Protein AF-A0A7C5GHK0-F1 (afdb_monomer)

Sequence (388 aa):
MNIHNLFSSFDTPDSYAIMLITIIGFLFGLIIGLLLKGAKARAYRKQLKAQTAISQKLETEKITIEGGLLKKEEELEQASEQIRDLIKKTEKLEAEKQHFATDLRDAHQSIEQLQASNQSYVATIEDLNNKIIGLNTKNEQLLEEINQQATYAAAAPQDDQTLQRLETVEEQLQAMASQNQELKELLQNISHQTNTPVSIPGTTEPSIDELKQRGKNVLKGKIVARPNHVDNLTKIDGLGAFTEKKLNEIGIFTYEQIAAWDADTINQVTQAIEFIPGRIEKDHWVQQAIQLQKHEVSNLPKKYQDPTNLKIIEGIGPKIEELFKADGITNWTELSASSIKRLKGILSKAGKRFQMHDPTTWSKQATLAANGKWEELEKYQEELDGGR

Solvent-accessible surface area (backbone atoms only — not comparable to full-atom values): 21506 Å² total; per-residue (Å²): 132,66,72,81,65,72,59,73,81,40,86,44,78,69,38,52,49,53,52,50,50,52,52,50,50,51,51,48,51,52,52,50,52,52,49,52,53,51,49,51,53,49,51,51,52,51,49,51,52,53,50,50,52,49,52,53,50,52,51,54,50,49,54,50,50,51,54,52,48,53,53,50,53,52,54,50,50,54,52,53,50,52,50,52,54,51,49,54,53,49,54,52,51,52,52,52,51,53,49,52,55,48,54,52,49,53,50,50,53,50,50,51,51,50,51,54,50,49,51,51,50,51,55,51,53,50,53,50,50,53,51,51,50,55,50,50,54,51,51,53,52,47,52,51,51,51,52,54,46,55,59,50,48,76,74,57,85,84,52,76,70,56,56,59,50,50,50,53,51,51,52,51,52,50,54,49,52,53,52,53,50,54,52,50,53,53,53,51,54,48,57,55,64,74,64,56,77,85,77,64,91,82,69,75,74,71,50,73,67,53,41,41,52,48,23,35,62,61,45,74,67,61,64,59,70,83,62,93,49,68,50,74,57,58,78,31,68,92,38,45,71,71,54,42,51,44,38,44,58,40,59,49,47,41,37,68,62,47,42,68,56,48,77,67,48,50,53,44,48,31,62,72,59,73,47,70,82,67,46,60,66,74,50,35,41,41,62,45,20,45,49,50,46,50,51,56,45,67,73,42,60,77,76,72,53,46,64,54,52,53,60,78,33,86,90,34,48,76,70,54,41,52,54,33,41,74,73,73,34,54,32,26,59,51,39,32,74,44,48,61,68,57,53,51,48,54,30,52,74,77,31,77,88,45,57,80,61,78,59,84,56,43,26,61,44,19,44,28,56,59,39,68,36,57,69,62,35,51,53,53,50,52,56,61,66,74,67,115

Mean predicted aligned error: 20.33 Å

Structure (mmCIF, N/CA/C/O backbone):
data_AF-A0A7C5GHK0-F1
#
_entry.id   AF-A0A7C5GHK0-F1
#
loop_
_atom_site.group_PDB
_atom_site.id
_atom_site.type_symbol
_atom_site.label_atom_id
_atom_site.label_alt_id
_atom_site.label_comp_id
_atom_site.label_asym_id
_atom_site.label_entity_id
_atom_site.label_seq_id
_atom_site.pdbx_PDB_ins_code
_atom_site.Cartn_x
_atom_site.Cartn_y
_atom_site.Cartn_z
_atom_site.occupancy
_atom_site.B_iso_or_equiv
_atom_site.auth_seq_id
_atom_site.auth_comp_id
_atom_site.auth_asym_id
_atom_site.auth_atom_id
_atom_site.pdbx_PDB_model_num
ATOM 1 N N . MET A 1 1 ? 113.437 -0.948 -47.465 1.00 47.28 1 MET A N 1
ATOM 2 C CA . MET A 1 1 ? 113.257 -2.092 -48.384 1.00 47.28 1 MET A CA 1
ATOM 3 C C . MET A 1 1 ? 112.468 -1.571 -49.575 1.00 47.28 1 MET A C 1
ATOM 5 O O . MET A 1 1 ? 111.341 -1.130 -49.392 1.00 47.28 1 MET A O 1
ATOM 9 N N . ASN A 1 2 ? 113.125 -1.417 -50.725 1.00 50.69 2 ASN A N 1
ATOM 10 C CA . ASN A 1 2 ? 112.600 -0.656 -51.859 1.00 50.69 2 ASN A CA 1
ATOM 11 C C . ASN A 1 2 ? 111.569 -1.516 -52.609 1.00 50.69 2 ASN A C 1
ATOM 13 O O . ASN A 1 2 ? 111.943 -2.468 -53.289 1.00 50.69 2 ASN A O 1
ATOM 17 N N . ILE A 1 3 ? 110.279 -1.211 -52.443 1.00 55.50 3 ILE A N 1
ATOM 18 C CA . ILE A 1 3 ? 109.153 -1.998 -52.987 1.00 55.50 3 ILE A CA 1
ATOM 19 C C . ILE A 1 3 ? 109.240 -2.079 -54.525 1.00 55.50 3 ILE A C 1
ATOM 21 O O . ILE A 1 3 ? 108.786 -3.046 -55.127 1.00 55.50 3 ILE A O 1
ATOM 25 N N . HIS A 1 4 ? 109.911 -1.104 -55.149 1.00 58.00 4 HIS A N 1
ATOM 26 C CA . HIS A 1 4 ? 110.109 -1.019 -56.595 1.00 58.00 4 HIS A CA 1
ATOM 27 C C . HIS A 1 4 ? 110.985 -2.142 -57.184 1.00 58.00 4 HIS A C 1
ATOM 29 O O . HIS A 1 4 ? 110.748 -2.555 -58.311 1.00 58.00 4 HIS A O 1
ATOM 35 N N . ASN A 1 5 ? 111.933 -2.695 -56.414 1.00 56.34 5 ASN A N 1
ATOM 36 C CA . ASN A 1 5 ? 112.772 -3.825 -56.852 1.00 56.34 5 ASN A CA 1
ATOM 37 C C . ASN A 1 5 ? 112.261 -5.184 -56.359 1.00 56.34 5 ASN A C 1
ATOM 39 O O . ASN A 1 5 ? 112.8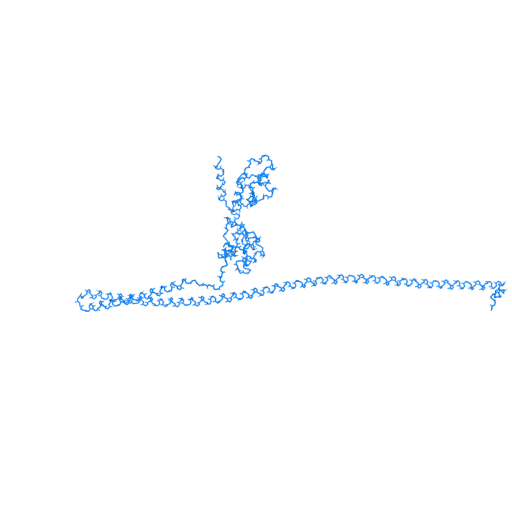51 -6.209 -56.679 1.00 56.34 5 ASN A O 1
ATOM 43 N N . LEU A 1 6 ? 111.187 -5.214 -55.565 1.00 59.47 6 LEU A N 1
ATOM 44 C CA . LEU A 1 6 ? 110.641 -6.466 -55.041 1.00 59.47 6 LEU A CA 1
ATOM 45 C C . LEU A 1 6 ? 109.949 -7.290 -56.138 1.00 59.47 6 LEU A C 1
ATOM 47 O O . LEU A 1 6 ? 109.789 -8.493 -55.976 1.00 59.47 6 LEU A O 1
ATOM 51 N N . PHE A 1 7 ? 109.554 -6.638 -57.240 1.00 57.62 7 PHE A N 1
ATOM 52 C CA . PHE A 1 7 ? 108.792 -7.257 -58.323 1.00 57.62 7 PHE A CA 1
ATOM 53 C C . PHE A 1 7 ? 109.555 -7.399 -59.648 1.00 57.62 7 PHE A C 1
ATOM 55 O O . PHE A 1 7 ? 109.036 -8.007 -60.579 1.00 57.62 7 PHE A O 1
ATOM 62 N N . SER A 1 8 ? 110.786 -6.886 -59.750 1.00 62.47 8 SER A N 1
ATOM 63 C CA . SER A 1 8 ? 111.562 -6.920 -61.000 1.00 62.47 8 SER A CA 1
ATOM 64 C C . SER A 1 8 ? 112.158 -8.295 -61.329 1.00 62.47 8 SER A C 1
ATOM 66 O O . SER A 1 8 ? 112.547 -8.527 -62.468 1.00 62.47 8 SER A O 1
ATOM 68 N N . SER A 1 9 ? 112.201 -9.229 -60.372 1.00 57.66 9 SER A N 1
ATOM 69 C CA . SER A 1 9 ? 112.603 -10.626 -60.597 1.00 57.66 9 SER A CA 1
ATOM 70 C C . SER A 1 9 ? 111.438 -11.553 -60.962 1.00 57.66 9 SER A C 1
ATOM 72 O O . SER A 1 9 ? 111.650 -12.755 -61.122 1.00 57.66 9 SER A O 1
ATOM 74 N N . PHE A 1 10 ? 110.217 -11.023 -61.104 1.00 57.94 10 PHE A N 1
ATOM 75 C CA . PHE A 1 10 ? 109.019 -11.820 -61.373 1.00 57.94 10 PHE A CA 1
ATOM 76 C C . PHE A 1 10 ? 108.680 -11.999 -62.861 1.00 57.94 10 PHE A C 1
ATOM 78 O O . PHE A 1 10 ? 107.554 -12.353 -63.190 1.00 57.94 10 PHE A O 1
ATOM 85 N N . ASP A 1 11 ? 109.642 -11.815 -63.767 1.00 64.06 11 ASP A N 1
ATOM 86 C CA . ASP A 1 11 ? 109.412 -11.980 -65.213 1.00 64.06 11 ASP A CA 1
ATOM 87 C C . ASP A 1 11 ? 109.540 -13.437 -65.701 1.00 64.06 11 ASP A C 1
ATOM 89 O O . ASP A 1 11 ? 109.608 -13.726 -66.895 1.00 64.06 11 ASP A O 1
ATOM 93 N N . THR A 1 12 ? 109.574 -14.387 -64.763 1.00 71.81 12 THR A N 1
ATOM 94 C CA . THR A 1 12 ? 109.519 -15.819 -65.063 1.00 71.81 12 THR A CA 1
ATOM 95 C C . THR A 1 12 ? 108.073 -16.316 -64.989 1.00 71.81 12 THR A C 1
ATOM 97 O O . THR A 1 12 ? 107.317 -15.862 -64.126 1.00 71.81 12 THR A O 1
ATOM 100 N N . PRO A 1 13 ? 107.662 -17.274 -65.840 1.00 75.44 13 PRO A N 1
ATOM 101 C CA . PRO A 1 13 ? 106.317 -17.857 -65.790 1.00 75.44 13 PRO A CA 1
ATOM 102 C C . PRO A 1 13 ? 105.892 -18.307 -64.377 1.00 75.44 13 PRO A C 1
ATOM 104 O O . PRO A 1 13 ? 104.748 -18.094 -63.974 1.00 75.44 13 PRO A O 1
ATOM 107 N N . ASP A 1 14 ? 106.837 -18.831 -63.591 1.00 74.81 14 ASP A N 1
ATOM 108 C CA . ASP A 1 14 ? 106.624 -19.292 -62.211 1.00 74.81 14 ASP A CA 1
ATOM 109 C C . ASP A 1 14 ? 106.284 -18.154 -61.234 1.00 74.81 14 ASP A C 1
ATOM 111 O O . ASP A 1 14 ? 105.549 -18.332 -60.263 1.00 74.81 14 ASP A O 1
ATOM 115 N N . SER A 1 15 ? 106.772 -16.948 -61.503 1.00 77.62 15 SER A N 1
ATOM 116 C CA . SER A 1 15 ? 106.560 -15.780 -60.654 1.00 77.62 15 SER A CA 1
ATOM 117 C C . SER A 1 15 ? 105.173 -15.166 -60.816 1.00 77.62 15 SER A C 1
ATOM 119 O O . SER A 1 15 ? 104.525 -14.816 -59.824 1.00 77.62 15 SER A O 1
ATOM 121 N N . TYR A 1 16 ? 104.674 -15.115 -62.056 1.00 80.44 16 TYR A N 1
ATOM 122 C CA . TYR A 1 16 ? 103.281 -14.774 -62.341 1.00 80.44 16 TYR A CA 1
ATOM 123 C C . TYR A 1 16 ? 102.323 -15.780 -61.686 1.00 80.44 16 TYR A C 1
ATOM 125 O O . TYR A 1 16 ? 101.287 -15.375 -61.156 1.00 80.44 16 TYR A O 1
ATOM 133 N N . ALA A 1 17 ? 102.687 -17.069 -61.640 1.00 80.19 17 ALA A N 1
ATOM 134 C CA . ALA A 1 17 ? 101.900 -18.093 -60.955 1.00 80.19 17 ALA A CA 1
ATOM 135 C C . ALA A 1 17 ? 101.844 -17.869 -59.432 1.00 80.19 17 ALA A C 1
ATOM 137 O O . ALA A 1 17 ? 100.761 -17.914 -58.846 1.00 80.19 17 ALA A O 1
ATOM 138 N N . ILE A 1 18 ? 102.970 -17.552 -58.782 1.00 81.69 18 ILE A N 1
ATOM 139 C CA . ILE A 1 18 ? 103.012 -17.253 -57.338 1.00 81.69 18 ILE A CA 1
ATOM 140 C C . ILE A 1 18 ? 102.218 -15.975 -57.008 1.00 81.69 18 ILE A C 1
ATOM 142 O O . ILE A 1 18 ? 101.456 -15.945 -56.036 1.00 81.69 18 ILE A O 1
ATOM 146 N N . MET A 1 19 ? 102.329 -14.924 -57.826 1.00 82.25 19 MET A N 1
ATOM 147 C CA . MET A 1 19 ? 101.540 -13.698 -57.658 1.00 82.25 19 MET A CA 1
ATOM 148 C C . MET A 1 19 ? 100.034 -13.959 -57.839 1.00 82.25 19 MET A C 1
ATOM 150 O O . MET A 1 19 ? 99.222 -13.486 -57.044 1.00 82.25 19 MET A O 1
ATOM 154 N N . LEU A 1 20 ? 99.645 -14.765 -58.831 1.00 83.44 20 LEU A N 1
ATOM 155 C CA . LEU A 1 20 ? 98.251 -15.158 -59.033 1.00 83.44 20 LEU A CA 1
ATOM 156 C C . LEU A 1 20 ? 97.716 -15.938 -57.820 1.00 83.44 20 LEU A C 1
ATOM 158 O O . LEU A 1 20 ? 96.638 -15.628 -57.318 1.00 83.44 20 LEU A O 1
ATOM 162 N N . ILE A 1 21 ? 98.482 -16.903 -57.301 1.00 84.94 21 ILE A N 1
ATOM 163 C CA . ILE A 1 21 ? 98.100 -17.711 -56.131 1.00 84.94 21 ILE A CA 1
ATOM 164 C C . ILE A 1 21 ? 97.961 -16.844 -54.871 1.00 84.94 21 ILE A C 1
ATOM 166 O O . ILE A 1 21 ? 97.012 -17.026 -54.108 1.00 84.94 21 ILE A O 1
ATOM 170 N N . THR A 1 22 ? 98.853 -15.876 -54.648 1.00 86.38 22 THR A N 1
ATOM 171 C CA . THR A 1 22 ? 98.774 -14.973 -53.483 1.00 86.38 22 THR A CA 1
ATOM 172 C C . THR A 1 22 ? 97.595 -14.004 -53.573 1.00 86.38 22 THR A C 1
ATOM 174 O O . THR A 1 22 ? 96.900 -13.808 -52.574 1.00 86.38 22 THR A O 1
ATOM 177 N N . ILE A 1 23 ? 97.296 -13.464 -54.760 1.00 85.88 23 ILE A N 1
ATOM 178 C CA . ILE A 1 23 ? 96.097 -12.645 -54.996 1.00 85.88 23 ILE A CA 1
ATOM 179 C C . ILE A 1 23 ? 94.830 -13.480 -54.794 1.00 85.88 23 ILE A C 1
ATOM 181 O O . ILE A 1 23 ? 93.915 -13.036 -54.103 1.00 85.88 23 ILE A O 1
ATOM 185 N N . ILE A 1 24 ? 94.779 -14.704 -55.328 1.00 88.06 24 ILE A N 1
ATOM 186 C CA . ILE A 1 24 ? 93.654 -15.625 -55.119 1.00 88.06 24 ILE A CA 1
ATOM 187 C C . ILE A 1 24 ? 93.493 -15.939 -53.629 1.00 88.06 24 ILE A C 1
ATOM 189 O O . ILE A 1 24 ? 92.380 -15.864 -53.120 1.00 88.06 24 ILE A O 1
ATOM 193 N N . GLY A 1 25 ? 94.577 -16.226 -52.904 1.00 88.62 25 GLY A N 1
ATOM 194 C CA . GLY A 1 25 ? 94.546 -16.480 -51.462 1.00 88.62 25 GLY A CA 1
ATOM 195 C C . GLY A 1 25 ? 94.060 -15.274 -50.652 1.00 88.62 25 GLY A C 1
ATOM 196 O O . GLY A 1 25 ? 93.245 -15.431 -49.742 1.00 88.62 25 GLY A O 1
ATOM 197 N N . PHE A 1 26 ? 94.487 -14.062 -51.016 1.00 89.62 26 PHE A N 1
ATOM 198 C CA . PHE A 1 26 ? 94.017 -12.819 -50.403 1.00 89.62 26 PHE A CA 1
ATOM 199 C C . PHE A 1 26 ? 92.530 -12.570 -50.681 1.00 89.62 26 PHE A C 1
ATOM 201 O O . PHE A 1 26 ? 91.765 -12.297 -49.754 1.00 89.62 26 PHE A O 1
ATOM 208 N N . LEU A 1 27 ? 92.094 -12.719 -51.936 1.00 89.69 27 LEU A N 1
ATOM 209 C CA . LEU A 1 27 ? 90.687 -12.599 -52.321 1.00 89.69 27 LEU A CA 1
ATOM 210 C C . LEU A 1 27 ? 89.832 -13.660 -51.624 1.00 89.69 27 LEU A C 1
ATOM 212 O O . LEU A 1 27 ? 88.752 -13.348 -51.131 1.00 89.69 27 LEU A O 1
ATOM 216 N N . PHE A 1 28 ? 90.329 -14.888 -51.508 1.00 91.12 28 PHE A N 1
ATOM 217 C CA . PHE A 1 28 ? 89.658 -15.972 -50.803 1.00 91.12 28 PHE A CA 1
ATOM 218 C C . PHE A 1 28 ? 89.530 -15.677 -49.302 1.00 91.12 28 PHE A C 1
ATOM 220 O O . PHE A 1 28 ? 88.445 -15.819 -48.740 1.00 91.12 28 PHE A O 1
ATOM 227 N N . GLY A 1 29 ? 90.589 -15.171 -48.662 1.00 86.75 29 GLY A N 1
ATOM 228 C CA . GLY A 1 29 ? 90.553 -14.706 -47.273 1.00 86.75 29 GLY A CA 1
ATOM 229 C C . GLY A 1 29 ? 89.572 -13.548 -47.053 1.00 86.75 29 GLY A C 1
ATOM 230 O O . GLY A 1 29 ? 88.821 -13.550 -46.075 1.00 86.75 29 GLY A O 1
ATOM 231 N N . LEU A 1 30 ? 89.510 -12.596 -47.989 1.00 89.00 30 LEU A N 1
ATOM 232 C CA . LEU A 1 30 ? 88.568 -11.474 -47.961 1.00 89.00 30 LEU A CA 1
ATOM 233 C C . LEU A 1 30 ? 87.115 -11.944 -48.134 1.00 89.00 30 LEU A C 1
ATOM 235 O O . LEU A 1 30 ? 86.234 -11.516 -47.384 1.00 89.00 30 LEU A O 1
ATOM 239 N N . ILE A 1 31 ? 86.866 -12.881 -49.052 1.00 85.31 31 ILE A N 1
ATOM 240 C CA . ILE A 1 31 ? 85.557 -13.514 -49.255 1.00 85.31 31 ILE A CA 1
ATOM 241 C C . ILE A 1 31 ? 85.133 -14.288 -47.997 1.00 85.31 31 ILE A C 1
ATOM 243 O O . ILE A 1 31 ? 84.011 -14.101 -47.524 1.00 85.31 31 ILE A O 1
ATOM 247 N N . ILE A 1 32 ? 86.019 -15.090 -47.394 1.00 83.81 32 ILE A N 1
ATOM 248 C CA . ILE A 1 32 ? 85.742 -15.817 -46.142 1.00 83.81 32 ILE A CA 1
ATOM 249 C C . ILE A 1 32 ? 85.439 -14.845 -44.996 1.00 83.81 32 ILE A C 1
ATOM 251 O O . ILE A 1 32 ? 84.469 -15.043 -44.261 1.00 83.81 32 ILE A O 1
ATOM 255 N N . GLY A 1 33 ? 86.218 -13.770 -44.850 1.00 83.50 33 GLY A N 1
ATOM 256 C CA . GLY A 1 33 ? 85.994 -12.745 -43.829 1.00 83.50 33 GLY A CA 1
ATOM 257 C C . GLY A 1 33 ? 84.630 -12.059 -43.969 1.00 83.50 33 GLY A C 1
ATOM 258 O O . GLY A 1 33 ? 83.903 -11.908 -42.980 1.00 83.50 33 GLY A O 1
ATOM 259 N N . LEU A 1 34 ? 84.236 -11.705 -45.197 1.00 84.88 34 LEU A N 1
ATOM 260 C CA . LEU A 1 34 ? 82.917 -11.137 -45.495 1.00 84.88 34 LEU A CA 1
ATOM 261 C C . LEU A 1 34 ? 81.784 -12.142 -45.239 1.00 84.88 34 LEU A C 1
ATOM 263 O O . LEU A 1 34 ? 80.764 -11.772 -44.651 1.00 84.88 34 LEU A O 1
ATOM 267 N N . LEU A 1 35 ? 81.972 -13.414 -45.600 1.00 83.12 35 LEU A N 1
ATOM 268 C CA . LEU A 1 35 ? 81.004 -14.483 -45.343 1.00 83.12 35 LEU A CA 1
ATOM 269 C C . LEU A 1 35 ? 80.807 -14.735 -43.842 1.00 83.12 35 LEU A C 1
ATOM 271 O O . LEU A 1 35 ? 79.665 -14.811 -43.384 1.00 83.12 35 LEU A O 1
ATOM 275 N N . LEU A 1 36 ? 81.886 -14.803 -43.056 1.00 81.38 36 LEU A N 1
ATOM 276 C CA . LEU A 1 36 ? 81.832 -14.998 -41.602 1.00 81.38 36 LEU A CA 1
ATOM 277 C C . LEU A 1 36 ? 81.199 -13.799 -40.885 1.00 81.38 36 LEU A C 1
ATOM 279 O O . LEU A 1 36 ? 80.352 -13.979 -40.005 1.00 81.38 36 LEU A O 1
ATOM 283 N N . LYS A 1 37 ? 81.542 -12.567 -41.287 1.00 82.88 37 LYS A N 1
ATOM 284 C CA . LYS A 1 37 ? 80.907 -11.343 -40.770 1.00 82.88 37 LYS A CA 1
ATOM 285 C C . LYS A 1 37 ? 79.420 -11.298 -41.130 1.00 82.88 37 LYS A C 1
ATOM 287 O O . LYS A 1 37 ? 78.593 -10.977 -40.277 1.00 82.88 37 LYS A O 1
ATOM 292 N N . GLY A 1 38 ? 79.062 -11.694 -42.351 1.00 85.81 38 GLY A N 1
ATOM 293 C CA . GLY A 1 38 ? 77.675 -11.827 -42.799 1.00 85.81 38 GLY A CA 1
ATOM 294 C C . GLY A 1 38 ? 76.901 -12.920 -42.055 1.00 85.81 38 GLY A C 1
ATOM 295 O O . GLY A 1 38 ? 75.723 -12.744 -41.744 1.00 85.81 38 GLY A O 1
ATOM 296 N N . ALA A 1 39 ? 77.542 -14.040 -41.714 1.00 82.88 39 ALA A N 1
ATOM 297 C CA . ALA A 1 39 ? 76.950 -15.105 -40.904 1.00 82.88 39 ALA A CA 1
ATOM 298 C C . ALA A 1 39 ? 76.671 -14.643 -39.464 1.00 82.88 39 ALA A C 1
ATOM 300 O O . ALA A 1 39 ? 75.537 -14.771 -39.001 1.00 82.88 39 ALA A O 1
ATOM 301 N N . LYS A 1 40 ? 77.648 -14.016 -38.791 1.00 87.69 40 LYS A N 1
ATOM 302 C CA . LYS A 1 40 ? 77.463 -13.443 -37.444 1.00 87.69 40 LYS A CA 1
ATOM 303 C C . LYS A 1 40 ? 76.410 -12.333 -37.431 1.00 87.69 40 LYS A C 1
ATOM 305 O O . LYS A 1 40 ? 75.534 -12.334 -36.575 1.00 87.69 40 LYS A O 1
ATOM 310 N N . ALA A 1 41 ? 76.418 -11.437 -38.420 1.00 86.62 41 ALA A N 1
ATOM 311 C CA . ALA A 1 41 ? 75.405 -10.389 -38.542 1.00 86.62 41 ALA A CA 1
ATOM 312 C C . ALA A 1 41 ? 73.989 -10.961 -38.731 1.00 86.62 41 ALA A C 1
ATOM 314 O O . ALA A 1 41 ? 73.036 -10.438 -38.156 1.00 86.62 41 ALA A O 1
ATOM 315 N N . ARG A 1 42 ? 73.830 -12.045 -39.504 1.00 87.12 42 ARG A N 1
ATOM 316 C CA . ARG A 1 42 ? 72.545 -12.756 -39.632 1.00 87.12 42 ARG A CA 1
ATOM 317 C C . ARG A 1 42 ? 72.119 -13.404 -38.315 1.00 87.12 42 ARG A C 1
ATOM 319 O O . ARG A 1 42 ? 70.952 -13.286 -37.950 1.00 87.12 42 ARG A O 1
ATOM 326 N N . ALA A 1 43 ? 73.047 -14.033 -37.593 1.00 89.19 43 ALA A N 1
ATOM 327 C CA . ALA A 1 43 ? 72.779 -14.623 -36.283 1.00 89.19 43 ALA A CA 1
ATOM 328 C C . ALA A 1 43 ? 72.327 -13.565 -35.261 1.00 89.19 43 ALA A C 1
ATOM 330 O O . ALA A 1 43 ? 71.282 -13.741 -34.638 1.00 89.19 43 ALA A O 1
ATOM 331 N N . TYR A 1 44 ? 73.027 -12.428 -35.169 1.00 91.25 44 TYR A N 1
ATOM 332 C CA . TYR A 1 44 ? 72.635 -11.320 -34.291 1.00 91.25 44 TYR A CA 1
ATOM 333 C C . TYR A 1 44 ? 71.293 -10.704 -34.686 1.00 91.25 44 TYR A C 1
ATOM 335 O O . TYR A 1 44 ? 70.464 -10.452 -33.819 1.00 91.25 44 TYR A O 1
ATOM 343 N N . ARG A 1 45 ? 71.006 -10.532 -35.984 1.00 91.00 45 ARG A N 1
ATOM 344 C CA . ARG A 1 45 ? 69.674 -10.085 -36.431 1.00 91.00 45 ARG A CA 1
ATOM 345 C C . ARG A 1 45 ? 68.576 -11.074 -36.044 1.00 91.00 45 ARG A C 1
ATOM 347 O O . ARG A 1 45 ? 67.485 -10.647 -35.682 1.00 91.00 45 ARG A O 1
ATOM 354 N N . LYS A 1 46 ? 68.841 -12.383 -36.120 1.00 93.25 46 LYS A N 1
ATOM 355 C CA . LYS A 1 46 ? 67.889 -13.422 -35.699 1.00 93.25 46 LYS A CA 1
ATOM 356 C C . LYS A 1 46 ? 67.644 -13.365 -34.189 1.00 93.25 46 LYS A C 1
ATOM 358 O O . LYS A 1 46 ? 66.489 -13.408 -33.780 1.00 93.25 46 LYS A O 1
ATOM 363 N N . GLN A 1 47 ? 68.698 -13.220 -33.385 1.00 93.75 47 GLN A N 1
ATOM 364 C CA . GLN A 1 47 ? 68.587 -13.048 -31.932 1.00 93.75 47 GLN A CA 1
ATOM 365 C C . GLN A 1 47 ? 67.829 -11.769 -31.568 1.00 93.75 47 GLN A C 1
ATOM 367 O O . GLN A 1 47 ? 66.898 -11.836 -30.777 1.00 93.75 47 GLN A O 1
ATOM 372 N N . LEU A 1 48 ? 68.140 -10.639 -32.209 1.00 92.75 48 LEU A N 1
ATOM 373 C CA . LEU A 1 48 ? 67.437 -9.373 -31.994 1.00 92.75 48 LEU A CA 1
ATOM 374 C C . LEU A 1 48 ? 65.947 -9.488 -32.341 1.00 92.75 48 LEU A C 1
ATOM 376 O O . LEU A 1 48 ? 65.102 -9.022 -31.586 1.00 92.75 48 LEU A O 1
ATOM 380 N N . LYS A 1 49 ? 65.601 -10.157 -33.450 1.00 94.31 49 LYS A N 1
ATOM 381 C CA . LYS A 1 49 ? 64.201 -10.439 -33.812 1.00 94.31 49 LYS A CA 1
ATOM 382 C C . LYS A 1 49 ? 63.496 -11.337 -32.792 1.00 94.31 49 LYS A C 1
ATOM 384 O O . LYS A 1 49 ? 62.348 -11.083 -32.454 1.00 94.31 49 LYS A O 1
ATOM 389 N N . ALA A 1 50 ? 64.168 -12.372 -32.292 1.00 93.69 50 ALA A N 1
ATOM 390 C CA . ALA A 1 50 ? 63.602 -13.242 -31.264 1.00 93.69 50 ALA A CA 1
ATOM 391 C C . ALA A 1 50 ? 63.389 -12.489 -29.941 1.00 93.69 50 ALA A C 1
ATOM 393 O O . ALA A 1 50 ? 62.329 -12.594 -29.336 1.00 93.69 50 ALA A O 1
ATOM 394 N N . GLN A 1 51 ? 64.367 -11.683 -29.526 1.00 93.44 51 GLN A N 1
ATOM 395 C CA . GLN A 1 51 ? 64.295 -10.896 -28.299 1.00 93.44 51 GLN A CA 1
ATOM 396 C C . GLN A 1 51 ? 63.225 -9.804 -28.384 1.00 93.44 51 GLN A C 1
ATOM 398 O O . GLN A 1 51 ? 62.442 -9.655 -27.456 1.00 93.44 51 GLN A O 1
ATOM 403 N N . THR A 1 52 ? 63.127 -9.097 -29.512 1.00 94.56 52 THR A N 1
ATOM 404 C CA . THR A 1 52 ? 62.060 -8.106 -29.738 1.00 94.56 52 THR A CA 1
ATOM 405 C C . THR A 1 52 ? 60.673 -8.743 -29.729 1.00 94.56 52 THR A C 1
ATOM 407 O O . THR A 1 52 ? 59.769 -8.182 -29.119 1.00 94.56 52 THR A O 1
ATOM 410 N N . ALA A 1 53 ? 60.505 -9.936 -30.307 1.00 93.81 53 ALA A N 1
ATOM 411 C CA . ALA A 1 53 ? 59.245 -10.674 -30.230 1.00 93.81 53 ALA A CA 1
ATOM 412 C C . ALA A 1 53 ? 58.890 -11.086 -28.787 1.00 93.81 53 ALA A C 1
ATOM 414 O O . ALA A 1 53 ? 57.734 -10.983 -28.385 1.00 93.81 53 ALA A O 1
ATOM 415 N N . ILE A 1 54 ? 59.878 -11.511 -27.989 1.00 96.06 54 ILE A N 1
ATOM 416 C CA . ILE A 1 54 ? 59.681 -11.821 -26.563 1.00 96.06 54 ILE A CA 1
ATOM 417 C C . ILE A 1 54 ? 59.290 -10.562 -25.784 1.00 96.06 54 ILE A C 1
ATOM 419 O O . ILE A 1 54 ? 58.334 -10.607 -25.019 1.00 96.06 54 ILE A O 1
ATOM 423 N N . SER A 1 55 ? 59.981 -9.438 -25.996 1.00 94.06 55 SER A N 1
ATOM 424 C CA . SER A 1 55 ? 59.651 -8.165 -25.347 1.00 94.06 55 SER A CA 1
ATOM 425 C C . SER A 1 55 ? 58.247 -7.685 -25.711 1.00 94.06 55 SER A C 1
ATOM 427 O O . SER A 1 55 ? 57.511 -7.268 -24.829 1.00 94.06 55 SER A O 1
ATOM 429 N N . GLN A 1 56 ? 57.842 -7.800 -26.979 1.00 95.50 56 GLN A N 1
ATOM 430 C CA . GLN A 1 56 ? 56.473 -7.481 -27.398 1.00 95.50 56 GLN A CA 1
ATOM 431 C C . GLN A 1 56 ? 55.448 -8.378 -26.706 1.00 95.50 56 GLN A C 1
ATOM 433 O O . GLN A 1 56 ? 54.440 -7.882 -26.213 1.00 95.50 56 GLN A O 1
ATOM 438 N N . LYS A 1 57 ? 55.719 -9.686 -26.621 1.00 96.38 57 LYS A N 1
ATOM 439 C CA . LYS A 1 57 ? 54.838 -10.625 -25.924 1.00 96.38 57 LYS A CA 1
ATOM 440 C C . LYS A 1 57 ? 54.709 -10.280 -24.436 1.00 96.38 57 LYS A C 1
ATOM 442 O O . LYS A 1 57 ? 53.592 -10.214 -23.931 1.00 96.38 57 LYS A O 1
ATOM 447 N N . LEU A 1 58 ? 55.827 -10.016 -23.759 1.00 95.81 58 LEU A N 1
ATOM 448 C CA . LEU A 1 58 ? 55.837 -9.595 -22.355 1.00 95.81 58 LEU A CA 1
ATOM 449 C C . LEU A 1 58 ? 55.058 -8.293 -22.147 1.00 95.81 58 LEU A C 1
ATOM 451 O O . LEU A 1 58 ? 54.296 -8.201 -21.194 1.00 95.81 58 LEU A O 1
ATOM 455 N N . GLU A 1 59 ? 55.188 -7.320 -23.051 1.00 94.88 59 GLU A N 1
ATOM 456 C CA . GLU A 1 59 ? 54.438 -6.065 -22.953 1.00 94.88 59 GLU A CA 1
ATOM 457 C C . GLU A 1 59 ? 52.929 -6.297 -23.109 1.00 94.88 59 GLU A C 1
ATOM 459 O O . GLU A 1 59 ? 52.136 -5.770 -22.335 1.00 94.88 59 GLU A O 1
ATOM 464 N N . THR A 1 60 ? 52.512 -7.150 -24.052 1.00 95.31 60 THR A N 1
ATOM 465 C CA . THR A 1 60 ? 51.088 -7.497 -24.201 1.00 95.31 60 THR A CA 1
ATOM 466 C C . THR A 1 60 ? 50.532 -8.236 -22.985 1.00 95.31 60 THR A C 1
ATOM 468 O O . THR A 1 60 ? 49.397 -7.989 -22.575 1.00 95.31 60 THR A O 1
ATOM 471 N N . GLU A 1 61 ? 51.326 -9.123 -22.383 1.00 96.44 61 GLU A N 1
ATOM 472 C CA . GLU A 1 61 ? 50.945 -9.858 -21.178 1.00 96.44 61 GLU A CA 1
ATOM 473 C C . GLU A 1 61 ? 50.837 -8.915 -19.977 1.00 96.44 61 GLU A C 1
ATOM 475 O O . GLU A 1 61 ? 49.837 -8.949 -19.264 1.00 96.44 61 GLU A O 1
ATOM 480 N N . LYS A 1 62 ? 51.796 -7.998 -19.820 1.00 96.25 62 LYS A N 1
ATOM 481 C CA . LYS A 1 62 ? 51.764 -6.943 -18.806 1.00 96.25 62 LYS A CA 1
ATOM 482 C C . LYS A 1 62 ? 50.511 -6.075 -18.932 1.00 96.25 62 LYS A C 1
ATOM 484 O O . LYS A 1 62 ? 49.794 -5.938 -17.949 1.00 96.25 62 LYS A O 1
ATOM 489 N N . ILE A 1 63 ? 50.203 -5.563 -20.126 1.00 96.38 63 ILE A N 1
ATOM 490 C CA . ILE A 1 63 ? 48.992 -4.756 -20.371 1.00 96.38 63 ILE A CA 1
ATOM 491 C C . ILE A 1 63 ? 47.728 -5.547 -20.009 1.00 96.38 63 ILE A C 1
ATOM 493 O O . ILE A 1 63 ? 46.794 -5.009 -19.418 1.00 96.38 63 ILE A O 1
ATOM 497 N N . THR A 1 64 ? 47.698 -6.841 -20.337 1.00 96.00 64 THR A N 1
ATOM 498 C CA . THR A 1 64 ? 46.565 -7.716 -20.005 1.00 96.00 64 THR A CA 1
ATOM 499 C C . THR A 1 64 ? 46.411 -7.883 -18.492 1.00 96.00 64 THR A C 1
ATOM 501 O O . THR A 1 64 ? 45.299 -7.787 -17.975 1.00 96.00 64 THR A O 1
ATOM 504 N N . ILE A 1 65 ? 47.518 -8.103 -17.775 1.00 96.19 65 ILE A N 1
ATOM 505 C CA . ILE A 1 65 ? 47.531 -8.230 -16.313 1.00 96.19 65 ILE A CA 1
ATOM 506 C C . ILE A 1 65 ? 47.124 -6.911 -15.651 1.00 96.19 65 ILE A C 1
ATOM 508 O O . ILE A 1 65 ? 46.287 -6.932 -14.756 1.00 96.19 65 ILE A O 1
ATOM 512 N N . GLU A 1 66 ? 47.657 -5.774 -16.100 1.00 96.00 66 GLU A N 1
ATOM 513 C CA . GLU A 1 66 ? 47.310 -4.444 -15.580 1.00 96.00 66 GLU A CA 1
ATOM 514 C C . GLU A 1 66 ? 45.825 -4.128 -15.793 1.00 96.00 66 GLU A C 1
ATOM 516 O O . GLU A 1 66 ? 45.154 -3.673 -14.869 1.00 96.00 66 GLU A O 1
ATOM 521 N N . GLY A 1 67 ? 45.273 -4.449 -16.968 1.00 95.25 67 GLY A N 1
ATOM 522 C CA . GLY A 1 67 ? 43.835 -4.332 -17.218 1.00 95.25 67 GLY A CA 1
ATOM 523 C C . GLY A 1 67 ? 42.998 -5.238 -16.307 1.00 95.25 67 GLY A C 1
ATOM 524 O O . GLY A 1 67 ? 41.958 -4.821 -15.797 1.00 95.25 67 GLY A O 1
ATOM 525 N N . GLY A 1 68 ? 43.464 -6.466 -16.056 1.00 95.31 68 GLY A N 1
ATOM 526 C CA . GLY A 1 68 ? 42.831 -7.385 -15.109 1.00 95.31 68 GLY A CA 1
ATOM 527 C C . GLY A 1 68 ? 42.885 -6.889 -13.661 1.00 95.31 68 GLY A C 1
ATOM 528 O O . GLY A 1 68 ? 41.898 -7.017 -12.939 1.00 95.31 68 GLY A O 1
ATOM 529 N N . LEU A 1 69 ? 44.009 -6.293 -13.253 1.00 96.12 69 LEU A N 1
ATOM 530 C CA . LEU A 1 69 ? 44.202 -5.720 -11.923 1.00 96.12 69 LEU A CA 1
ATOM 531 C C . LEU A 1 69 ? 43.280 -4.519 -11.703 1.00 96.12 69 LEU A C 1
ATOM 533 O O . LEU A 1 69 ? 42.571 -4.495 -10.706 1.00 96.12 69 LEU A O 1
ATOM 537 N N . LEU A 1 70 ? 43.210 -3.590 -12.661 1.00 96.44 70 LEU A N 1
ATOM 538 C CA . LEU A 1 70 ? 42.308 -2.434 -12.595 1.00 96.44 70 LEU A CA 1
ATOM 539 C C . LEU A 1 70 ? 40.847 -2.856 -12.430 1.00 96.44 70 LEU A C 1
ATOM 541 O O . LEU A 1 70 ? 40.134 -2.307 -11.596 1.00 96.44 70 LEU A O 1
ATOM 545 N N . LYS A 1 71 ? 40.413 -3.877 -13.176 1.00 95.44 71 LYS A N 1
ATOM 546 C CA . LYS A 1 71 ? 39.060 -4.419 -13.030 1.00 95.44 71 LYS A CA 1
ATOM 547 C C . LYS A 1 71 ? 38.826 -5.008 -11.635 1.00 95.44 71 LYS A C 1
ATOM 549 O O . LYS A 1 71 ? 37.745 -4.856 -11.077 1.00 95.44 71 LYS A O 1
ATOM 554 N N . LYS A 1 72 ? 39.825 -5.687 -11.063 1.00 95.62 72 LYS A N 1
ATOM 555 C CA . LYS A 1 72 ? 39.739 -6.226 -9.698 1.00 95.62 72 LYS A CA 1
ATOM 556 C C . LYS A 1 72 ? 39.715 -5.128 -8.636 1.00 95.62 72 LYS A C 1
ATOM 558 O O . LYS A 1 72 ? 38.993 -5.280 -7.658 1.00 95.62 72 LYS A O 1
ATOM 563 N N . GLU A 1 73 ? 40.455 -4.044 -8.844 1.00 96.50 73 GLU A N 1
ATOM 564 C CA . GLU A 1 73 ? 40.428 -2.848 -7.995 1.00 96.50 73 GLU A CA 1
ATOM 565 C C . GLU A 1 73 ? 39.025 -2.215 -7.991 1.00 96.50 73 GLU A C 1
ATOM 567 O O . GLU A 1 73 ? 38.479 -1.913 -6.934 1.00 96.50 73 GLU A O 1
ATOM 572 N N . GLU A 1 74 ? 38.398 -2.101 -9.167 1.00 95.88 74 GLU A N 1
ATOM 573 C CA . GLU A 1 74 ? 37.030 -1.590 -9.313 1.00 95.88 74 GLU A CA 1
ATOM 574 C C . GLU A 1 74 ? 35.998 -2.498 -8.621 1.00 95.88 74 GLU A C 1
ATOM 576 O O . GLU A 1 74 ? 35.149 -2.016 -7.872 1.00 95.88 74 GLU A O 1
ATOM 581 N N . GLU A 1 75 ? 36.096 -3.819 -8.815 1.00 96.62 75 GLU A N 1
ATOM 582 C CA . GLU A 1 75 ? 35.245 -4.799 -8.124 1.00 96.62 75 GLU A CA 1
ATOM 583 C C . GLU A 1 75 ? 35.399 -4.708 -6.591 1.00 96.62 75 GLU A C 1
ATOM 585 O O . GLU A 1 75 ? 34.414 -4.835 -5.858 1.00 96.62 75 GLU A O 1
ATOM 590 N N . LEU A 1 76 ? 36.619 -4.471 -6.093 1.00 97.06 76 LEU A N 1
ATOM 591 C CA . LEU A 1 76 ? 36.901 -4.324 -4.663 1.00 97.06 76 LEU A CA 1
ATOM 592 C C . LEU A 1 76 ? 36.306 -3.032 -4.083 1.00 97.06 76 LEU A C 1
ATOM 594 O O . LE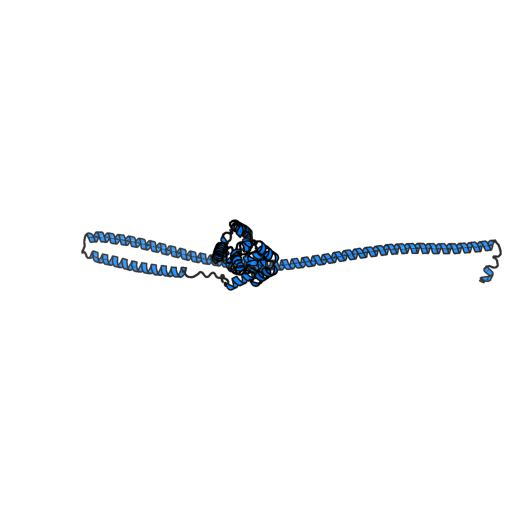U A 1 76 ? 35.758 -3.060 -2.977 1.00 97.06 76 LEU A O 1
ATOM 598 N N . GLU A 1 77 ? 36.382 -1.918 -4.814 1.00 96.81 77 GLU A N 1
ATOM 599 C CA . GLU A 1 77 ? 35.779 -0.652 -4.382 1.00 96.81 77 GLU A CA 1
ATOM 600 C C . GLU A 1 77 ? 34.252 -0.774 -4.317 1.00 96.81 77 GLU A C 1
ATOM 602 O O . GLU A 1 77 ? 33.649 -0.434 -3.298 1.00 96.81 77 GLU A O 1
ATOM 607 N N . GLN A 1 78 ? 33.630 -1.375 -5.339 1.00 95.44 78 GLN A N 1
ATOM 608 C CA . GLN A 1 78 ? 32.186 -1.634 -5.351 1.00 95.44 78 GLN A CA 1
ATOM 609 C C . GLN A 1 78 ? 31.752 -2.511 -4.167 1.00 95.44 78 GLN A C 1
ATOM 611 O O . GLN A 1 78 ? 30.766 -2.211 -3.491 1.00 95.44 78 GLN A O 1
ATOM 616 N N . ALA A 1 79 ? 32.502 -3.577 -3.867 1.00 94.44 79 ALA A N 1
ATOM 617 C CA . ALA A 1 79 ? 32.232 -4.415 -2.701 1.00 94.44 79 ALA A CA 1
ATOM 618 C C . ALA A 1 79 ? 32.367 -3.629 -1.381 1.00 94.44 79 ALA A C 1
ATOM 620 O O . ALA A 1 79 ? 31.564 -3.805 -0.462 1.00 94.44 79 ALA A O 1
ATOM 621 N N . SER A 1 80 ? 33.345 -2.727 -1.287 1.00 95.25 80 SER A N 1
ATOM 622 C CA . SER A 1 80 ? 33.571 -1.885 -0.106 1.00 95.25 80 SER A CA 1
ATOM 623 C C . SER A 1 80 ? 32.460 -0.850 0.105 1.00 95.25 80 SER A C 1
ATOM 625 O O . SER A 1 80 ? 32.096 -0.549 1.245 1.00 95.25 80 SER A O 1
ATOM 627 N N . GLU A 1 81 ? 31.887 -0.307 -0.969 1.00 95.94 81 GLU A N 1
ATOM 628 C CA . GLU A 1 81 ? 30.690 0.540 -0.907 1.00 95.94 81 GLU A CA 1
ATOM 629 C C . GLU A 1 81 ? 29.459 -0.246 -0.443 1.00 95.94 81 GLU A C 1
ATOM 631 O O . GLU A 1 81 ? 28.776 0.181 0.489 1.00 95.94 81 GLU A O 1
ATOM 636 N N . GLN A 1 82 ? 29.229 -1.439 -1.000 1.00 95.94 82 GLN A N 1
ATOM 637 C CA . GLN A 1 82 ? 28.130 -2.310 -0.569 1.00 95.94 82 GLN A CA 1
ATOM 638 C C . GLN A 1 82 ? 28.226 -2.658 0.921 1.00 95.94 82 GLN A C 1
ATOM 640 O O . GLN A 1 82 ? 27.223 -2.613 1.635 1.00 95.94 82 GLN A O 1
ATOM 645 N N . ILE A 1 83 ? 29.430 -2.963 1.417 1.00 95.88 83 ILE A N 1
ATOM 646 C CA . ILE A 1 83 ? 29.662 -3.215 2.845 1.00 95.88 83 ILE A CA 1
ATOM 647 C C . ILE A 1 83 ? 29.321 -1.972 3.678 1.00 95.88 83 ILE A C 1
ATOM 649 O O . ILE A 1 83 ? 28.641 -2.100 4.696 1.00 95.88 83 ILE A O 1
ATOM 653 N N . ARG A 1 84 ? 29.733 -0.768 3.252 1.00 96.12 84 ARG A N 1
ATOM 654 C CA . ARG A 1 84 ? 29.396 0.489 3.949 1.00 96.12 84 ARG A CA 1
ATOM 655 C C . ARG A 1 84 ? 27.886 0.708 4.046 1.00 96.12 84 ARG A C 1
ATOM 657 O O . ARG A 1 84 ? 27.395 1.094 5.108 1.00 96.12 84 ARG A O 1
ATOM 664 N N . ASP A 1 85 ? 27.145 0.439 2.979 1.00 93.50 85 ASP A N 1
ATOM 665 C CA . ASP A 1 85 ? 25.688 0.591 2.982 1.00 93.50 85 ASP A CA 1
ATOM 666 C C . ASP A 1 85 ? 24.992 -0.462 3.852 1.00 93.50 85 ASP A C 1
ATOM 668 O O . ASP A 1 85 ? 24.050 -0.143 4.585 1.00 93.50 85 ASP A O 1
ATOM 672 N N . LEU A 1 86 ? 25.488 -1.702 3.849 1.00 93.50 86 LEU A N 1
ATOM 673 C CA . LEU A 1 86 ? 25.001 -2.751 4.746 1.00 93.50 86 LEU A CA 1
ATOM 674 C C . LEU A 1 86 ? 25.258 -2.417 6.220 1.00 93.50 86 LEU A C 1
ATOM 676 O O . LEU A 1 86 ? 24.384 -2.670 7.053 1.00 93.50 86 LEU A O 1
ATOM 680 N N . ILE A 1 87 ? 26.403 -1.812 6.549 1.00 96.56 87 ILE A N 1
ATOM 681 C CA . ILE A 1 87 ? 26.701 -1.341 7.910 1.00 96.56 87 ILE A CA 1
ATOM 682 C C . ILE A 1 87 ? 25.670 -0.295 8.341 1.00 96.56 87 ILE A C 1
ATOM 684 O O . ILE A 1 87 ? 25.009 -0.494 9.357 1.00 96.56 87 ILE A O 1
ATOM 688 N N . LYS A 1 88 ? 25.430 0.747 7.532 1.00 93.56 88 LYS A N 1
ATOM 689 C CA . LYS A 1 88 ? 24.413 1.774 7.837 1.00 93.56 88 LYS A CA 1
ATOM 690 C C . LYS A 1 88 ? 23.019 1.176 8.029 1.00 93.56 88 LYS A C 1
ATOM 692 O O . LYS A 1 88 ? 22.280 1.574 8.928 1.00 93.56 88 LYS A O 1
ATOM 697 N N . LYS A 1 89 ? 22.639 0.209 7.185 1.00 92.75 89 LYS A N 1
ATOM 698 C CA . LYS A 1 89 ? 21.353 -0.491 7.310 1.00 92.75 89 LYS A CA 1
ATOM 699 C C . LYS A 1 89 ? 21.265 -1.280 8.619 1.00 92.75 89 LYS A C 1
ATOM 701 O O . LYS A 1 89 ? 20.214 -1.284 9.251 1.00 92.75 89 LYS A O 1
ATOM 706 N N . THR A 1 90 ? 22.359 -1.920 9.022 1.00 92.06 90 THR A N 1
ATOM 707 C CA . THR A 1 90 ? 22.446 -2.684 10.274 1.00 92.06 90 THR A CA 1
ATOM 708 C C . THR A 1 90 ? 22.362 -1.766 11.491 1.00 92.06 90 THR A C 1
ATOM 710 O O . THR A 1 90 ? 21.611 -2.059 12.414 1.00 92.06 90 THR A O 1
ATOM 713 N N . GLU A 1 91 ? 23.050 -0.623 11.473 1.00 93.56 91 GLU A N 1
ATOM 714 C CA . GLU A 1 91 ? 22.967 0.391 12.534 1.00 93.56 91 GLU A CA 1
ATOM 715 C C . GLU A 1 91 ? 21.541 0.927 12.694 1.00 93.56 91 GLU A C 1
ATOM 717 O O . GLU A 1 91 ? 21.033 1.020 13.811 1.00 93.56 91 GLU A O 1
ATOM 722 N N . LYS A 1 92 ? 20.861 1.214 11.576 1.00 90.44 92 LYS A N 1
ATOM 723 C CA . LYS A 1 92 ? 19.457 1.638 11.591 1.00 90.44 92 LYS A CA 1
ATOM 724 C C . LYS A 1 92 ? 18.545 0.567 12.200 1.00 90.44 92 LYS A C 1
ATOM 726 O O . LYS A 1 92 ? 17.727 0.889 13.056 1.00 90.44 92 LYS A O 1
ATOM 731 N N . LEU A 1 93 ? 18.706 -0.693 11.790 1.00 90.06 93 LEU A N 1
ATOM 732 C CA . LEU A 1 93 ? 17.942 -1.821 12.336 1.00 90.06 93 LEU A CA 1
ATOM 733 C C . LEU A 1 93 ? 18.181 -2.011 13.840 1.00 90.06 93 LEU A C 1
ATOM 735 O O . LEU A 1 93 ? 17.241 -2.296 14.578 1.00 90.06 93 LEU A O 1
ATOM 739 N N . GLU A 1 94 ? 19.416 -1.840 14.314 1.00 91.62 94 GLU A N 1
ATOM 740 C CA . GLU A 1 94 ? 19.717 -1.955 15.743 1.00 91.62 94 GLU A CA 1
ATOM 741 C C . GLU A 1 94 ? 19.090 -0.800 16.543 1.00 91.62 94 GLU A C 1
ATOM 743 O O . GLU A 1 94 ? 18.548 -1.035 17.622 1.00 91.62 94 GLU A O 1
ATOM 748 N N . ALA A 1 95 ? 19.073 0.422 15.998 1.00 89.44 95 ALA A N 1
ATOM 749 C CA . ALA A 1 95 ? 18.375 1.553 16.612 1.00 89.44 95 ALA A CA 1
ATOM 750 C 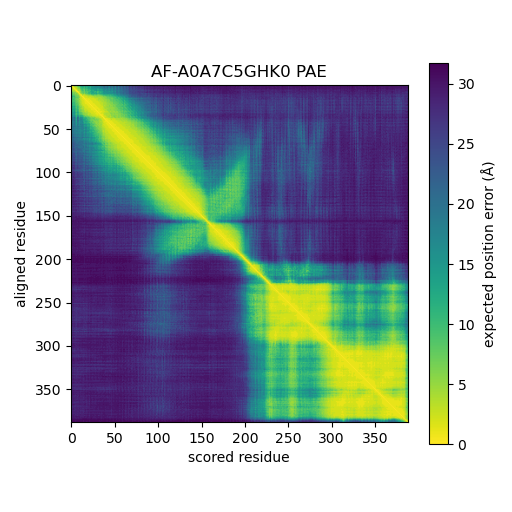C . ALA A 1 95 ? 16.852 1.326 16.687 1.00 89.44 95 ALA A C 1
ATOM 752 O O . ALA A 1 95 ? 16.244 1.549 17.734 1.00 89.44 95 ALA A O 1
ATOM 753 N N . GLU A 1 96 ? 16.237 0.822 15.612 1.00 87.50 96 GLU A N 1
ATOM 754 C CA . GLU A 1 96 ? 14.810 0.461 15.586 1.00 87.50 96 GLU A CA 1
ATOM 755 C C . GLU A 1 96 ? 14.484 -0.633 16.614 1.00 87.50 96 GLU A C 1
ATOM 757 O O . GLU A 1 96 ? 13.503 -0.532 17.351 1.00 87.50 96 GLU A O 1
ATOM 762 N N . LYS A 1 97 ? 15.341 -1.652 16.729 1.00 88.38 97 LYS A N 1
ATOM 763 C CA . LYS A 1 97 ? 15.203 -2.717 17.729 1.00 88.38 97 LYS A CA 1
ATOM 764 C C . LYS A 1 97 ? 15.288 -2.185 19.164 1.00 88.38 97 LYS A C 1
ATOM 766 O O . LYS A 1 97 ? 14.533 -2.643 20.020 1.00 88.38 97 LYS A O 1
ATOM 771 N N . GLN A 1 98 ? 16.186 -1.240 19.444 1.00 87.62 98 GLN A N 1
ATOM 772 C CA . GLN A 1 98 ? 16.283 -0.607 20.766 1.00 87.62 98 GLN A CA 1
ATOM 773 C C . GLN A 1 98 ? 15.043 0.225 21.099 1.00 87.62 98 GLN A C 1
ATOM 775 O O . GLN A 1 98 ? 14.552 0.175 22.229 1.00 87.62 98 GLN A O 1
ATOM 780 N N . HIS A 1 99 ? 14.510 0.950 20.115 1.00 84.94 99 HIS A N 1
ATOM 781 C CA . HIS A 1 99 ? 13.266 1.691 20.282 1.00 84.94 99 HIS A CA 1
ATOM 782 C C . HIS A 1 99 ? 12.104 0.747 20.614 1.00 84.94 99 HIS A C 1
ATOM 784 O O . HIS A 1 99 ? 11.471 0.912 21.652 1.00 84.94 99 HIS A O 1
ATOM 790 N N . PHE A 1 100 ? 11.936 -0.330 19.840 1.00 85.69 100 PHE A N 1
ATOM 791 C CA . PHE A 1 100 ? 10.899 -1.334 20.087 1.00 85.69 100 PHE A CA 1
ATOM 792 C C . PHE A 1 100 ? 11.023 -2.001 21.466 1.00 85.69 100 PHE A C 1
ATOM 794 O O . PHE A 1 100 ? 10.024 -2.274 22.128 1.00 85.69 100 PHE A O 1
ATOM 801 N N . ALA A 1 101 ? 12.248 -2.260 21.932 1.00 83.31 101 ALA A N 1
ATOM 802 C CA . ALA A 1 101 ? 12.472 -2.798 23.273 1.00 83.31 101 ALA A CA 1
ATOM 803 C C . ALA A 1 101 ? 12.017 -1.827 24.379 1.00 83.31 101 ALA A C 1
ATOM 805 O O . ALA A 1 101 ? 11.555 -2.271 25.431 1.00 83.31 101 ALA A O 1
ATOM 806 N N . THR A 1 102 ? 12.137 -0.520 24.136 1.00 86.62 102 THR A N 1
ATOM 807 C CA . THR A 1 102 ? 11.660 0.525 25.051 1.00 86.62 102 THR A CA 1
ATOM 808 C C . THR A 1 102 ? 10.135 0.565 25.059 1.00 86.62 102 THR A C 1
ATOM 810 O O . THR A 1 102 ? 9.537 0.447 26.124 1.00 86.62 102 THR A O 1
ATOM 813 N N . ASP A 1 103 ? 9.506 0.584 23.884 1.00 82.94 103 ASP A N 1
ATOM 814 C CA . ASP A 1 103 ? 8.044 0.592 23.765 1.00 82.94 103 ASP A CA 1
ATOM 815 C C . ASP A 1 103 ? 7.417 -0.650 24.418 1.00 82.94 103 ASP A C 1
ATOM 817 O O . ASP A 1 103 ? 6.414 -0.564 25.126 1.00 82.94 103 ASP A O 1
ATOM 821 N N . LEU A 1 104 ? 8.042 -1.821 24.242 1.00 82.69 104 LEU A N 1
ATOM 822 C CA . LEU A 1 104 ? 7.599 -3.062 24.875 1.00 82.69 104 LEU A CA 1
ATOM 823 C C . LEU A 1 104 ? 7.682 -2.987 26.406 1.00 82.69 104 LEU A C 1
ATOM 825 O O . LEU A 1 104 ? 6.810 -3.506 27.104 1.00 82.69 104 LEU A O 1
ATOM 829 N N . ARG A 1 105 ? 8.724 -2.346 26.941 1.00 89.06 105 ARG A N 1
ATOM 830 C CA . ARG A 1 105 ? 8.878 -2.136 28.383 1.00 89.06 105 ARG A CA 1
ATOM 831 C C . ARG A 1 105 ? 7.792 -1.202 28.921 1.00 89.06 105 ARG A C 1
ATOM 833 O O . ARG A 1 105 ? 7.199 -1.517 29.952 1.00 89.06 105 ARG A O 1
ATOM 840 N N . ASP A 1 106 ? 7.502 -0.111 28.223 1.00 83.19 106 ASP A N 1
ATOM 841 C CA . ASP A 1 106 ? 6.482 0.861 28.632 1.00 83.19 106 ASP A CA 1
ATOM 842 C C . ASP A 1 106 ? 5.066 0.261 28.550 1.00 83.19 106 ASP A C 1
ATOM 844 O O . ASP A 1 106 ? 4.236 0.450 29.449 1.00 83.19 106 ASP A O 1
ATOM 848 N N . ALA A 1 107 ? 4.808 -0.563 27.530 1.00 80.12 107 ALA A N 1
ATOM 849 C CA . ALA A 1 107 ? 3.581 -1.345 27.419 1.00 80.12 107 ALA A CA 1
ATOM 850 C C . ALA A 1 107 ? 3.434 -2.349 28.575 1.00 80.12 107 ALA A C 1
ATOM 852 O O . ALA A 1 107 ? 2.363 -2.434 29.178 1.00 80.12 107 ALA A O 1
ATOM 853 N N . HIS A 1 108 ? 4.500 -3.076 28.935 1.00 84.69 108 HIS A N 1
ATOM 854 C CA . HIS A 1 108 ? 4.476 -3.976 30.093 1.00 84.69 108 HIS A CA 1
ATOM 855 C C . HIS A 1 108 ? 4.193 -3.232 31.401 1.00 84.69 108 HIS A C 1
ATOM 857 O O . HIS A 1 108 ? 3.365 -3.691 32.186 1.00 84.69 108 HIS A O 1
ATOM 863 N N . GLN A 1 109 ? 4.812 -2.069 31.612 1.00 87.81 109 GLN A N 1
ATOM 864 C CA . GLN A 1 109 ? 4.554 -1.245 32.794 1.00 87.81 109 GLN A CA 1
ATOM 865 C C . GLN A 1 109 ? 3.086 -0.788 32.852 1.00 87.81 109 GLN A C 1
ATOM 867 O O . GLN A 1 109 ? 2.469 -0.798 33.917 1.00 87.81 109 GLN A O 1
ATOM 872 N N . SER A 1 110 ? 2.500 -0.439 31.706 1.00 80.94 110 SER A N 1
ATOM 873 C CA . SER A 1 110 ? 1.086 -0.055 31.614 1.00 80.94 110 SER A CA 1
ATOM 874 C C . SER A 1 110 ? 0.147 -1.229 31.918 1.00 80.94 110 SER A C 1
ATOM 876 O O . SER A 1 110 ? -0.846 -1.062 32.627 1.00 80.94 110 SER A O 1
ATOM 878 N N . ILE A 1 111 ? 0.467 -2.433 31.429 1.00 82.12 111 ILE A N 1
ATOM 879 C CA . ILE A 1 111 ? -0.287 -3.656 31.747 1.00 82.12 111 ILE A CA 1
ATOM 880 C C . ILE A 1 111 ? -0.241 -3.937 33.251 1.00 82.12 111 ILE A C 1
ATOM 882 O O . ILE A 1 111 ? -1.278 -4.235 33.840 1.00 82.12 111 ILE A O 1
ATOM 886 N N . GLU A 1 112 ? 0.925 -3.805 33.883 1.00 85.00 112 GLU A N 1
ATOM 887 C CA . GLU A 1 112 ? 1.083 -4.024 35.324 1.00 85.00 112 GLU A CA 1
ATOM 888 C C . GLU A 1 112 ? 0.255 -3.019 36.144 1.00 85.00 112 GLU A C 1
ATOM 890 O O . GLU A 1 112 ? -0.448 -3.404 37.080 1.00 85.00 112 GLU A O 1
ATOM 895 N N . GLN A 1 113 ? 0.240 -1.743 35.742 1.00 84.38 113 GLN A N 1
ATOM 896 C CA . GLN A 1 113 ? -0.610 -0.718 36.360 1.00 84.38 113 GLN A CA 1
ATOM 897 C C . GLN A 1 113 ? -2.105 -1.033 36.216 1.00 84.38 113 GLN A C 1
ATOM 899 O O . GLN A 1 113 ? -2.858 -0.933 37.187 1.00 84.38 113 GLN A O 1
ATOM 904 N N . LEU A 1 114 ? -2.541 -1.452 35.024 1.00 81.69 114 LEU A N 1
ATOM 905 C CA . LEU A 1 114 ? -3.927 -1.862 34.785 1.00 81.69 114 LEU A CA 1
ATOM 906 C C . LEU A 1 114 ? -4.306 -3.094 35.611 1.00 81.69 114 LEU A C 1
ATOM 908 O O . LEU A 1 114 ? -5.412 -3.158 36.145 1.00 81.69 114 LEU A O 1
ATOM 912 N N . GLN A 1 115 ? -3.399 -4.061 35.753 1.00 83.69 115 GLN A N 1
ATOM 913 C CA . GLN A 1 115 ? -3.616 -5.235 36.595 1.00 83.69 115 GLN A CA 1
ATOM 914 C C . GLN A 1 115 ? -3.754 -4.854 38.070 1.00 83.69 115 GLN A C 1
ATOM 916 O O . GLN A 1 115 ? -4.691 -5.322 38.717 1.00 83.69 115 GLN A O 1
ATOM 921 N N . ALA A 1 116 ? -2.894 -3.971 38.584 1.00 82.12 116 ALA A N 1
ATOM 922 C CA . ALA A 1 116 ? -2.997 -3.468 39.953 1.00 82.12 116 ALA A CA 1
ATOM 923 C C . ALA A 1 116 ? -4.324 -2.719 40.188 1.00 82.12 116 ALA A C 1
ATOM 925 O O . ALA A 1 116 ? -5.004 -2.957 41.187 1.00 82.12 116 ALA A O 1
ATOM 926 N N . SER A 1 117 ? -4.746 -1.872 39.241 1.00 80.38 117 SER A N 1
ATOM 927 C CA . SER A 1 117 ? -6.040 -1.180 39.323 1.00 80.38 117 SER A CA 1
ATOM 928 C C . SER A 1 117 ? -7.211 -2.162 39.288 1.00 80.38 117 SER A C 1
ATOM 930 O O . SER A 1 117 ? -8.132 -2.052 40.094 1.00 80.38 117 SER A O 1
ATOM 932 N N . ASN A 1 118 ? -7.169 -3.164 38.404 1.00 81.62 118 ASN A N 1
ATOM 933 C CA . ASN A 1 118 ? -8.201 -4.198 38.331 1.00 81.62 118 ASN A CA 1
ATOM 934 C C . ASN A 1 118 ? -8.285 -5.017 39.620 1.00 81.62 118 ASN A C 1
ATOM 936 O O . ASN A 1 118 ? -9.387 -5.308 40.074 1.00 81.62 118 ASN A O 1
ATOM 940 N N . GLN A 1 119 ? -7.151 -5.352 40.242 1.00 83.50 119 GLN A N 1
ATOM 941 C CA . GLN A 1 119 ? -7.141 -6.007 41.552 1.00 83.50 119 GLN A CA 1
ATOM 942 C C . GLN A 1 119 ? -7.794 -5.133 42.627 1.00 83.50 119 GLN A C 1
ATOM 944 O O . GLN A 1 119 ? -8.583 -5.643 43.421 1.00 83.50 119 GLN A O 1
ATOM 949 N N . SER A 1 120 ? -7.531 -3.822 42.617 1.00 84.00 120 SER A N 1
ATOM 950 C CA . SER A 1 120 ? -8.207 -2.884 43.518 1.00 84.00 120 SER A CA 1
ATOM 951 C C . SER A 1 120 ? -9.719 -2.881 43.294 1.00 84.00 120 SER A C 1
ATOM 953 O O . SER A 1 120 ? -10.471 -2.971 44.260 1.00 84.00 120 SER A O 1
ATOM 955 N N . TYR A 1 121 ? -10.177 -2.829 42.038 1.00 80.81 121 TYR A N 1
ATOM 956 C CA . TYR A 1 121 ? -11.607 -2.877 41.726 1.00 80.81 121 TYR A CA 1
ATOM 957 C C . TYR A 1 121 ? -12.255 -4.187 42.182 1.00 80.81 121 TYR A C 1
ATOM 959 O O . TYR A 1 121 ? -13.342 -4.155 42.752 1.00 80.81 121 TYR A O 1
ATOM 967 N N . VAL A 1 122 ? -11.589 -5.330 41.988 1.00 82.25 122 VAL A N 1
ATOM 968 C CA . VAL A 1 122 ? -12.079 -6.635 42.461 1.00 82.25 122 VAL A CA 1
ATOM 969 C C . VAL A 1 122 ? -12.232 -6.645 43.982 1.00 82.25 122 VAL A C 1
ATOM 971 O O . VAL A 1 122 ? -13.289 -7.041 44.469 1.00 82.25 122 VAL A O 1
ATOM 974 N N . ALA A 1 123 ? -11.238 -6.151 44.725 1.00 80.12 123 ALA A N 1
ATOM 975 C CA . ALA A 1 123 ? -11.315 -6.066 46.184 1.00 80.12 123 ALA A CA 1
ATOM 976 C C . ALA A 1 123 ? -12.478 -5.171 46.649 1.00 80.12 123 ALA A C 1
ATOM 978 O O . ALA A 1 123 ? -13.201 -5.519 47.580 1.00 80.12 123 ALA A O 1
ATOM 979 N N . THR A 1 124 ? -12.709 -4.040 45.972 1.00 81.38 124 THR A N 1
ATOM 980 C CA . THR A 1 124 ? -13.856 -3.166 46.262 1.00 81.38 124 THR A CA 1
ATOM 981 C C . THR A 1 124 ? -15.193 -3.845 45.958 1.00 81.38 124 THR A C 1
ATOM 983 O O . THR A 1 124 ? -16.133 -3.722 46.739 1.00 81.38 124 THR A O 1
ATOM 986 N N . ILE A 1 125 ? -15.296 -4.580 44.846 1.00 79.06 125 ILE A N 1
ATOM 987 C CA . ILE A 1 125 ? -16.508 -5.337 44.494 1.00 79.06 125 ILE A CA 1
ATOM 988 C C . ILE A 1 125 ? -16.797 -6.414 45.547 1.00 79.06 125 ILE A C 1
ATOM 990 O O . ILE A 1 125 ? -17.954 -6.606 45.919 1.00 79.06 125 ILE A O 1
ATOM 994 N N . GLU A 1 126 ? -15.768 -7.098 46.045 1.00 80.56 126 GLU A N 1
ATOM 995 C CA . GLU A 1 126 ? -15.910 -8.119 47.084 1.00 80.56 126 GLU A CA 1
ATOM 996 C C . GLU A 1 126 ? -16.402 -7.523 48.413 1.00 80.56 126 GLU A C 1
ATOM 998 O O . GLU A 1 126 ? -17.351 -8.045 49.002 1.00 80.56 126 GLU A O 1
ATOM 1003 N N . ASP A 1 127 ? -15.835 -6.392 48.845 1.00 81.06 127 ASP A N 1
ATOM 1004 C CA . ASP A 1 127 ? -16.289 -5.671 50.042 1.00 81.06 127 ASP A CA 1
ATOM 1005 C C . ASP A 1 127 ? -17.753 -5.217 49.921 1.00 81.06 127 ASP A C 1
ATOM 1007 O O . ASP A 1 127 ? -18.573 -5.464 50.812 1.00 81.06 127 ASP A O 1
ATOM 1011 N N . LEU A 1 128 ? -18.127 -4.645 48.770 1.00 77.75 128 LEU A N 1
ATOM 1012 C CA . LEU A 1 128 ? -19.514 -4.274 48.490 1.00 77.75 128 LEU A CA 1
ATOM 1013 C C . LEU A 1 128 ? -20.454 -5.479 48.535 1.00 77.75 128 LEU A C 1
ATOM 1015 O O . LEU A 1 128 ? -21.541 -5.384 49.106 1.00 77.75 128 LEU A O 1
ATOM 1019 N N . ASN A 1 129 ? -20.049 -6.610 47.957 1.00 80.62 129 ASN A N 1
ATOM 1020 C CA . ASN A 1 129 ? -20.851 -7.828 47.969 1.00 80.62 129 ASN A CA 1
ATOM 1021 C C . ASN A 1 129 ? -21.080 -8.326 49.407 1.00 80.62 129 ASN A C 1
ATOM 1023 O O . ASN A 1 129 ? -22.212 -8.628 49.785 1.00 80.62 129 ASN A O 1
ATOM 1027 N N . ASN A 1 130 ? -20.040 -8.318 50.247 1.00 82.25 130 ASN A N 1
ATOM 1028 C CA . ASN A 1 130 ? -20.158 -8.660 51.666 1.00 82.25 130 ASN A CA 1
ATOM 1029 C C . ASN A 1 130 ? -21.105 -7.705 52.413 1.00 82.25 130 ASN A C 1
ATOM 1031 O O . ASN A 1 130 ? -21.921 -8.148 53.227 1.00 82.25 130 ASN A O 1
ATOM 1035 N N . LYS A 1 131 ? -21.057 -6.401 52.108 1.00 78.56 131 LYS A N 1
ATOM 1036 C CA . LYS A 1 131 ? -21.952 -5.399 52.707 1.00 78.56 131 LYS A CA 1
ATOM 1037 C C . LYS A 1 131 ? -23.412 -5.597 52.275 1.00 78.56 131 LYS A C 1
ATOM 1039 O O . LYS A 1 131 ? -24.304 -5.488 53.115 1.00 78.56 131 LYS A O 1
ATOM 1044 N N . ILE A 1 132 ? -23.659 -5.963 51.013 1.00 77.81 132 ILE A N 1
ATOM 1045 C CA . ILE A 1 132 ? -24.994 -6.333 50.504 1.00 77.81 132 ILE A CA 1
ATOM 1046 C C . ILE A 1 132 ? -25.532 -7.569 51.230 1.00 77.81 132 ILE A C 1
ATOM 1048 O O . ILE A 1 132 ? -26.682 -7.561 51.666 1.00 77.81 132 ILE A O 1
ATOM 1052 N N . ILE A 1 133 ? -24.710 -8.607 51.410 1.00 78.06 133 ILE A N 1
ATOM 1053 C CA . ILE A 1 133 ? -25.102 -9.809 52.161 1.00 78.06 133 ILE A CA 1
ATOM 1054 C C . ILE A 1 133 ? -25.484 -9.432 53.597 1.00 78.06 133 ILE A C 1
ATOM 1056 O O . ILE A 1 133 ? -26.555 -9.811 54.062 1.00 78.06 133 ILE A O 1
ATOM 1060 N N . GLY A 1 134 ? -24.658 -8.633 54.281 1.00 78.81 134 GLY A N 1
ATOM 1061 C CA . GLY A 1 134 ? -24.943 -8.184 55.646 1.00 78.81 134 GLY A CA 1
ATOM 1062 C C . GLY A 1 134 ? -26.241 -7.377 55.767 1.00 78.81 134 GLY A C 1
ATOM 1063 O O . GLY A 1 134 ? -27.002 -7.576 56.716 1.00 78.81 134 GLY A O 1
ATOM 1064 N N . LEU A 1 135 ? -26.520 -6.495 54.801 1.00 77.19 135 LEU A N 1
ATOM 1065 C CA . LEU A 1 135 ? -27.776 -5.742 54.738 1.00 77.19 135 LEU A CA 1
ATOM 1066 C C . LEU A 1 135 ? -28.982 -6.650 54.480 1.00 77.19 135 LEU A C 1
ATOM 1068 O O . LEU A 1 135 ? -30.005 -6.489 55.139 1.00 77.19 135 LEU A O 1
ATOM 1072 N N . ASN A 1 136 ? -28.865 -7.625 53.576 1.00 77.44 136 ASN A N 1
ATOM 1073 C CA . ASN A 1 136 ? -29.938 -8.584 53.315 1.00 77.44 136 ASN A CA 1
ATOM 1074 C C . ASN A 1 136 ? -30.272 -9.413 54.559 1.00 77.44 136 ASN A C 1
ATOM 1076 O O . ASN A 1 136 ? -31.444 -9.522 54.905 1.00 77.44 136 ASN A O 1
ATOM 1080 N N . THR A 1 137 ? -29.266 -9.904 55.287 1.00 80.25 137 THR A N 1
ATOM 1081 C CA . THR A 1 137 ? -29.487 -10.642 56.540 1.00 80.25 137 THR A CA 1
ATOM 1082 C C . THR A 1 137 ? -30.212 -9.788 57.582 1.00 80.25 137 THR A C 1
ATOM 1084 O O . THR A 1 137 ? -31.136 -10.265 58.237 1.00 80.25 137 THR A O 1
ATOM 1087 N N . LYS A 1 138 ? -29.836 -8.509 57.728 1.00 76.88 138 LYS A N 1
ATOM 1088 C CA . LYS A 1 138 ? -30.549 -7.583 58.625 1.00 76.88 138 LYS A CA 1
ATOM 1089 C C . LYS A 1 138 ? -31.986 -7.321 58.169 1.00 76.88 138 LYS A C 1
ATOM 1091 O O . LYS A 1 138 ? -32.878 -7.281 59.008 1.00 76.88 138 LYS A O 1
ATOM 1096 N N . ASN A 1 139 ? -32.219 -7.161 56.865 1.00 77.56 139 ASN A N 1
ATOM 1097 C CA . ASN A 1 139 ? -33.564 -6.989 56.311 1.00 77.56 139 ASN A CA 1
ATOM 1098 C C . ASN A 1 139 ? -34.452 -8.207 56.597 1.00 77.56 139 ASN A C 1
ATOM 1100 O O . ASN A 1 139 ? -35.610 -8.039 56.969 1.00 77.56 139 ASN A O 1
ATOM 1104 N N . GLU A 1 140 ? -33.919 -9.421 56.449 1.00 79.56 140 GLU A N 1
ATOM 1105 C CA . GLU A 1 140 ? -34.634 -10.656 56.789 1.00 79.56 140 GLU A CA 1
ATOM 1106 C C . GLU A 1 140 ? -34.964 -10.724 58.286 1.00 79.56 140 GLU A C 1
ATOM 1108 O O . GLU A 1 140 ? -36.105 -11.009 58.642 1.00 79.56 140 GLU A O 1
ATOM 1113 N N . GLN A 1 141 ? -34.012 -10.381 59.163 1.00 78.62 141 GLN A N 1
ATOM 1114 C CA . GLN A 1 141 ? -34.240 -10.311 60.614 1.00 78.62 141 GLN A CA 1
ATOM 1115 C C . GLN A 1 141 ? -35.334 -9.301 60.983 1.00 78.62 141 GLN A C 1
ATOM 1117 O O . GLN A 1 141 ? -36.216 -9.610 61.779 1.00 78.62 141 GLN A O 1
ATOM 1122 N N . LEU A 1 142 ? -35.315 -8.117 60.369 1.00 76.38 142 LEU A N 1
ATOM 1123 C CA . LEU A 1 142 ? -36.334 -7.089 60.579 1.00 76.38 142 LEU A CA 1
ATOM 1124 C C . LEU A 1 142 ? -37.714 -7.528 60.089 1.00 76.38 142 LEU A C 1
ATOM 1126 O O . LEU A 1 142 ? -38.710 -7.287 60.764 1.00 76.38 142 LEU A O 1
ATOM 1130 N N . LEU A 1 143 ? -37.796 -8.181 58.928 1.00 78.62 143 LEU A N 1
ATOM 1131 C CA . LEU A 1 143 ? -39.057 -8.728 58.421 1.00 78.62 143 LEU A CA 1
ATOM 1132 C C . LEU A 1 143 ? -39.636 -9.781 59.371 1.00 78.62 143 LEU A C 1
ATOM 1134 O O . LEU A 1 143 ? -40.846 -9.799 59.598 1.00 78.62 143 LEU A O 1
ATOM 1138 N N . GLU A 1 144 ? -38.780 -10.627 59.945 1.00 81.38 144 GLU A N 1
ATOM 1139 C CA . GLU A 1 144 ? -39.157 -11.608 60.962 1.00 81.38 144 GLU A CA 1
ATOM 1140 C C . GLU A 1 144 ? -39.681 -10.913 62.234 1.00 81.38 144 GLU A C 1
ATOM 1142 O O . GLU A 1 144 ? -40.763 -11.254 62.714 1.00 81.38 144 GLU A O 1
ATOM 1147 N N . GLU A 1 145 ? -38.977 -9.895 62.746 1.00 76.31 145 GLU A N 1
ATOM 1148 C CA . GLU A 1 145 ? -39.392 -9.111 63.922 1.00 76.31 145 GLU A CA 1
ATOM 1149 C C . GLU A 1 145 ? -40.721 -8.377 63.694 1.00 76.31 145 GLU A C 1
ATOM 1151 O O . GLU A 1 145 ? -41.608 -8.429 64.551 1.00 76.31 145 GLU A O 1
ATOM 1156 N N . ILE A 1 146 ? -40.905 -7.763 62.520 1.00 73.62 146 ILE A N 1
ATOM 1157 C CA . ILE A 1 146 ? -42.157 -7.104 62.125 1.00 73.62 146 ILE A CA 1
ATOM 1158 C C . ILE A 1 146 ? -43.301 -8.123 62.049 1.00 73.62 146 ILE A C 1
ATOM 1160 O O . ILE A 1 146 ? -44.385 -7.863 62.573 1.00 73.62 146 ILE A O 1
ATOM 1164 N N . ASN A 1 147 ? -43.090 -9.293 61.434 1.00 77.31 147 ASN A N 1
ATOM 1165 C CA . ASN A 1 147 ? -44.117 -10.339 61.356 1.00 77.31 147 ASN A CA 1
ATOM 1166 C C . ASN A 1 147 ? -44.490 -10.876 62.740 1.00 77.31 147 ASN A C 1
ATOM 1168 O O . ASN A 1 147 ? -45.676 -11.030 63.044 1.00 77.31 147 ASN A O 1
ATOM 1172 N N . GLN A 1 148 ? -43.498 -11.120 63.600 1.00 76.81 148 GLN A N 1
ATOM 1173 C CA . GLN A 1 148 ? -43.742 -11.514 64.984 1.00 76.81 148 GLN A CA 1
ATOM 1174 C C . GLN A 1 148 ? -44.566 -10.436 65.697 1.00 76.81 148 GLN A C 1
ATOM 1176 O O . GLN A 1 148 ? -45.611 -10.738 66.274 1.00 76.81 148 GLN A O 1
ATOM 1181 N N . GLN A 1 149 ? -44.186 -9.165 65.593 1.00 66.88 149 GLN A N 1
ATOM 1182 C CA . GLN A 1 149 ? -44.945 -8.068 66.194 1.00 66.88 149 GLN A CA 1
ATOM 1183 C C . GLN A 1 149 ? -46.370 -7.947 65.648 1.00 66.88 149 GLN A C 1
ATOM 1185 O O . GLN A 1 149 ? -47.290 -7.771 66.444 1.00 66.88 149 GLN A O 1
ATOM 1190 N N . ALA A 1 150 ? -46.590 -8.112 64.342 1.00 65.81 150 ALA A N 1
ATOM 1191 C CA . ALA A 1 150 ? -47.928 -8.113 63.754 1.00 65.81 150 ALA A CA 1
ATOM 1192 C C . ALA A 1 150 ? -48.810 -9.233 64.339 1.00 65.81 150 ALA A C 1
ATOM 1194 O O . ALA A 1 150 ? -49.987 -9.006 64.628 1.00 65.81 150 ALA A O 1
ATOM 1195 N N . THR A 1 151 ? -48.241 -10.420 64.590 1.00 67.19 151 THR A N 1
ATOM 1196 C CA . THR A 1 151 ? -48.964 -11.526 65.244 1.00 67.19 151 THR A CA 1
ATOM 1197 C C . THR A 1 151 ? -49.268 -11.276 66.727 1.00 67.19 151 THR A C 1
ATOM 1199 O O . THR A 1 151 ? -50.358 -11.620 67.181 1.00 67.19 151 THR A O 1
ATOM 1202 N N . TYR A 1 152 ? -48.368 -10.631 67.479 1.00 60.12 152 TYR A N 1
ATOM 1203 C CA . TYR A 1 152 ? -48.597 -10.285 68.891 1.00 60.12 152 TYR A CA 1
ATOM 1204 C C . TYR A 1 152 ? -49.546 -9.086 69.073 1.00 60.12 152 TYR A C 1
ATOM 1206 O O . TYR A 1 152 ? -50.415 -9.124 69.943 1.00 60.12 152 TYR A O 1
ATOM 1214 N N . ALA A 1 153 ? -49.443 -8.047 68.240 1.00 57.47 153 ALA A N 1
ATOM 1215 C CA . ALA A 1 153 ? -50.319 -6.871 68.283 1.00 57.47 153 ALA A CA 1
ATOM 1216 C C . ALA A 1 153 ? -51.781 -7.218 67.945 1.00 57.47 153 ALA A C 1
ATOM 1218 O O . ALA A 1 153 ? -52.707 -6.625 68.498 1.00 57.47 153 ALA A O 1
ATOM 1219 N N . ALA A 1 154 ? -52.001 -8.230 67.097 1.00 59.59 154 ALA A N 1
ATOM 1220 C CA . ALA A 1 154 ? -53.327 -8.793 66.846 1.00 59.59 154 ALA A CA 1
ATOM 1221 C C . ALA A 1 154 ? -53.924 -9.526 68.069 1.00 59.59 154 ALA A C 1
ATOM 1223 O O . ALA A 1 154 ? -55.140 -9.706 68.132 1.00 59.59 154 ALA A O 1
ATOM 1224 N N . ALA A 1 155 ? -53.094 -9.936 69.038 1.00 59.84 155 ALA A N 1
ATOM 1225 C CA . ALA A 1 155 ? -53.504 -10.673 70.234 1.00 59.84 155 ALA A CA 1
ATOM 1226 C C . ALA A 1 155 ? -53.701 -9.789 71.488 1.00 59.84 155 ALA A C 1
ATOM 1228 O O . ALA A 1 155 ? -54.488 -10.164 72.357 1.00 59.84 155 ALA A O 1
ATOM 1229 N N . ALA A 1 156 ? -53.034 -8.629 71.599 1.00 59.22 156 ALA A N 1
ATOM 1230 C CA . ALA A 1 156 ? -53.153 -7.708 72.743 1.00 59.22 156 ALA A CA 1
ATOM 1231 C C . ALA A 1 156 ? -52.846 -6.237 72.338 1.00 59.22 156 ALA A C 1
ATOM 1233 O O . ALA A 1 156 ? -51.679 -5.855 72.295 1.00 59.22 156 ALA A O 1
ATOM 1234 N N . PRO A 1 157 ? -53.856 -5.389 72.041 1.00 55.69 157 PRO A N 1
ATOM 1235 C CA . PRO A 1 157 ? -53.643 -4.125 71.310 1.00 55.69 157 PRO A CA 1
ATOM 1236 C C . PRO A 1 157 ? -53.137 -2.906 72.107 1.00 55.69 157 PRO A C 1
ATOM 1238 O O . PRO A 1 157 ? -52.907 -1.864 71.497 1.00 55.69 157 PRO A O 1
ATOM 1241 N N . GLN A 1 158 ? -53.041 -2.957 73.441 1.00 56.22 158 GLN A N 1
ATOM 1242 C CA . GLN A 1 158 ? -52.782 -1.763 74.270 1.00 56.22 158 GLN A CA 1
ATOM 1243 C C . GLN A 1 158 ? -51.998 -2.082 75.551 1.00 56.22 158 GLN A C 1
ATOM 1245 O O . GLN A 1 158 ? -52.532 -1.962 76.651 1.00 56.22 158 GLN A O 1
ATOM 1250 N N . ASP A 1 159 ? -50.738 -2.491 75.414 1.00 60.88 159 ASP A N 1
ATOM 1251 C CA . ASP A 1 159 ? -49.829 -2.646 76.560 1.00 60.88 159 ASP A CA 1
ATOM 1252 C C . ASP A 1 159 ? -48.557 -1.801 76.377 1.00 60.88 159 ASP A C 1
ATOM 1254 O O . ASP A 1 159 ? -48.105 -1.609 75.243 1.00 60.88 159 ASP A O 1
ATOM 1258 N N . ASP A 1 160 ? -47.966 -1.320 77.474 1.00 65.12 160 ASP A N 1
ATOM 1259 C CA . ASP A 1 160 ? -46.765 -0.455 77.515 1.00 65.12 160 ASP A CA 1
ATOM 1260 C C . ASP A 1 160 ? -45.564 -1.097 76.792 1.00 65.12 160 ASP A C 1
ATOM 1262 O O . ASP A 1 160 ? -44.715 -0.423 76.203 1.00 65.12 160 ASP A O 1
ATOM 1266 N N . GLN A 1 161 ? -45.534 -2.432 76.749 1.00 66.06 161 GLN A N 1
ATOM 1267 C CA . GLN A 1 161 ? -44.541 -3.201 75.998 1.00 66.06 161 GLN A CA 1
ATOM 1268 C C . GLN A 1 161 ? -44.619 -2.988 74.478 1.00 66.06 161 GLN A C 1
ATOM 1270 O O . GLN A 1 161 ? -43.621 -3.170 73.783 1.00 66.06 161 GLN A O 1
ATOM 1275 N N . THR A 1 162 ? -45.777 -2.597 73.945 1.00 67.12 162 THR A N 1
ATOM 1276 C CA . THR A 1 162 ? -45.971 -2.323 72.510 1.00 67.12 162 THR A CA 1
ATOM 1277 C C . THR A 1 162 ? -45.288 -1.017 72.105 1.00 67.12 162 THR A C 1
ATOM 1279 O O . THR A 1 162 ? -44.713 -0.937 71.025 1.00 67.12 162 THR A O 1
ATOM 1282 N N . LEU A 1 163 ? -45.293 -0.018 72.996 1.00 69.75 163 LEU A N 1
ATOM 1283 C CA . LEU A 1 163 ? -44.647 1.284 72.802 1.00 69.75 163 LEU A CA 1
ATOM 1284 C C . LEU A 1 163 ? -43.120 1.173 72.837 1.00 69.75 163 LEU A C 1
ATOM 1286 O O . LEU A 1 163 ? -42.469 1.628 71.902 1.00 69.75 163 LEU A O 1
ATOM 1290 N N . GLN A 1 164 ? -42.558 0.484 73.838 1.00 72.12 164 GLN A N 1
ATOM 1291 C CA . GLN A 1 164 ? -41.111 0.214 73.891 1.00 72.12 164 GLN A CA 1
ATOM 1292 C C . GLN A 1 164 ? -40.622 -0.569 72.667 1.00 72.12 164 GLN A C 1
ATOM 1294 O O . GLN A 1 164 ? -39.512 -0.364 72.186 1.00 72.12 164 GLN A O 1
ATOM 1299 N N . ARG A 1 165 ? -41.457 -1.468 72.136 1.00 69.62 165 ARG A N 1
ATOM 1300 C CA . ARG A 1 165 ? -41.122 -2.244 70.940 1.00 69.62 165 ARG A CA 1
ATOM 1301 C C . ARG A 1 165 ? -41.220 -1.430 69.648 1.00 69.62 165 ARG A C 1
ATOM 1303 O O . ARG A 1 165 ? -40.390 -1.623 68.762 1.00 69.62 165 ARG A O 1
ATOM 1310 N N . LEU A 1 166 ? -42.181 -0.509 69.542 1.00 72.56 166 LEU A N 1
ATOM 1311 C CA . LEU A 1 166 ? -42.234 0.455 68.437 1.00 72.56 166 LEU A CA 1
ATOM 1312 C C . LEU A 1 166 ? -40.997 1.360 68.430 1.00 72.56 166 LEU A C 1
ATOM 1314 O O . LEU A 1 166 ? -40.422 1.577 67.369 1.00 72.56 166 LEU A O 1
ATOM 1318 N N . GLU A 1 167 ? -40.557 1.806 69.607 1.00 79.88 167 GLU A N 1
ATOM 1319 C CA . GLU A 1 167 ? -39.345 2.614 69.771 1.00 79.88 167 GLU A CA 1
ATOM 1320 C C . GLU A 1 167 ? -38.093 1.852 69.297 1.00 79.88 167 GLU A C 1
ATOM 1322 O O . GLU A 1 167 ? -37.304 2.387 68.520 1.00 79.88 167 GLU A O 1
ATOM 1327 N N . THR A 1 168 ? -37.959 0.561 69.638 1.00 76.62 168 THR A N 1
ATOM 1328 C CA . THR A 1 168 ? -36.840 -0.263 69.136 1.00 76.62 168 THR A CA 1
ATOM 1329 C C . THR A 1 168 ? -36.855 -0.463 67.619 1.00 76.62 168 THR A C 1
ATOM 1331 O O . THR A 1 168 ? -35.798 -0.461 66.988 1.00 76.62 168 THR A O 1
ATOM 1334 N N . VAL A 1 169 ? -38.037 -0.607 67.009 1.00 73.69 169 VAL A N 1
ATOM 1335 C CA . VAL A 1 169 ? -38.156 -0.732 65.546 1.00 73.69 169 VAL A CA 1
ATOM 1336 C C . VAL A 1 169 ? -37.805 0.588 64.867 1.00 73.69 169 VAL A C 1
ATOM 1338 O O . VAL A 1 169 ? -37.143 0.587 63.831 1.00 73.69 169 VAL A O 1
ATOM 1341 N N . GLU A 1 170 ? -38.206 1.716 65.452 1.00 78.50 170 GLU A N 1
ATOM 1342 C CA . GLU A 1 170 ? -37.884 3.048 64.943 1.00 78.50 170 GLU A CA 1
ATOM 1343 C C . GLU A 1 170 ? -36.370 3.330 65.001 1.00 78.50 170 GLU A C 1
ATOM 1345 O O . GLU A 1 170 ? -35.802 3.808 64.013 1.00 78.50 170 GLU A O 1
ATOM 1350 N N . GLU A 1 171 ? -35.687 2.934 66.083 1.00 80.44 171 GLU A N 1
ATOM 1351 C CA . GLU A 1 171 ? -34.218 2.988 66.184 1.00 80.44 171 GLU A CA 1
ATOM 1352 C C . GLU A 1 171 ? -33.528 2.131 65.112 1.00 80.44 171 GLU A C 1
ATOM 1354 O O . GLU A 1 171 ? -32.584 2.584 64.454 1.00 80.44 171 GLU A O 1
ATOM 1359 N N . GLN A 1 172 ? -34.001 0.902 64.883 1.00 74.94 172 GLN A N 1
ATOM 1360 C CA . GLN A 1 172 ? -33.443 0.031 63.846 1.00 74.94 172 GLN A CA 1
ATOM 1361 C C . GLN A 1 172 ? -33.669 0.599 62.432 1.00 74.94 172 GLN A C 1
ATOM 1363 O O . GLN A 1 172 ? -32.775 0.515 61.584 1.00 74.94 172 GLN A O 1
ATOM 1368 N N . LEU A 1 173 ? -34.821 1.228 62.172 1.00 74.38 173 LEU A N 1
ATOM 1369 C CA . LEU A 1 173 ? -35.136 1.873 60.892 1.00 74.38 173 LEU A CA 1
ATOM 1370 C C . LEU A 1 173 ? -34.236 3.087 60.632 1.00 74.38 173 LEU A C 1
ATOM 1372 O O . LEU A 1 173 ? -33.754 3.269 59.510 1.00 74.38 173 LEU A O 1
ATOM 1376 N N . GLN A 1 174 ? -33.951 3.883 61.669 1.00 80.94 174 GLN A N 1
ATOM 1377 C CA . GLN A 1 174 ? -32.985 4.980 61.587 1.00 80.94 174 GLN A CA 1
ATOM 1378 C C . GLN A 1 174 ? -31.566 4.470 61.328 1.00 80.94 174 GLN A C 1
ATOM 1380 O O . GLN A 1 174 ? -30.904 4.967 60.414 1.00 80.94 174 GLN A O 1
ATOM 1385 N N . ALA A 1 175 ? -31.117 3.440 62.053 1.00 77.69 175 ALA A N 1
ATOM 1386 C CA . ALA A 1 175 ? -29.808 2.829 61.825 1.00 77.69 175 ALA A CA 1
ATOM 1387 C C . ALA A 1 175 ? -29.670 2.306 60.382 1.00 77.69 175 ALA A C 1
ATOM 1389 O O . ALA A 1 175 ? -28.627 2.474 59.745 1.00 77.69 175 ALA A O 1
ATOM 1390 N N . MET A 1 176 ? -30.739 1.730 59.828 1.00 68.69 176 MET A N 1
ATOM 1391 C CA . MET A 1 176 ? -30.762 1.230 58.455 1.00 68.69 176 MET A CA 1
ATOM 1392 C C . MET A 1 176 ? -30.753 2.354 57.411 1.00 68.69 176 MET A C 1
ATOM 1394 O O . MET A 1 176 ? -30.070 2.246 56.389 1.00 68.69 176 MET A O 1
ATOM 1398 N N . ALA A 1 177 ? -31.445 3.465 57.675 1.00 74.56 177 ALA A N 1
ATOM 1399 C CA . ALA A 1 177 ? -31.378 4.658 56.835 1.00 74.56 177 ALA A CA 1
ATOM 1400 C C . ALA A 1 177 ? -29.949 5.229 56.779 1.00 74.56 177 ALA A C 1
ATOM 1402 O O . ALA A 1 177 ? -29.464 5.559 55.694 1.00 74.56 177 ALA A O 1
ATOM 1403 N N . SER A 1 178 ? -29.244 5.263 57.915 1.00 77.62 178 SER A N 1
ATOM 1404 C CA . SER A 1 178 ? -27.840 5.687 57.975 1.00 77.62 178 SER A CA 1
ATOM 1405 C C . SER A 1 178 ? -26.920 4.762 57.170 1.00 77.62 178 SER A C 1
ATOM 1407 O O . SER A 1 178 ? -26.096 5.242 56.393 1.00 77.62 178 SER A O 1
ATOM 1409 N N . GLN A 1 179 ? -27.089 3.438 57.281 1.00 73.88 179 GLN A N 1
ATOM 1410 C CA . GLN A 1 179 ? -26.293 2.477 56.504 1.00 73.88 179 GLN A CA 1
ATOM 1411 C C . GLN A 1 179 ? -26.548 2.579 54.992 1.00 73.88 179 GLN A C 1
ATOM 1413 O O . GLN A 1 179 ? -25.608 2.485 54.203 1.00 73.88 179 GLN A O 1
ATOM 1418 N N . ASN A 1 180 ? -27.795 2.815 54.576 1.00 74.69 180 ASN A N 1
ATOM 1419 C CA . ASN A 1 180 ? -28.136 3.031 53.167 1.00 74.69 180 ASN A CA 1
ATOM 1420 C C . ASN A 1 180 ? -27.524 4.321 52.610 1.00 74.69 180 ASN A C 1
ATOM 1422 O O . ASN A 1 180 ? -27.130 4.361 51.444 1.00 74.69 180 ASN A O 1
ATOM 1426 N N . GLN A 1 181 ? -27.420 5.369 53.428 1.00 77.56 181 GLN A N 1
ATOM 1427 C CA . GLN A 1 181 ? -26.759 6.609 53.038 1.00 77.56 181 GLN A CA 1
ATOM 1428 C C . GLN A 1 181 ? -25.249 6.406 52.842 1.00 77.56 181 GLN A C 1
ATOM 1430 O O . GLN A 1 181 ? -24.709 6.811 51.815 1.00 77.56 181 GLN A O 1
ATOM 1435 N N . GLU A 1 182 ? -24.596 5.684 53.753 1.00 78.12 182 GLU A N 1
ATOM 1436 C CA . GLU A 1 182 ? -23.173 5.339 53.653 1.00 78.12 182 GLU A CA 1
ATOM 1437 C C . GLU A 1 182 ? -22.875 4.470 52.412 1.00 78.12 182 GLU A C 1
ATOM 1439 O O . GLU A 1 182 ? -21.889 4.678 51.703 1.00 78.12 182 GLU A O 1
ATOM 1444 N N . LEU A 1 183 ? -23.767 3.525 52.088 1.00 72.62 183 LEU A N 1
ATOM 1445 C CA . LEU A 1 183 ? -23.668 2.713 50.870 1.00 72.62 183 LEU A CA 1
ATOM 1446 C C . LEU A 1 183 ? -23.765 3.572 49.598 1.00 72.62 183 LEU A C 1
ATOM 1448 O O . LEU A 1 183 ? -23.070 3.324 48.612 1.00 72.62 183 LEU A O 1
ATOM 1452 N N . LYS A 1 184 ? -24.620 4.598 49.625 1.00 76.19 184 LYS A N 1
ATOM 1453 C CA . LYS A 1 184 ? -24.830 5.524 48.508 1.00 76.19 184 LYS A CA 1
ATOM 1454 C C . LYS A 1 184 ? -23.604 6.405 48.264 1.00 76.19 184 LYS A C 1
ATOM 1456 O O . LYS A 1 184 ? -23.231 6.606 47.111 1.00 76.19 184 LYS A O 1
ATOM 1461 N N . GLU A 1 185 ? -22.954 6.869 49.329 1.00 76.94 185 GLU A N 1
ATOM 1462 C CA . GLU A 1 185 ? -21.698 7.629 49.254 1.00 76.94 185 GLU A CA 1
ATOM 1463 C C . GLU A 1 185 ? -20.543 6.776 48.697 1.00 76.94 185 GLU A C 1
ATOM 1465 O O . GLU A 1 185 ? -19.797 7.229 47.826 1.00 76.94 185 GLU A O 1
ATOM 1470 N N . LEU A 1 186 ? -20.441 5.508 49.113 1.00 73.69 186 LEU A N 1
ATOM 1471 C CA . LEU A 1 186 ? -19.467 4.550 48.569 1.00 73.69 186 LEU A CA 1
ATOM 1472 C C . LEU A 1 186 ? -19.669 4.296 47.066 1.00 73.69 186 LEU A C 1
ATOM 1474 O O . LEU A 1 186 ? -18.708 4.350 46.297 1.00 73.69 186 LEU A O 1
ATOM 1478 N N . LEU A 1 187 ? -20.913 4.080 46.625 1.00 68.12 187 LEU A N 1
ATOM 1479 C CA . LEU A 1 187 ? -21.244 3.903 45.204 1.00 68.12 187 LEU A CA 1
ATOM 1480 C C . LEU A 1 187 ? -20.916 5.148 44.369 1.00 68.12 187 LEU A C 1
ATOM 1482 O O . LEU A 1 187 ? -20.440 5.035 43.236 1.00 68.12 187 LEU A O 1
ATOM 1486 N N . GLN A 1 188 ? -21.135 6.338 44.929 1.00 71.88 188 GLN A N 1
ATOM 1487 C CA . GLN A 1 188 ? -20.818 7.593 44.260 1.00 71.88 188 GLN A CA 1
ATOM 1488 C C . GLN A 1 188 ? -19.302 7.755 44.063 1.00 71.88 188 GLN A C 1
ATOM 1490 O O . GLN A 1 188 ? -18.867 8.074 42.955 1.00 71.88 188 GLN A O 1
ATOM 1495 N N . ASN A 1 189 ? -18.491 7.433 45.075 1.00 71.50 189 ASN A N 1
ATOM 1496 C CA . ASN A 1 189 ? -17.026 7.455 44.974 1.00 71.50 189 ASN A CA 1
ATOM 1497 C C . ASN A 1 189 ? -16.478 6.476 43.926 1.00 71.50 189 ASN A C 1
ATOM 1499 O O . ASN A 1 189 ? -15.574 6.832 43.170 1.00 71.50 189 ASN A O 1
ATOM 1503 N N . ILE A 1 190 ? -17.056 5.279 43.813 1.00 63.94 190 ILE A N 1
ATOM 1504 C CA . ILE A 1 190 ? -16.657 4.299 42.791 1.00 63.94 190 ILE A CA 1
ATOM 1505 C C . ILE A 1 190 ? -16.990 4.810 41.384 1.00 63.94 190 ILE A C 1
ATOM 1507 O O . ILE A 1 190 ? -16.156 4.701 40.488 1.00 63.94 190 ILE A O 1
ATOM 1511 N N . SER A 1 191 ? -18.147 5.457 41.190 1.00 59.34 191 SER A N 1
ATOM 1512 C CA . S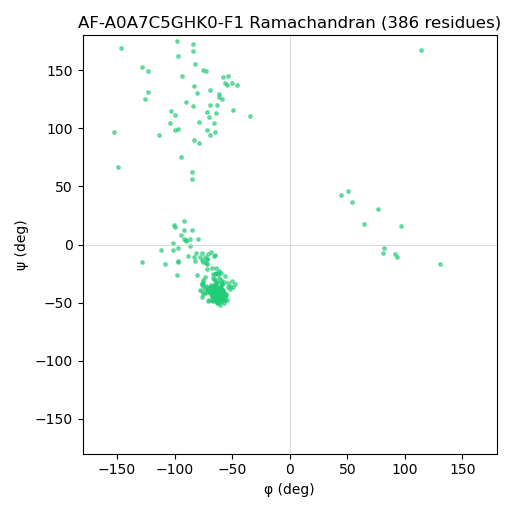ER A 1 191 ? -18.504 6.063 39.895 1.00 59.34 191 SER A CA 1
ATOM 1513 C C . SER A 1 191 ? -17.508 7.140 39.439 1.00 59.34 191 SER A C 1
ATOM 1515 O O . SER A 1 191 ? -17.278 7.329 38.242 1.00 59.34 191 SER A O 1
ATOM 1517 N N . HIS A 1 192 ? -16.886 7.838 40.394 1.00 60.12 192 HIS A N 1
ATOM 1518 C CA . HIS A 1 192 ? -15.841 8.818 40.119 1.00 60.12 192 HIS A CA 1
ATOM 1519 C C . HIS A 1 192 ? -14.501 8.145 39.775 1.00 60.12 192 HIS A C 1
ATOM 1521 O O . HIS A 1 192 ? -13.794 8.641 38.902 1.00 60.12 192 HIS A O 1
ATOM 1527 N N . GLN A 1 193 ? -14.190 6.989 40.373 1.00 55.94 193 GLN A N 1
ATOM 1528 C CA . GLN A 1 193 ? -12.994 6.192 40.060 1.00 55.94 193 GLN A CA 1
ATOM 1529 C C . GLN A 1 193 ? -13.077 5.447 38.717 1.00 55.94 193 GLN A C 1
ATOM 1531 O O . GLN A 1 193 ? -12.048 5.203 38.092 1.00 55.94 193 GLN A O 1
ATOM 1536 N N . THR A 1 194 ? -14.277 5.096 38.245 1.00 49.69 194 THR A N 1
ATOM 1537 C CA . THR A 1 194 ? -14.480 4.473 36.922 1.00 49.69 194 THR A CA 1
ATOM 1538 C C . THR A 1 194 ? -14.517 5.485 35.771 1.00 49.69 194 THR A C 1
ATOM 1540 O O . THR A 1 194 ? -14.439 5.088 34.614 1.00 49.69 194 THR A O 1
ATOM 1543 N N . ASN A 1 195 ? -14.651 6.785 36.073 1.00 49.44 195 ASN A N 1
ATOM 1544 C CA . ASN A 1 195 ? -14.737 7.875 35.090 1.00 49.44 195 ASN A CA 1
ATOM 1545 C C . ASN A 1 195 ? -13.435 8.666 34.908 1.00 49.44 195 ASN A C 1
ATOM 1547 O O . ASN A 1 195 ? -13.374 9.537 34.042 1.00 49.44 195 ASN A O 1
ATOM 1551 N N . THR A 1 196 ? -12.388 8.387 35.686 1.00 41.72 196 THR A N 1
ATOM 1552 C CA . THR A 1 196 ? -11.040 8.856 35.354 1.00 41.72 196 THR A CA 1
ATOM 1553 C C . THR A 1 196 ? -10.530 8.054 34.159 1.00 41.72 196 THR A C 1
ATOM 1555 O O . THR A 1 196 ? -10.324 6.846 34.304 1.00 41.72 196 THR A O 1
ATOM 1558 N N . PRO A 1 197 ? -10.321 8.675 32.981 1.00 41.75 197 PRO A N 1
ATOM 1559 C CA . PRO A 1 197 ? -9.673 7.990 31.878 1.00 41.75 197 PRO A CA 1
ATOM 1560 C C . PRO A 1 197 ? -8.294 7.563 32.370 1.00 41.75 197 PRO A C 1
ATOM 1562 O O . PRO A 1 197 ? -7.525 8.393 32.861 1.00 41.75 197 PRO A O 1
ATOM 1565 N N . VAL A 1 198 ? -7.980 6.276 32.257 1.00 43.22 198 VAL A N 1
ATOM 1566 C CA . VAL A 1 198 ? -6.601 5.821 32.392 1.00 43.22 198 VAL A CA 1
ATOM 1567 C C . VAL A 1 198 ? -5.840 6.441 31.224 1.00 43.22 1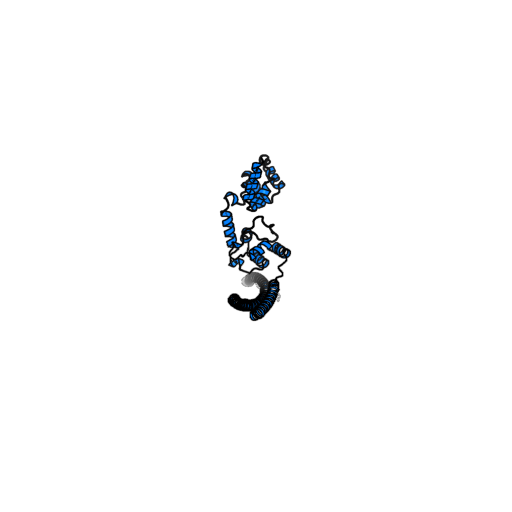98 VAL A C 1
ATOM 1569 O O . VAL A 1 198 ? -5.915 5.963 30.095 1.00 43.22 198 VAL A O 1
ATOM 1572 N N . SER A 1 199 ? -5.172 7.566 31.474 1.00 47.41 199 SER A N 1
ATOM 1573 C CA . SER A 1 199 ? -4.250 8.165 30.517 1.00 47.41 199 SER A CA 1
ATOM 1574 C C . SER A 1 199 ? -3.074 7.217 30.355 1.00 47.41 199 SER A C 1
ATOM 1576 O O . SER A 1 199 ? -2.226 7.126 31.240 1.00 47.41 199 SER A O 1
ATOM 1578 N N . ILE A 1 200 ? -3.045 6.506 29.231 1.00 43.72 200 ILE A N 1
ATOM 1579 C CA . ILE A 1 200 ? -1.907 5.701 28.794 1.00 43.72 200 ILE A CA 1
ATOM 1580 C C . ILE A 1 200 ? -0.745 6.678 28.534 1.00 43.72 200 ILE A C 1
ATOM 1582 O O . ILE A 1 200 ? -0.845 7.509 27.623 1.00 43.72 200 ILE A O 1
ATOM 1586 N N . PRO A 1 201 ? 0.351 6.647 29.313 1.00 38.53 201 PRO A N 1
ATOM 1587 C CA . PRO A 1 201 ? 1.520 7.466 29.025 1.00 38.53 201 PRO A CA 1
ATOM 1588 C C . PRO A 1 201 ? 2.188 6.901 27.766 1.00 38.53 201 PRO A C 1
ATOM 1590 O O . PRO A 1 201 ? 2.722 5.799 27.797 1.00 38.53 201 PRO A O 1
ATOM 1593 N N . GLY A 1 202 ? 2.105 7.627 26.647 1.00 44.94 202 GLY A N 1
ATOM 1594 C CA . GLY A 1 202 ? 2.701 7.226 25.363 1.00 44.94 202 GLY A CA 1
ATOM 1595 C C . GLY A 1 202 ? 1.764 7.307 24.157 1.00 44.94 202 GLY A C 1
ATOM 1596 O O . GLY A 1 202 ? 2.238 7.386 23.030 1.00 44.94 202 GLY A O 1
ATOM 1597 N N . THR A 1 203 ? 0.446 7.394 24.352 1.00 40.12 203 THR A N 1
ATOM 1598 C CA . THR A 1 203 ? -0.489 7.716 23.263 1.00 40.12 203 THR A CA 1
ATOM 1599 C C . THR A 1 203 ? -0.767 9.213 23.238 1.00 40.12 203 THR A C 1
ATOM 1601 O O . THR A 1 203 ? -1.843 9.669 23.620 1.00 40.12 203 THR A O 1
ATOM 1604 N N . THR A 1 204 ? 0.186 10.009 22.755 1.00 46.38 204 THR A N 1
ATOM 1605 C CA . THR A 1 204 ? -0.240 11.152 21.941 1.00 46.38 204 THR A CA 1
ATOM 1606 C C . THR A 1 204 ? -0.780 10.544 20.660 1.00 46.38 204 THR A C 1
ATOM 1608 O O . THR A 1 204 ? 0.000 10.199 19.776 1.00 46.38 204 THR A O 1
ATOM 1611 N N . GLU A 1 205 ? -2.098 10.329 20.599 1.00 44.75 205 GLU A N 1
ATOM 1612 C CA . GLU A 1 205 ? -2.774 10.086 19.327 1.00 44.75 205 GLU A CA 1
ATOM 1613 C C . GLU A 1 205 ? -2.308 11.208 18.384 1.00 44.75 205 GLU A C 1
ATOM 1615 O O . GLU A 1 205 ? -2.511 12.385 18.712 1.00 44.75 205 GLU A O 1
ATOM 1620 N N . PRO A 1 206 ? -1.584 10.890 17.296 1.00 49.31 206 PRO A N 1
ATOM 1621 C CA . PRO A 1 206 ? -1.083 11.912 16.395 1.00 49.31 206 PRO A CA 1
ATOM 1622 C C . PRO A 1 206 ? -2.265 12.734 15.898 1.00 49.31 206 PRO A C 1
ATOM 1624 O O . PRO A 1 206 ? -3.339 12.199 15.605 1.00 49.31 206 PRO A O 1
ATOM 1627 N N . SER A 1 207 ? -2.078 14.051 15.826 1.00 53.16 207 SER A N 1
ATOM 1628 C CA . SER A 1 207 ? -3.136 14.944 15.359 1.00 53.16 207 SER A CA 1
ATOM 1629 C C . SER A 1 207 ? -3.639 14.466 13.994 1.00 53.16 207 SER A C 1
ATOM 1631 O O . SER A 1 207 ? -2.859 13.999 13.160 1.00 53.16 207 SER A O 1
ATOM 1633 N N . ILE A 1 208 ? -4.938 14.623 13.723 1.00 53.59 208 ILE A N 1
ATOM 1634 C CA . ILE A 1 208 ? -5.539 14.300 12.417 1.00 53.59 208 ILE A CA 1
ATOM 1635 C C . ILE A 1 208 ? -4.737 14.942 11.268 1.00 53.59 208 ILE A C 1
ATOM 1637 O O . ILE A 1 208 ? -4.640 14.377 10.177 1.00 53.59 208 ILE A O 1
ATOM 1641 N N . ASP A 1 209 ? -4.123 16.101 11.507 1.00 52.31 209 ASP A N 1
ATOM 1642 C CA . ASP A 1 209 ? -3.291 16.784 10.518 1.00 52.31 209 ASP A CA 1
ATOM 1643 C C . ASP A 1 209 ? -1.914 16.128 10.322 1.00 52.31 209 ASP A C 1
ATOM 1645 O O . ASP A 1 209 ? -1.407 16.105 9.199 1.00 52.31 209 ASP A O 1
ATOM 1649 N N . GLU A 1 210 ? -1.334 15.527 11.362 1.00 56.84 210 GLU A N 1
ATOM 1650 C CA . GLU A 1 210 ? -0.090 14.751 11.277 1.00 56.84 210 GLU A CA 1
ATOM 1651 C C . GLU A 1 210 ? -0.315 13.415 10.561 1.00 56.84 210 GLU A C 1
ATOM 1653 O O . GLU A 1 210 ? 0.478 13.037 9.696 1.00 56.84 210 GLU A O 1
ATOM 1658 N N . LEU A 1 211 ? -1.437 12.741 10.834 1.00 57.09 211 LEU A N 1
ATOM 1659 C CA . LEU A 1 211 ? -1.843 11.517 10.133 1.00 57.09 211 LEU A CA 1
ATOM 1660 C C . LEU A 1 211 ? -2.102 11.773 8.645 1.00 57.09 211 LEU A C 1
ATOM 1662 O O . LEU A 1 211 ? -1.600 11.044 7.786 1.00 57.09 211 LEU A O 1
ATOM 1666 N N . LYS A 1 212 ? -2.789 12.873 8.312 1.00 57.53 212 LYS A N 1
ATOM 1667 C CA . LYS A 1 212 ? -2.969 13.306 6.918 1.00 57.53 212 LYS A CA 1
ATOM 1668 C C . LYS A 1 212 ? -1.641 13.629 6.240 1.00 57.53 212 LYS A C 1
ATOM 1670 O O . LYS A 1 212 ? -1.481 13.321 5.059 1.00 57.53 212 LYS A O 1
ATOM 1675 N N . GLN A 1 213 ? -0.689 14.249 6.943 1.00 58.69 213 GLN A N 1
ATOM 1676 C CA . GLN A 1 213 ? 0.643 14.526 6.396 1.00 58.69 213 GLN A CA 1
ATOM 1677 C C . GLN A 1 213 ? 1.447 13.249 6.136 1.00 58.69 213 GLN A C 1
ATOM 1679 O O . GLN A 1 213 ? 2.021 13.108 5.054 1.00 58.69 213 GLN A O 1
ATOM 1684 N N . ARG A 1 214 ? 1.420 12.288 7.065 1.00 62.91 214 ARG A N 1
ATOM 1685 C CA . ARG A 1 214 ? 2.017 10.959 6.870 1.00 62.91 214 ARG A CA 1
ATOM 1686 C C . ARG A 1 214 ? 1.393 10.247 5.664 1.00 62.91 214 ARG A C 1
ATOM 1688 O O . ARG A 1 214 ? 2.131 9.782 4.801 1.00 62.91 214 ARG A O 1
ATOM 1695 N N . GLY A 1 215 ? 0.066 10.280 5.517 1.00 54.56 215 GLY A N 1
ATOM 1696 C CA . GLY A 1 215 ? -0.638 9.743 4.344 1.00 54.56 215 GLY A CA 1
ATOM 1697 C C . GLY A 1 215 ? -0.212 10.377 3.009 1.00 54.56 215 GLY A C 1
ATOM 1698 O O . GLY A 1 215 ? -0.028 9.662 2.023 1.00 54.56 215 GLY A O 1
ATOM 1699 N N . LYS A 1 216 ? 0.045 11.701 2.964 1.00 58.28 216 LYS A N 1
ATOM 1700 C CA . LYS A 1 216 ? 0.561 12.375 1.743 1.00 58.28 216 LYS A CA 1
ATOM 1701 C C . LYS A 1 216 ? 1.886 11.763 1.284 1.00 58.28 216 LYS A C 1
ATOM 1703 O O . LYS A 1 216 ? 2.105 11.620 0.079 1.00 58.28 216 LYS A O 1
ATOM 1708 N N . ASN A 1 217 ? 2.752 11.448 2.249 1.00 56.97 217 ASN A N 1
ATOM 1709 C CA . ASN A 1 217 ? 4.102 10.943 2.016 1.00 56.97 217 ASN A CA 1
ATOM 1710 C C . ASN A 1 217 ? 4.081 9.472 1.582 1.00 56.97 217 ASN A C 1
ATOM 1712 O O . ASN A 1 217 ? 4.761 9.130 0.618 1.00 56.97 217 ASN A O 1
ATOM 1716 N N . VAL A 1 218 ? 3.244 8.643 2.218 1.00 60.50 218 VAL A N 1
ATOM 1717 C CA . VAL A 1 218 ? 3.046 7.222 1.865 1.00 60.50 218 VAL A CA 1
ATOM 1718 C C . VAL A 1 218 ? 2.491 7.072 0.445 1.00 60.50 218 VAL A C 1
ATOM 1720 O O . VAL A 1 218 ? 2.927 6.228 -0.329 1.00 60.50 218 VAL A O 1
ATOM 1723 N N . LEU A 1 219 ? 1.554 7.939 0.053 1.00 57.41 219 LEU A N 1
ATOM 1724 C CA . LEU A 1 219 ? 0.901 7.862 -1.256 1.00 57.41 219 LEU A CA 1
ATOM 1725 C C . LEU A 1 219 ? 1.607 8.693 -2.345 1.00 57.41 219 LEU A C 1
ATOM 1727 O O . LEU A 1 219 ? 1.022 8.919 -3.406 1.00 57.41 219 LEU A O 1
ATOM 1731 N N . LYS A 1 220 ? 2.839 9.180 -2.106 1.00 58.34 220 LYS A N 1
ATOM 1732 C CA . LYS A 1 220 ? 3.631 10.017 -3.041 1.00 58.34 220 LYS A CA 1
ATOM 1733 C C . LYS A 1 220 ? 2.791 11.127 -3.706 1.00 58.34 220 LYS A C 1
ATOM 1735 O O . LYS A 1 220 ? 2.870 11.352 -4.912 1.00 58.34 220 LYS A O 1
ATOM 1740 N N . GLY A 1 221 ? 1.933 11.801 -2.935 1.00 48.34 221 GLY A N 1
ATOM 1741 C CA . GLY A 1 221 ? 1.060 12.876 -3.428 1.00 48.34 221 GLY A CA 1
ATOM 1742 C C . GLY A 1 221 ? -0.249 12.441 -4.109 1.00 48.34 221 GLY A C 1
ATOM 1743 O O . GLY A 1 221 ? -1.069 13.306 -4.414 1.00 48.34 221 GLY A O 1
ATOM 1744 N N . LYS A 1 222 ? -0.520 11.139 -4.283 1.00 49.59 222 LYS A N 1
ATOM 1745 C CA . LYS A 1 222 ? -1.838 10.610 -4.686 1.00 49.59 222 LYS A CA 1
ATOM 1746 C C . LYS A 1 222 ? -2.755 10.419 -3.475 1.00 49.59 222 LYS A C 1
ATOM 1748 O O . LYS A 1 222 ? -3.279 9.331 -3.251 1.00 49.59 222 LYS A O 1
ATOM 1753 N N . ILE A 1 223 ? -2.994 11.476 -2.698 1.00 43.84 223 ILE A N 1
ATOM 1754 C CA . ILE A 1 223 ? -4.203 11.466 -1.867 1.00 43.84 223 ILE A CA 1
ATOM 1755 C C . ILE A 1 223 ? -5.362 11.642 -2.829 1.00 43.84 223 ILE A C 1
ATOM 1757 O O . ILE A 1 223 ? -5.664 12.750 -3.273 1.00 43.84 223 ILE A O 1
ATOM 1761 N N . VAL A 1 224 ? -5.983 10.525 -3.182 1.00 50.91 224 VAL A N 1
ATOM 1762 C CA . VAL A 1 224 ? -7.305 10.554 -3.784 1.00 50.91 224 VAL A CA 1
ATOM 1763 C C . VAL A 1 224 ? -8.207 11.149 -2.704 1.00 50.91 224 VAL A C 1
ATOM 1765 O O . VAL A 1 224 ? -8.247 10.643 -1.581 1.00 50.91 224 VAL A O 1
ATOM 1768 N N . ALA A 1 225 ? -8.852 12.286 -2.988 1.00 53.22 225 ALA A N 1
ATOM 1769 C CA . ALA A 1 225 ? -9.922 12.796 -2.132 1.00 53.22 225 ALA A CA 1
ATOM 1770 C C . ALA A 1 225 ? -10.850 11.626 -1.784 1.00 53.22 225 ALA A C 1
ATOM 1772 O O . ALA A 1 225 ? -11.093 10.821 -2.683 1.00 53.22 225 ALA A O 1
ATOM 1773 N N . ARG A 1 226 ? -11.299 11.518 -0.517 1.00 53.84 226 ARG A N 1
ATOM 1774 C CA . ARG A 1 226 ? -12.084 10.373 -0.011 1.00 53.84 226 ARG A CA 1
ATOM 1775 C C . ARG A 1 226 ? -12.993 9.851 -1.129 1.00 53.84 226 ARG A C 1
ATOM 1777 O O . ARG A 1 226 ? -13.881 10.608 -1.536 1.00 53.84 226 ARG A O 1
ATOM 1784 N N . PRO A 1 227 ? -12.730 8.650 -1.679 1.00 60.97 227 PRO A N 1
ATOM 1785 C CA . PRO A 1 227 ? -13.505 8.161 -2.801 1.00 60.97 227 PRO A CA 1
ATOM 1786 C C . PRO A 1 227 ? -14.973 8.121 -2.381 1.00 60.97 227 PRO A C 1
ATOM 1788 O O . PRO A 1 227 ? -15.295 7.862 -1.219 1.00 60.97 227 PRO A O 1
ATOM 1791 N N . ASN A 1 228 ? -15.882 8.428 -3.306 1.00 57.69 228 ASN A N 1
ATOM 1792 C CA . ASN A 1 228 ? -17.312 8.435 -2.987 1.00 57.69 228 ASN A CA 1
ATOM 1793 C C . ASN A 1 228 ? -17.856 7.018 -2.699 1.00 57.69 228 ASN A C 1
ATOM 1795 O O . ASN A 1 228 ? -19.013 6.888 -2.304 1.00 57.69 228 ASN A O 1
ATOM 1799 N N . HIS A 1 229 ? -17.026 5.990 -2.893 1.00 68.88 229 HIS A N 1
ATOM 1800 C CA . HIS A 1 229 ? -17.250 4.593 -2.556 1.00 68.88 229 HIS A CA 1
ATOM 1801 C C . HIS A 1 229 ? -16.135 4.107 -1.624 1.00 68.88 229 HIS A C 1
ATOM 1803 O O . HIS A 1 229 ? -14.961 4.380 -1.860 1.00 68.88 229 HIS A O 1
ATOM 1809 N N . VAL A 1 230 ? -16.518 3.452 -0.533 1.00 78.88 230 VAL A N 1
ATOM 1810 C CA . VAL A 1 230 ? -15.618 2.948 0.508 1.00 78.88 230 VAL A CA 1
ATOM 1811 C C . VAL A 1 230 ? -15.930 1.469 0.666 1.00 78.88 230 VAL A C 1
ATOM 1813 O O . VAL A 1 230 ? -17.092 1.123 0.900 1.00 78.88 230 VAL A O 1
ATOM 1816 N N . ASP A 1 231 ? -14.910 0.630 0.542 1.00 84.31 231 ASP A N 1
ATOM 1817 C CA . ASP A 1 231 ? -15.049 -0.811 0.708 1.00 84.31 231 ASP A CA 1
ATOM 1818 C C . ASP A 1 231 ? -15.014 -1.162 2.191 1.00 84.31 231 ASP A C 1
ATOM 1820 O O . ASP A 1 231 ? -14.439 -0.448 3.014 1.00 84.31 231 ASP A O 1
ATOM 1824 N N . ASN A 1 232 ? -15.619 -2.292 2.547 1.00 86.75 232 ASN A N 1
ATOM 1825 C CA . ASN A 1 232 ? -15.533 -2.800 3.908 1.00 86.75 232 ASN A CA 1
ATOM 1826 C C . ASN A 1 232 ? -14.221 -3.578 4.082 1.00 86.75 232 ASN A C 1
ATOM 1828 O O . ASN A 1 232 ? -14.168 -4.794 3.866 1.00 86.75 232 ASN A O 1
ATOM 1832 N N . LEU A 1 233 ? -13.151 -2.895 4.482 1.00 89.88 233 LEU A N 1
ATOM 1833 C CA . LEU A 1 233 ? -11.815 -3.484 4.561 1.00 89.88 233 LEU A CA 1
ATOM 1834 C C . LEU A 1 233 ? -11.738 -4.619 5.591 1.00 89.88 233 LEU A C 1
ATOM 1836 O O . LEU A 1 233 ? -10.883 -5.492 5.459 1.00 89.88 233 LEU A O 1
ATOM 1840 N N . THR A 1 234 ? -12.671 -4.685 6.550 1.00 89.94 234 THR A N 1
ATOM 1841 C CA . THR A 1 234 ? -12.749 -5.790 7.530 1.00 89.94 234 THR A CA 1
ATOM 1842 C C . THR A 1 234 ? -13.060 -7.159 6.924 1.00 89.94 234 THR A C 1
ATOM 1844 O O . THR A 1 234 ? -12.987 -8.171 7.614 1.00 89.94 234 THR A O 1
ATOM 1847 N N . LYS A 1 235 ? -13.404 -7.219 5.630 1.00 89.81 235 LYS A N 1
ATOM 1848 C CA . LYS A 1 235 ? -13.508 -8.483 4.886 1.00 89.81 235 LYS A CA 1
ATOM 1849 C C . LYS A 1 235 ? -12.154 -9.128 4.585 1.00 89.81 235 LYS A C 1
ATOM 1851 O O . LYS A 1 235 ? -12.142 -10.277 4.161 1.00 89.81 235 LYS A O 1
ATOM 1856 N N . ILE A 1 236 ? -11.049 -8.405 4.767 1.00 89.94 236 ILE A N 1
ATOM 1857 C CA . ILE A 1 236 ? -9.697 -8.956 4.685 1.00 89.94 236 ILE A CA 1
ATOM 1858 C C . ILE A 1 236 ? -9.347 -9.570 6.043 1.00 89.94 236 ILE A C 1
ATOM 1860 O O . ILE A 1 236 ? -9.287 -8.874 7.058 1.00 89.94 236 ILE A O 1
ATOM 1864 N N . ASP A 1 237 ? -9.072 -10.869 6.065 1.00 83.75 237 ASP A N 1
ATOM 1865 C CA . ASP A 1 237 ? -8.697 -11.584 7.279 1.00 83.75 237 ASP A CA 1
ATOM 1866 C C . ASP A 1 237 ? -7.393 -11.012 7.861 1.00 83.75 237 ASP A C 1
ATOM 1868 O O . ASP A 1 237 ? -6.386 -10.855 7.167 1.00 83.75 237 ASP A O 1
ATOM 1872 N N . GLY A 1 238 ? -7.417 -10.691 9.158 1.00 82.62 238 GLY A N 1
ATOM 1873 C CA . GLY A 1 238 ? -6.325 -10.012 9.868 1.00 82.62 238 GLY A CA 1
ATOM 1874 C C . GLY A 1 238 ? -6.457 -8.485 9.918 1.00 82.62 238 GLY A C 1
ATOM 1875 O O . GLY A 1 238 ? -5.752 -7.845 10.701 1.00 82.62 238 GLY A O 1
ATOM 1876 N N . LEU A 1 239 ? -7.391 -7.899 9.162 1.00 89.88 239 LEU A N 1
ATOM 1877 C CA . LEU A 1 239 ? -7.705 -6.471 9.179 1.00 89.88 239 LEU A CA 1
ATOM 1878 C C . LEU A 1 239 ? -8.961 -6.226 10.035 1.00 89.88 239 LEU A C 1
ATOM 1880 O O . LEU A 1 239 ? -10.093 -6.416 9.606 1.00 89.88 239 LEU A O 1
ATOM 1884 N N . GLY A 1 240 ? -8.763 -5.815 11.290 1.00 83.50 240 GLY A N 1
ATOM 1885 C CA . GLY A 1 240 ? -9.863 -5.470 12.200 1.00 83.50 240 GLY A CA 1
ATOM 1886 C C . GLY A 1 240 ? -10.371 -4.033 12.025 1.00 83.50 240 GLY A C 1
ATOM 1887 O O . GLY A 1 240 ? -9.677 -3.187 11.463 1.00 83.50 240 GLY A O 1
ATOM 1888 N N . ALA A 1 241 ? -11.539 -3.722 12.599 1.00 83.00 241 ALA A N 1
ATOM 1889 C CA . ALA A 1 241 ? -12.163 -2.389 12.534 1.00 83.00 241 ALA A CA 1
ATOM 1890 C C . ALA A 1 241 ? -11.238 -1.244 13.004 1.00 83.00 241 ALA A C 1
ATOM 1892 O O . ALA A 1 241 ? -11.279 -0.135 12.474 1.00 83.00 241 ALA A O 1
ATOM 1893 N N . PHE A 1 242 ? -10.363 -1.513 13.979 1.00 84.62 242 PHE A N 1
ATOM 1894 C CA . PHE A 1 242 ? -9.358 -0.547 14.431 1.00 84.62 242 PHE A CA 1
ATOM 1895 C C . PHE A 1 242 ? -8.322 -0.229 13.343 1.00 84.62 242 PHE A C 1
ATOM 1897 O O . PHE A 1 242 ? -8.003 0.934 13.105 1.00 84.62 242 PHE A O 1
ATOM 1904 N N . THR A 1 243 ? -7.824 -1.251 12.647 1.00 85.19 243 THR A N 1
ATOM 1905 C CA . THR A 1 243 ? -6.845 -1.076 11.570 1.00 85.19 243 THR A CA 1
ATOM 1906 C C . THR A 1 243 ? -7.473 -0.435 10.338 1.00 85.19 243 THR A C 1
ATOM 1908 O O . THR A 1 243 ? -6.865 0.444 9.735 1.00 85.19 243 THR A O 1
ATOM 1911 N N . GLU A 1 244 ? -8.712 -0.804 10.002 1.00 87.00 244 GLU A N 1
ATOM 1912 C CA . GLU A 1 244 ? -9.494 -0.138 8.954 1.00 87.00 244 GLU A CA 1
ATOM 1913 C C . GLU A 1 244 ? -9.626 1.363 9.226 1.00 87.00 244 GLU A C 1
ATOM 1915 O O . GLU A 1 244 ? -9.397 2.175 8.332 1.00 87.00 244 GLU A O 1
ATOM 1920 N N . LYS A 1 245 ? -9.937 1.753 10.469 1.00 86.19 245 LYS A N 1
ATOM 1921 C CA . LYS A 1 245 ? -10.030 3.166 10.848 1.00 86.19 245 LYS A CA 1
ATOM 1922 C C . LYS A 1 245 ? -8.716 3.907 10.580 1.00 86.19 245 LYS A C 1
ATOM 1924 O O . LYS A 1 245 ? -8.740 4.958 9.944 1.00 86.19 245 LYS A O 1
ATOM 1929 N N . LYS A 1 246 ? -7.579 3.333 10.983 1.00 85.31 246 LYS A N 1
ATOM 1930 C CA . LYS A 1 246 ? -6.252 3.915 10.728 1.00 85.31 246 LYS A CA 1
ATOM 1931 C C . LYS A 1 246 ? -5.921 4.013 9.233 1.00 85.31 246 LYS A C 1
ATOM 1933 O O . LYS A 1 246 ? -5.376 5.019 8.791 1.00 85.31 246 LYS A O 1
ATOM 1938 N N . LEU A 1 247 ? -6.270 2.997 8.440 1.00 87.50 247 LEU A N 1
ATOM 1939 C CA . LEU A 1 247 ? -6.099 3.014 6.980 1.00 87.50 247 LEU A CA 1
ATOM 1940 C C . LEU A 1 247 ? -6.933 4.128 6.331 1.00 87.50 247 LEU A C 1
ATOM 1942 O O . LEU A 1 247 ? -6.417 4.911 5.531 1.00 87.50 247 LEU A O 1
ATOM 1946 N N . ASN A 1 248 ? -8.190 4.261 6.751 1.00 85.31 248 ASN A N 1
ATOM 1947 C CA . ASN A 1 248 ? -9.089 5.319 6.304 1.00 85.31 248 ASN A CA 1
ATOM 1948 C C . ASN A 1 248 ? -8.546 6.717 6.657 1.00 85.31 248 ASN A C 1
ATOM 1950 O O . ASN A 1 248 ? -8.645 7.645 5.853 1.00 85.31 248 ASN A O 1
ATOM 1954 N N . GLU A 1 249 ? -7.935 6.882 7.833 1.00 83.56 249 GLU A N 1
ATOM 1955 C CA . GLU A 1 249 ? -7.314 8.143 8.268 1.00 83.56 249 GLU A CA 1
ATOM 1956 C C . GLU A 1 249 ? -6.129 8.561 7.383 1.00 83.56 249 GLU A C 1
ATOM 1958 O O . GLU A 1 249 ? -5.951 9.756 7.126 1.00 83.56 249 GLU A O 1
ATOM 1963 N N . ILE A 1 250 ? -5.367 7.598 6.850 1.00 81.69 250 ILE A N 1
ATOM 1964 C CA . ILE A 1 250 ? -4.263 7.860 5.908 1.00 81.69 250 ILE A CA 1
ATOM 1965 C C . ILE A 1 250 ? -4.691 7.853 4.430 1.00 81.69 250 ILE A C 1
ATOM 1967 O O . ILE A 1 250 ? -3.854 8.054 3.549 1.00 81.69 250 ILE A O 1
ATOM 1971 N N . GLY A 1 251 ? -5.987 7.693 4.144 1.00 79.75 251 GLY A N 1
ATOM 1972 C CA . GLY A 1 251 ? -6.555 7.838 2.802 1.00 79.75 251 GLY A CA 1
ATOM 1973 C C . GLY A 1 251 ? -6.737 6.540 2.006 1.00 79.75 251 GLY A C 1
ATOM 1974 O O . GLY A 1 251 ? -6.906 6.595 0.784 1.00 79.75 251 GLY A O 1
ATOM 1975 N N . ILE A 1 252 ? -6.692 5.384 2.668 1.00 87.19 252 ILE A N 1
ATOM 1976 C CA . ILE A 1 252 ? -6.912 4.064 2.068 1.00 87.19 252 ILE A CA 1
ATOM 1977 C C . ILE A 1 252 ? -8.314 3.598 2.452 1.00 87.19 252 ILE A C 1
ATOM 1979 O O . ILE A 1 252 ? -8.579 3.366 3.623 1.00 87.19 252 ILE A O 1
ATOM 1983 N N . PHE A 1 253 ? -9.185 3.459 1.458 1.00 86.12 253 PHE A N 1
ATOM 1984 C CA . PHE A 1 253 ? -10.612 3.185 1.609 1.00 86.12 253 PHE A CA 1
ATOM 1985 C C . PHE A 1 253 ? -11.103 1.990 0.780 1.00 86.12 253 PHE A C 1
ATOM 1987 O O . PHE A 1 253 ? -12.219 1.541 1.015 1.00 86.12 253 PHE A O 1
ATOM 1994 N N . THR A 1 254 ? -10.336 1.506 -0.206 1.00 86.38 254 THR A N 1
ATOM 1995 C CA . THR A 1 254 ? -10.804 0.476 -1.153 1.00 86.38 254 THR A CA 1
ATOM 1996 C C . THR A 1 254 ? -9.857 -0.720 -1.277 1.00 86.38 254 THR A C 1
ATOM 1998 O O . THR A 1 254 ? -8.640 -0.598 -1.102 1.00 86.38 254 THR A O 1
ATOM 2001 N N . TYR A 1 255 ? -10.400 -1.888 -1.634 1.00 89.00 255 TYR A N 1
ATOM 2002 C CA . TYR A 1 255 ? -9.649 -3.089 -1.991 1.00 89.00 255 TYR A CA 1
ATOM 2003 C C . TYR A 1 255 ? -8.725 -2.833 -3.179 1.00 89.00 255 TYR A C 1
ATOM 2005 O O . TYR A 1 255 ? -7.623 -3.367 -3.204 1.00 89.00 255 TYR A O 1
ATOM 2013 N N . GLU A 1 256 ? -9.126 -1.982 -4.129 1.00 85.00 256 GLU A N 1
ATOM 2014 C CA . GLU A 1 256 ? -8.281 -1.580 -5.261 1.00 85.00 256 GLU A CA 1
ATOM 2015 C C . GLU A 1 256 ? -6.965 -0.950 -4.789 1.00 85.00 256 GLU A C 1
ATOM 2017 O O . GLU A 1 256 ? -5.892 -1.292 -5.289 1.00 85.00 256 GLU A O 1
ATOM 2022 N N . GLN A 1 257 ? -7.034 -0.055 -3.799 1.00 87.56 257 GLN A N 1
ATOM 2023 C CA . GLN A 1 257 ? -5.843 0.597 -3.262 1.00 87.56 257 GLN A CA 1
ATOM 2024 C C . GLN A 1 257 ? -4.910 -0.419 -2.599 1.00 87.56 257 GLN A C 1
ATOM 2026 O O . GLN A 1 257 ? -3.704 -0.351 -2.821 1.00 87.56 257 GLN A O 1
ATOM 2031 N N . ILE A 1 258 ? -5.458 -1.368 -1.832 1.00 90.81 258 ILE A N 1
ATOM 2032 C CA . ILE A 1 258 ? -4.684 -2.420 -1.151 1.00 90.81 258 ILE A CA 1
ATOM 2033 C C . ILE A 1 258 ? -4.093 -3.419 -2.156 1.00 90.81 258 ILE A C 1
ATOM 2035 O O . ILE A 1 258 ? -2.938 -3.821 -2.034 1.00 90.81 258 ILE A O 1
ATOM 2039 N N . ALA A 1 259 ? -4.859 -3.794 -3.180 1.00 90.25 259 ALA A N 1
ATOM 2040 C CA . ALA A 1 259 ? -4.443 -4.709 -4.240 1.00 90.25 259 ALA A CA 1
ATOM 2041 C C . ALA A 1 259 ? -3.256 -4.175 -5.062 1.00 90.25 259 ALA A C 1
ATOM 2043 O O . ALA A 1 259 ? -2.500 -4.960 -5.635 1.00 90.25 259 ALA A O 1
ATOM 2044 N N . ALA A 1 260 ? -3.084 -2.852 -5.114 1.00 88.50 260 ALA A N 1
ATOM 2045 C CA . ALA A 1 260 ? -2.007 -2.187 -5.840 1.00 88.50 260 ALA A CA 1
ATOM 2046 C C . ALA A 1 260 ? -0.704 -2.023 -5.032 1.00 88.50 260 ALA A C 1
ATOM 2048 O O . ALA A 1 260 ? 0.261 -1.466 -5.561 1.00 88.50 260 ALA A O 1
ATOM 2049 N N . TRP A 1 261 ? -0.655 -2.453 -3.765 1.00 90.75 261 TRP A N 1
ATOM 2050 C CA . TRP A 1 261 ? 0.533 -2.275 -2.929 1.00 90.75 261 TRP A CA 1
ATOM 2051 C C . TRP A 1 261 ? 1.711 -3.139 -3.383 1.00 90.75 261 TRP A C 1
ATOM 2053 O O . TRP A 1 261 ? 1.595 -4.349 -3.576 1.00 90.75 261 TRP A O 1
ATOM 2063 N N . ASP A 1 262 ? 2.880 -2.508 -3.468 1.00 87.19 262 ASP A N 1
ATOM 2064 C CA . ASP A 1 262 ? 4.174 -3.175 -3.568 1.00 87.19 262 ASP A CA 1
ATOM 2065 C C . ASP A 1 262 ? 4.860 -3.261 -2.192 1.00 87.19 262 ASP A C 1
ATOM 2067 O O . ASP A 1 262 ? 4.372 -2.734 -1.192 1.00 87.19 262 ASP A O 1
ATOM 2071 N N . ALA A 1 263 ? 6.011 -3.935 -2.123 1.00 87.19 263 ALA A N 1
ATOM 2072 C CA . ALA A 1 263 ? 6.740 -4.114 -0.864 1.00 87.19 263 ALA A CA 1
ATOM 2073 C C . ALA A 1 263 ? 7.162 -2.780 -0.210 1.00 87.19 263 ALA A C 1
ATOM 2075 O O . ALA A 1 263 ? 7.216 -2.686 1.014 1.00 87.19 263 ALA A O 1
ATOM 2076 N N . ASP A 1 264 ? 7.448 -1.743 -1.004 1.00 86.31 264 ASP A N 1
ATOM 2077 C CA . ASP A 1 264 ? 7.765 -0.398 -0.502 1.00 86.31 264 ASP A CA 1
ATOM 2078 C C . ASP A 1 264 ? 6.530 0.237 0.158 1.00 86.31 264 ASP A C 1
ATOM 2080 O O . ASP A 1 264 ? 6.585 0.686 1.303 1.00 86.31 264 ASP A O 1
ATOM 2084 N N . THR A 1 265 ? 5.386 0.180 -0.525 1.00 85.38 265 THR A N 1
ATOM 2085 C CA . THR A 1 265 ? 4.106 0.705 -0.036 1.00 85.38 265 THR A CA 1
ATOM 2086 C C . THR A 1 265 ? 3.647 -0.028 1.222 1.00 85.38 265 THR A C 1
ATOM 2088 O O . THR A 1 265 ? 3.223 0.621 2.174 1.00 85.38 265 THR A O 1
ATOM 2091 N N . ILE A 1 266 ? 3.790 -1.358 1.279 1.00 87.62 266 ILE A N 1
ATOM 2092 C CA . ILE A 1 266 ? 3.458 -2.153 2.473 1.00 87.62 266 ILE A CA 1
ATOM 2093 C C . ILE A 1 266 ? 4.265 -1.671 3.680 1.00 87.62 266 ILE A C 1
ATOM 2095 O O . ILE A 1 266 ? 3.687 -1.428 4.739 1.00 87.62 266 ILE A O 1
ATOM 2099 N N . ASN A 1 267 ? 5.577 -1.477 3.527 1.00 86.06 267 ASN A N 1
ATOM 2100 C CA . ASN A 1 267 ? 6.429 -0.991 4.613 1.00 86.06 267 ASN A CA 1
ATOM 2101 C C . ASN A 1 267 ? 6.029 0.419 5.069 1.00 86.06 267 ASN A C 1
ATOM 2103 O O . ASN A 1 267 ? 5.916 0.676 6.268 1.00 86.06 267 ASN A O 1
ATOM 2107 N N . GLN A 1 268 ? 5.765 1.322 4.122 1.00 83.75 268 GLN A N 1
ATOM 2108 C CA . GLN A 1 268 ? 5.357 2.698 4.415 1.00 83.75 268 GLN A CA 1
ATOM 2109 C C . GLN A 1 268 ? 3.998 2.765 5.117 1.00 83.75 268 GLN A C 1
ATOM 2111 O O . GLN A 1 268 ? 3.855 3.486 6.104 1.00 83.75 268 GLN A O 1
ATOM 2116 N N . VAL A 1 269 ? 3.012 1.993 4.650 1.00 86.50 269 VAL A N 1
ATOM 2117 C CA . VAL A 1 269 ? 1.698 1.881 5.294 1.00 86.50 269 VAL A CA 1
ATOM 2118 C C . VAL A 1 269 ? 1.860 1.296 6.692 1.00 86.50 269 VAL A C 1
ATOM 2120 O O . VAL A 1 269 ? 1.370 1.895 7.642 1.00 86.50 269 VAL A O 1
ATOM 2123 N N . THR A 1 270 ? 2.606 0.197 6.842 1.00 85.19 270 THR A N 1
ATOM 2124 C CA . THR A 1 270 ? 2.833 -0.462 8.139 1.00 85.19 270 THR A CA 1
ATOM 2125 C C . THR A 1 270 ? 3.406 0.500 9.176 1.00 85.19 270 THR A C 1
ATOM 2127 O O . THR A 1 270 ? 2.914 0.548 10.303 1.00 85.19 270 THR A O 1
ATOM 2130 N N . GLN A 1 271 ? 4.381 1.323 8.782 1.00 84.00 271 GLN A N 1
ATOM 2131 C CA . GLN A 1 271 ? 4.930 2.366 9.644 1.00 84.00 271 GLN A CA 1
ATOM 2132 C C . GLN A 1 271 ? 3.908 3.476 9.932 1.00 84.00 271 GLN A C 1
ATOM 2134 O O . GLN A 1 271 ? 3.788 3.924 11.068 1.00 84.00 271 GLN A O 1
ATOM 2139 N N . ALA A 1 272 ? 3.158 3.921 8.922 1.00 82.94 272 ALA A N 1
ATOM 2140 C CA . ALA A 1 272 ? 2.216 5.029 9.052 1.00 82.94 272 ALA A CA 1
ATOM 2141 C C . ALA A 1 272 ? 1.021 4.720 9.964 1.00 82.94 272 ALA A C 1
ATOM 2143 O O . ALA A 1 272 ? 0.571 5.615 10.677 1.00 82.94 272 ALA A O 1
ATOM 2144 N N . ILE A 1 273 ? 0.527 3.478 9.958 1.00 84.50 273 ILE A N 1
ATOM 2145 C CA . ILE A 1 273 ? -0.554 3.029 10.850 1.00 84.50 273 ILE A CA 1
ATOM 2146 C C . ILE A 1 273 ? -0.038 2.410 12.160 1.00 84.50 273 ILE A C 1
ATOM 2148 O O . ILE A 1 273 ? -0.844 1.931 12.963 1.00 84.50 273 ILE A O 1
ATOM 2152 N N . GLU A 1 274 ? 1.280 2.432 12.397 1.00 81.44 274 GLU A N 1
ATOM 2153 C CA . GLU A 1 274 ? 1.931 1.842 13.580 1.00 81.44 274 GLU A CA 1
ATOM 2154 C C . GLU A 1 274 ? 1.481 0.386 13.790 1.00 81.44 274 GLU A C 1
ATOM 2156 O O . GLU A 1 274 ? 1.056 -0.029 14.869 1.00 81.44 274 GLU A O 1
ATOM 2161 N N . PHE A 1 275 ? 1.479 -0.373 12.694 1.00 83.12 275 PHE A N 1
ATOM 2162 C CA . PHE A 1 275 ? 1.058 -1.767 12.667 1.00 83.12 275 PHE A CA 1
ATOM 2163 C C . PHE A 1 275 ? 2.264 -2.698 12.756 1.00 83.12 275 PHE A C 1
ATOM 2165 O O . PHE A 1 275 ? 3.404 -2.299 12.531 1.00 83.12 275 PHE A O 1
ATOM 2172 N N . ILE A 1 276 ? 2.014 -3.959 13.102 1.00 81.75 276 ILE A N 1
ATOM 2173 C CA . ILE A 1 276 ? 3.078 -4.935 13.340 1.00 81.75 276 ILE A CA 1
ATOM 2174 C C . ILE A 1 276 ? 3.778 -5.265 12.003 1.00 81.75 276 ILE A C 1
ATOM 2176 O O . ILE A 1 276 ? 3.119 -5.803 11.103 1.00 81.75 276 ILE A O 1
ATOM 2180 N N . PRO A 1 277 ? 5.098 -5.015 11.868 1.00 81.12 277 PRO A N 1
ATOM 2181 C CA . PRO A 1 277 ? 5.856 -5.343 10.660 1.00 81.12 277 PRO A CA 1
ATOM 2182 C C . PRO A 1 277 ? 5.729 -6.815 10.256 1.00 81.12 277 PRO A C 1
ATOM 2184 O O . PRO A 1 277 ? 5.778 -7.712 11.099 1.00 81.12 277 PRO A O 1
ATOM 2187 N N . GLY A 1 278 ? 5.553 -7.074 8.958 1.00 82.56 278 GLY A N 1
ATOM 2188 C CA . GLY A 1 278 ? 5.445 -8.425 8.398 1.00 82.56 278 GLY A CA 1
ATOM 2189 C C . GLY A 1 278 ? 4.066 -9.085 8.528 1.00 82.56 278 GLY A C 1
ATOM 2190 O O . GLY A 1 278 ? 3.861 -10.177 7.988 1.00 82.56 278 GLY A O 1
ATOM 2191 N N . ARG A 1 279 ? 3.105 -8.483 9.250 1.00 87.12 279 ARG A N 1
ATOM 2192 C CA . ARG A 1 279 ? 1.748 -9.048 9.379 1.00 87.12 279 ARG A CA 1
ATOM 2193 C C . ARG A 1 279 ? 0.917 -8.889 8.116 1.00 87.12 279 ARG A C 1
ATOM 2195 O O . ARG A 1 279 ? 0.204 -9.824 7.782 1.00 87.12 279 ARG A O 1
ATOM 2202 N N . ILE A 1 280 ? 1.037 -7.771 7.403 1.00 89.06 280 ILE A N 1
ATOM 2203 C CA . ILE A 1 280 ? 0.292 -7.520 6.157 1.00 89.06 280 ILE A CA 1
ATOM 2204 C C . ILE A 1 280 ? 0.620 -8.598 5.109 1.00 89.06 280 ILE A C 1
ATOM 2206 O O . ILE A 1 280 ? -0.260 -9.092 4.403 1.00 89.06 280 ILE A O 1
ATOM 2210 N N . GLU A 1 281 ? 1.885 -9.011 5.043 1.00 91.38 281 GLU A N 1
ATOM 2211 C CA . GLU A 1 281 ? 2.391 -10.038 4.138 1.00 91.38 281 GLU A CA 1
ATOM 2212 C C . GLU A 1 281 ? 2.023 -11.445 4.606 1.00 91.38 281 GLU A C 1
ATOM 2214 O O . GLU A 1 281 ? 1.574 -12.254 3.792 1.00 91.38 281 GLU A O 1
ATOM 2219 N N . LYS A 1 282 ? 2.190 -11.731 5.907 1.00 88.88 282 LYS A N 1
ATOM 2220 C CA . LYS A 1 282 ? 1.848 -13.028 6.514 1.00 88.88 282 LYS A CA 1
ATOM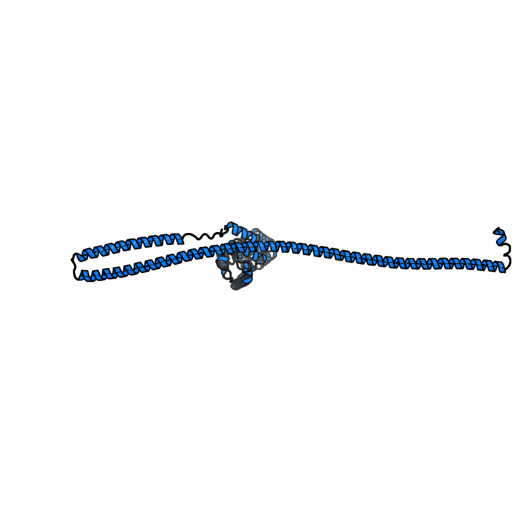 2221 C C . LYS A 1 282 ? 0.356 -13.330 6.423 1.00 88.88 282 LYS A C 1
ATOM 2223 O O . LYS A 1 282 ? -0.016 -14.461 6.136 1.00 88.88 282 LYS A O 1
ATOM 2228 N N . ASP A 1 283 ? -0.469 -12.317 6.655 1.00 89.69 283 ASP A N 1
ATOM 2229 C CA . ASP A 1 283 ? -1.923 -12.408 6.570 1.00 89.69 283 ASP A CA 1
ATOM 2230 C C . ASP A 1 283 ? -2.397 -12.166 5.118 1.00 89.69 283 ASP A C 1
ATOM 2232 O O . ASP A 1 283 ? -3.587 -12.154 4.840 1.00 89.69 283 ASP A O 1
ATOM 2236 N N . HIS A 1 284 ? -1.480 -12.022 4.151 1.00 93.19 284 HIS A N 1
ATOM 2237 C CA . HIS A 1 284 ? -1.762 -11.973 2.712 1.00 93.19 284 HIS A CA 1
ATOM 2238 C C . HIS A 1 284 ? -2.793 -10.915 2.277 1.00 93.19 284 HIS A C 1
ATOM 2240 O O . HIS A 1 284 ? -3.559 -11.145 1.338 1.00 93.19 284 HIS A O 1
ATOM 2246 N N . TRP A 1 285 ? -2.802 -9.736 2.906 1.00 94.62 285 TRP A N 1
ATOM 2247 C CA . TRP A 1 285 ? -3.838 -8.716 2.675 1.00 94.62 285 TRP A CA 1
ATOM 2248 C C . TRP A 1 285 ? -3.983 -8.314 1.209 1.00 94.62 285 TRP A C 1
ATOM 2250 O O . TRP A 1 285 ? -5.097 -8.230 0.703 1.00 94.62 285 TRP A O 1
ATOM 2260 N N . VAL A 1 286 ? -2.863 -8.128 0.504 1.00 93.44 286 VAL A N 1
ATOM 2261 C CA . VAL A 1 286 ? -2.863 -7.763 -0.923 1.00 93.44 286 VAL A CA 1
ATOM 2262 C C . VAL A 1 286 ? -3.565 -8.831 -1.766 1.00 93.44 286 VAL A C 1
ATOM 2264 O O . VAL A 1 286 ? -4.385 -8.511 -2.621 1.00 93.44 286 VAL A O 1
ATOM 2267 N N . GLN A 1 287 ? -3.300 -10.113 -1.502 1.00 92.62 287 GLN A N 1
ATOM 2268 C CA . GLN A 1 287 ? -3.913 -11.214 -2.252 1.00 92.62 287 GLN A CA 1
ATOM 2269 C C . GLN A 1 287 ? -5.411 -11.328 -1.968 1.00 92.62 287 GLN A C 1
ATOM 2271 O O . GLN A 1 287 ? -6.199 -11.546 -2.886 1.00 92.62 287 GLN A O 1
ATOM 2276 N N . GLN A 1 288 ? -5.812 -11.144 -0.711 1.00 93.06 288 GLN A N 1
ATOM 2277 C CA . GLN A 1 288 ? -7.221 -11.131 -0.328 1.00 93.06 288 GLN A CA 1
ATOM 2278 C C . GLN A 1 288 ? -7.968 -9.949 -0.956 1.00 93.06 288 GLN A C 1
ATOM 2280 O O . GLN A 1 288 ? -9.046 -10.135 -1.513 1.00 93.06 288 GLN A O 1
ATOM 2285 N N . ALA A 1 289 ? -7.370 -8.755 -0.953 1.00 92.50 289 ALA A N 1
ATOM 2286 C CA . ALA A 1 289 ? -7.936 -7.572 -1.593 1.00 92.50 289 ALA A CA 1
ATOM 2287 C C . ALA A 1 289 ? -8.147 -7.781 -3.102 1.00 92.50 289 ALA A C 1
ATOM 2289 O O . ALA A 1 289 ? -9.213 -7.457 -3.617 1.00 92.50 289 ALA A O 1
ATOM 2290 N N . ILE A 1 290 ? -7.190 -8.408 -3.801 1.00 89.94 290 ILE A N 1
ATOM 2291 C CA . ILE A 1 290 ? -7.342 -8.784 -5.219 1.00 89.94 290 ILE A CA 1
ATOM 2292 C C . ILE A 1 290 ? -8.545 -9.721 -5.416 1.00 89.94 290 ILE A C 1
ATOM 2294 O O . ILE A 1 290 ? -9.309 -9.571 -6.374 1.00 89.94 290 ILE A O 1
ATOM 2298 N N . GLN A 1 291 ? -8.728 -10.702 -4.528 1.00 90.12 291 GLN A N 1
ATOM 2299 C CA . GLN A 1 291 ? -9.851 -11.640 -4.614 1.00 90.12 291 GLN A CA 1
ATOM 2300 C C . GLN A 1 291 ? -11.194 -10.956 -4.355 1.00 90.12 291 GLN A C 1
ATOM 2302 O O . GLN A 1 291 ? -12.140 -11.185 -5.110 1.00 90.12 291 GLN A O 1
ATOM 2307 N N . LEU A 1 292 ? -11.267 -10.106 -3.330 1.00 88.50 292 LEU A N 1
ATOM 2308 C CA . LEU A 1 292 ? -12.467 -9.353 -2.973 1.00 88.50 292 LEU A CA 1
ATOM 2309 C C . LEU A 1 292 ? -12.859 -8.384 -4.086 1.00 88.50 292 LEU A C 1
ATOM 2311 O O . LEU A 1 292 ? -13.996 -8.425 -4.546 1.00 88.50 292 LEU A O 1
ATOM 2315 N N . GLN A 1 293 ? -11.894 -7.630 -4.617 1.00 86.31 293 GLN A N 1
ATOM 2316 C CA . GLN A 1 293 ? -12.103 -6.752 -5.765 1.00 86.31 293 GLN A CA 1
ATOM 2317 C C . GLN A 1 293 ? -12.653 -7.533 -6.965 1.00 86.31 293 GLN A C 1
ATOM 2319 O O . GLN A 1 293 ? -13.641 -7.139 -7.584 1.00 86.31 293 GLN A O 1
ATOM 2324 N N . LYS A 1 294 ? -12.048 -8.680 -7.295 1.00 83.44 294 LYS A N 1
ATOM 2325 C CA . LYS A 1 294 ? -12.515 -9.513 -8.408 1.00 83.44 294 LYS A CA 1
ATOM 2326 C C . LYS A 1 294 ? -13.930 -10.044 -8.168 1.00 83.44 294 LYS A C 1
ATOM 2328 O O . LYS A 1 294 ? -14.727 -10.086 -9.105 1.00 83.44 294 LYS A O 1
ATOM 2333 N N . HIS A 1 295 ? -14.236 -10.457 -6.941 1.00 82.75 295 HIS A N 1
ATOM 2334 C CA . HIS A 1 295 ? -15.552 -10.961 -6.566 1.00 82.75 295 HIS A CA 1
ATOM 2335 C C . HIS A 1 295 ? -16.622 -9.868 -6.684 1.00 82.75 295 HIS A C 1
ATOM 2337 O O . HIS A 1 295 ? -17.662 -10.100 -7.301 1.00 82.75 295 HIS A O 1
ATOM 2343 N N . GLU A 1 296 ? -16.354 -8.662 -6.186 1.00 79.19 296 GLU A N 1
ATOM 2344 C CA . GLU A 1 296 ? -17.260 -7.518 -6.317 1.00 79.19 296 GLU A CA 1
ATOM 2345 C C . GLU A 1 296 ? -17.500 -7.133 -7.774 1.00 79.19 296 GLU A C 1
ATOM 2347 O O . GLU A 1 296 ? -18.654 -7.055 -8.196 1.00 79.19 296 GLU A O 1
ATOM 2352 N N . VAL A 1 297 ? -16.440 -7.011 -8.580 1.00 77.31 297 VAL A N 1
ATOM 2353 C CA . VAL A 1 297 ? -16.575 -6.716 -10.015 1.00 77.31 297 VAL A CA 1
ATOM 2354 C C . VAL A 1 297 ? -17.375 -7.814 -10.720 1.00 77.31 297 VAL A C 1
ATOM 2356 O O . VAL A 1 297 ? -18.219 -7.518 -11.563 1.00 77.31 297 VAL A O 1
ATOM 2359 N N . SER A 1 298 ? -17.184 -9.085 -10.356 1.00 76.81 298 SER A N 1
ATOM 2360 C CA . SER A 1 298 ? -17.918 -10.200 -10.970 1.00 76.81 298 SER A CA 1
ATOM 2361 C C . SER A 1 298 ? -19.418 -10.203 -10.664 1.00 76.81 298 SER A C 1
ATOM 2363 O O . SER A 1 298 ? -20.198 -10.716 -11.467 1.00 76.81 298 SER A O 1
ATOM 2365 N N . ASN A 1 299 ? -19.820 -9.600 -9.542 1.00 81.38 299 ASN A N 1
ATOM 2366 C CA . ASN A 1 299 ? -21.213 -9.505 -9.119 1.00 81.38 299 ASN A CA 1
ATOM 2367 C C . ASN A 1 299 ? -21.961 -8.332 -9.784 1.00 81.38 299 ASN A C 1
ATOM 2369 O O . ASN A 1 299 ? -23.185 -8.245 -9.706 1.00 81.38 299 ASN A O 1
ATOM 2373 N N . LEU A 1 300 ? -21.246 -7.429 -10.467 1.00 81.12 300 LEU A N 1
ATOM 2374 C CA . LEU A 1 300 ? -21.859 -6.327 -11.203 1.00 81.12 300 LEU A CA 1
ATOM 2375 C C . LEU A 1 300 ? -22.494 -6.815 -12.517 1.00 81.12 300 LEU A C 1
ATOM 2377 O O . LEU A 1 300 ? -21.976 -7.733 -13.159 1.00 81.12 300 LEU A O 1
ATOM 2381 N N . PRO A 1 301 ? -23.569 -6.170 -13.005 1.00 84.69 301 PRO A N 1
ATOM 2382 C CA . PRO A 1 301 ? -24.039 -6.357 -14.374 1.00 84.69 301 PRO A CA 1
ATOM 2383 C C . PRO A 1 301 ? -22.898 -6.204 -15.389 1.00 84.69 301 PRO A C 1
ATOM 2385 O O . PRO A 1 301 ? -22.109 -5.268 -15.286 1.00 84.69 301 PRO A O 1
ATOM 2388 N N . LYS A 1 302 ? -22.842 -7.060 -16.423 1.00 84.38 302 LYS A N 1
ATOM 2389 C CA . LYS A 1 302 ? -21.747 -7.082 -17.424 1.00 84.38 302 LYS A CA 1
ATOM 2390 C C . LYS A 1 302 ? -21.373 -5.708 -17.994 1.00 84.38 302 LYS A C 1
ATOM 2392 O O . LYS A 1 302 ? -20.205 -5.473 -18.282 1.00 84.38 302 LYS A O 1
ATOM 2397 N N . LYS A 1 303 ? -22.347 -4.802 -18.153 1.00 83.56 303 LYS A N 1
ATOM 2398 C CA . LYS A 1 303 ? -22.112 -3.435 -18.650 1.00 83.56 303 LYS A CA 1
ATOM 2399 C C . LYS A 1 303 ? -21.176 -2.609 -17.751 1.00 83.56 303 LYS A C 1
ATOM 2401 O O . LYS A 1 303 ? -20.459 -1.770 -18.283 1.00 83.56 303 LYS A O 1
ATOM 2406 N N . TYR A 1 304 ? -21.148 -2.882 -16.447 1.00 86.81 304 TYR A N 1
ATOM 2407 C CA . TYR A 1 304 ? -20.403 -2.144 -15.421 1.00 86.81 304 TYR A CA 1
ATOM 2408 C C . TYR A 1 304 ? -19.101 -2.830 -14.980 1.00 86.81 304 TYR A C 1
ATOM 2410 O O . TYR A 1 304 ? -18.402 -2.318 -14.114 1.00 86.81 304 TYR A O 1
ATOM 2418 N N . GLN A 1 305 ? -18.762 -3.984 -15.558 1.00 86.31 305 GLN A N 1
ATOM 2419 C CA . GLN A 1 305 ? -17.550 -4.725 -15.185 1.00 86.31 305 GLN A CA 1
ATOM 2420 C C . GLN A 1 305 ? -16.282 -4.167 -15.844 1.00 86.31 305 GLN A C 1
ATOM 2422 O O . GLN A 1 305 ? -15.184 -4.357 -15.329 1.00 86.31 305 GLN A O 1
ATOM 2427 N N . ASP A 1 306 ? -16.424 -3.518 -17.001 1.00 89.19 306 ASP A N 1
ATOM 2428 C CA . ASP A 1 306 ? -15.306 -3.009 -17.795 1.00 89.19 306 ASP A CA 1
ATOM 2429 C C . ASP A 1 306 ? -15.185 -1.482 -17.643 1.00 89.19 306 ASP A C 1
ATOM 2431 O O . ASP A 1 306 ? -15.950 -0.759 -18.287 1.00 89.19 306 ASP A O 1
ATOM 2435 N N . PRO A 1 307 ? -14.211 -0.968 -16.866 1.00 87.75 307 PRO A N 1
ATOM 2436 C CA . PRO A 1 307 ? -14.015 0.468 -16.660 1.00 87.75 307 PRO A CA 1
ATOM 2437 C C . PRO A 1 307 ? -13.591 1.237 -17.914 1.00 87.75 307 PRO A C 1
ATOM 2439 O O . PRO A 1 307 ? -13.580 2.472 -17.920 1.00 87.75 307 PRO A O 1
ATOM 2442 N N . THR A 1 308 ? -13.251 0.529 -18.993 1.00 92.88 308 THR A N 1
ATOM 2443 C CA . THR A 1 308 ? -12.946 1.126 -20.295 1.00 92.88 308 THR A CA 1
ATOM 2444 C C . THR A 1 308 ? -14.185 1.299 -21.167 1.00 92.88 308 THR A C 1
ATOM 2446 O O . THR A 1 308 ? -14.108 1.944 -22.213 1.00 92.88 308 THR A O 1
ATOM 2449 N N . ASN A 1 309 ? -15.330 0.740 -20.773 1.00 95.19 309 ASN A N 1
ATOM 2450 C CA . ASN A 1 309 ? -16.563 0.791 -21.544 1.00 95.19 309 ASN A CA 1
ATOM 2451 C C . ASN A 1 309 ? -17.246 2.156 -21.381 1.00 95.19 309 ASN A C 1
ATOM 2453 O O . ASN A 1 309 ? -18.114 2.333 -20.529 1.00 95.19 309 ASN A O 1
ATOM 2457 N N . LEU A 1 310 ? -16.890 3.140 -22.211 1.00 95.94 310 LEU A N 1
ATOM 2458 C CA . LEU A 1 310 ? -17.460 4.493 -22.108 1.00 95.94 310 LEU A CA 1
ATOM 2459 C C . LEU A 1 310 ? -18.927 4.558 -22.560 1.00 95.94 310 LEU A C 1
ATOM 2461 O O . LEU A 1 310 ? -19.604 5.547 -22.297 1.00 95.94 310 LEU A O 1
ATOM 2465 N N . LYS A 1 311 ? -19.432 3.506 -23.213 1.00 96.12 311 LYS A N 1
ATOM 2466 C CA . LYS A 1 311 ? -20.807 3.441 -23.738 1.00 96.12 311 LYS A CA 1
ATOM 2467 C C . LYS A 1 311 ? -21.878 3.329 -22.656 1.00 96.12 311 LYS A C 1
ATOM 2469 O O . LYS A 1 311 ? -23.056 3.379 -22.979 1.00 96.12 311 LYS A O 1
ATOM 2474 N N . ILE A 1 312 ? -21.496 3.143 -21.392 1.00 94.31 312 ILE A N 1
ATOM 2475 C CA . ILE A 1 312 ? -22.454 3.208 -20.279 1.00 94.31 312 ILE A CA 1
ATOM 2476 C C . ILE A 1 312 ? -22.897 4.639 -19.963 1.00 94.31 312 ILE A C 1
ATOM 2478 O O . ILE A 1 312 ? -23.785 4.826 -19.141 1.00 94.31 312 ILE A O 1
ATOM 2482 N N . ILE A 1 313 ? -22.235 5.635 -20.552 1.00 95.81 313 ILE A N 1
ATOM 2483 C CA . ILE A 1 313 ? -22.531 7.049 -20.375 1.00 95.81 313 ILE A CA 1
ATOM 2484 C C . ILE A 1 313 ? -23.546 7.466 -21.435 1.00 95.81 313 ILE A C 1
ATOM 2486 O O . ILE A 1 313 ? -23.284 7.351 -22.635 1.00 95.81 313 ILE A O 1
ATOM 2490 N N . GLU A 1 314 ? -24.681 7.990 -20.992 1.00 93.69 314 GLU A N 1
ATOM 2491 C CA . GLU A 1 314 ? -25.777 8.394 -21.861 1.00 93.69 314 GLU A CA 1
ATOM 2492 C C . GLU A 1 314 ? -25.313 9.496 -22.822 1.00 93.69 314 GLU A C 1
ATOM 2494 O O . GLU A 1 314 ? -24.724 10.508 -22.418 1.00 93.69 314 GLU A O 1
ATOM 2499 N N . GLY A 1 315 ? -25.531 9.266 -24.118 1.00 91.81 315 GLY A N 1
ATOM 2500 C CA . GLY A 1 315 ? -25.023 10.097 -25.212 1.00 91.81 315 GLY A CA 1
ATOM 2501 C C . GLY A 1 315 ? -23.663 9.684 -25.798 1.00 91.81 315 GLY A C 1
ATOM 2502 O O . GLY A 1 315 ? -23.297 10.215 -26.852 1.00 91.81 315 GLY A O 1
ATOM 2503 N N . ILE A 1 316 ? -22.935 8.726 -25.205 1.00 94.94 316 ILE A N 1
ATOM 2504 C CA . ILE A 1 316 ? -21.690 8.169 -25.767 1.00 94.94 316 ILE A CA 1
ATOM 2505 C C . ILE A 1 316 ? -21.977 6.858 -26.510 1.00 94.94 316 ILE A C 1
ATOM 2507 O O . ILE A 1 316 ? -22.052 5.777 -25.936 1.00 94.94 316 ILE A O 1
ATOM 2511 N N . GLY A 1 317 ? -22.083 6.942 -27.838 1.00 93.81 317 GLY A N 1
ATOM 2512 C CA . GLY A 1 317 ? -22.160 5.762 -28.707 1.00 93.81 317 GLY A CA 1
ATOM 2513 C C . GLY A 1 317 ? -20.783 5.167 -29.061 1.00 93.81 317 GLY A C 1
ATOM 2514 O O . GLY A 1 317 ? -19.754 5.809 -28.830 1.00 93.81 317 GLY A O 1
ATOM 2515 N N . PRO A 1 318 ? -20.735 3.995 -29.733 1.00 96.00 318 PRO A N 1
ATOM 2516 C CA . PRO A 1 318 ? -19.485 3.309 -30.089 1.00 96.00 318 PRO A CA 1
ATOM 2517 C C . PRO A 1 318 ? -18.479 4.183 -30.848 1.00 96.00 318 PRO A C 1
ATOM 2519 O O . PRO A 1 318 ? -17.276 4.103 -30.619 1.00 96.00 318 PRO A O 1
ATOM 2522 N N . LYS A 1 319 ? -18.966 5.065 -31.733 1.00 96.25 319 LYS A N 1
ATOM 2523 C CA . LYS A 1 319 ? -18.090 5.942 -32.517 1.00 96.25 319 LYS A CA 1
ATOM 2524 C C . LYS A 1 319 ? -17.519 7.103 -31.700 1.00 96.25 319 LYS A C 1
ATOM 2526 O O . LYS A 1 319 ? -16.412 7.540 -31.989 1.00 96.25 319 LYS A O 1
ATOM 2531 N N . ILE A 1 320 ? -18.245 7.593 -30.695 1.00 96.19 320 ILE A N 1
ATOM 2532 C CA . ILE A 1 320 ? -17.743 8.629 -29.778 1.00 96.19 320 ILE A CA 1
ATOM 2533 C C . ILE A 1 320 ? -16.723 8.016 -28.819 1.00 96.19 320 ILE A C 1
ATOM 2535 O O . ILE A 1 320 ? -15.662 8.599 -28.621 1.00 96.19 320 ILE A O 1
ATOM 2539 N N . GLU A 1 321 ? -16.995 6.815 -28.299 1.00 97.25 321 GLU A N 1
ATOM 2540 C CA . GLU A 1 321 ? -16.032 6.053 -27.497 1.00 97.25 321 GLU A CA 1
ATOM 2541 C C . GLU A 1 321 ? -14.706 5.857 -28.250 1.00 97.25 321 GLU A C 1
ATOM 2543 O O . GLU A 1 321 ? -13.644 6.133 -27.699 1.00 97.25 321 GLU A O 1
ATOM 2548 N N . GLU A 1 322 ? -14.752 5.433 -29.517 1.00 96.88 322 GLU A N 1
ATOM 2549 C CA . GLU A 1 322 ? -13.552 5.254 -30.346 1.00 96.88 322 GLU A CA 1
ATOM 2550 C C . GLU A 1 322 ? -12.759 6.562 -30.513 1.00 96.88 322 GLU A C 1
ATOM 2552 O O . GLU A 1 322 ? -11.534 6.561 -30.406 1.00 96.88 322 GLU A O 1
ATOM 2557 N N . LEU A 1 323 ? -13.449 7.690 -30.729 1.00 96.50 323 LEU A N 1
ATOM 2558 C CA . LEU A 1 323 ? -12.815 9.009 -30.842 1.00 96.50 323 LEU A CA 1
ATOM 2559 C C . LEU A 1 323 ? -12.130 9.436 -29.543 1.00 96.50 323 LEU A C 1
ATOM 2561 O O . LEU A 1 323 ? -11.025 9.970 -29.577 1.00 96.50 323 LEU A O 1
ATOM 2565 N N . PHE A 1 324 ? -12.780 9.201 -28.407 1.00 96.75 324 PHE A N 1
ATOM 2566 C CA . PHE A 1 324 ? -12.224 9.492 -27.091 1.00 96.75 324 PHE A CA 1
ATOM 2567 C C . PHE A 1 324 ? -11.020 8.615 -26.776 1.00 96.75 324 PHE A C 1
ATOM 2569 O O . PHE A 1 324 ? -9.977 9.146 -26.396 1.00 96.75 324 PHE A O 1
ATOM 2576 N N . LYS A 1 325 ? -11.105 7.311 -27.049 1.00 97.25 325 LYS A N 1
ATOM 2577 C CA . LYS A 1 325 ? -9.978 6.386 -26.890 1.00 97.25 325 LYS A CA 1
ATOM 2578 C C . LYS A 1 325 ? -8.785 6.796 -27.756 1.00 97.25 325 LYS A C 1
ATOM 2580 O O . LYS A 1 325 ? -7.659 6.797 -27.268 1.00 97.25 325 LYS A O 1
ATOM 2585 N N . ALA A 1 326 ? -9.026 7.226 -28.995 1.00 96.31 326 ALA A N 1
ATOM 2586 C CA . ALA A 1 326 ? -7.977 7.719 -29.889 1.00 96.31 326 ALA A CA 1
ATOM 2587 C C . ALA A 1 326 ? -7.298 9.019 -29.404 1.00 96.31 326 ALA A C 1
ATOM 2589 O O . ALA A 1 326 ? -6.147 9.263 -29.756 1.00 96.31 326 ALA A O 1
ATOM 2590 N N . ASP A 1 327 ? -7.980 9.838 -28.594 1.00 95.88 327 ASP A N 1
ATOM 2591 C CA . ASP A 1 327 ? -7.452 11.086 -28.010 1.00 95.88 327 ASP A CA 1
ATOM 2592 C C . ASP A 1 327 ? -6.992 10.914 -26.541 1.00 95.88 327 ASP A C 1
ATOM 2594 O O . ASP A 1 327 ? -6.797 11.889 -25.808 1.00 95.88 327 ASP A O 1
ATOM 2598 N N . GLY A 1 328 ? -6.818 9.665 -26.087 1.00 93.06 328 GLY A N 1
ATOM 2599 C CA . GLY A 1 328 ? -6.305 9.343 -24.752 1.00 93.06 328 GLY A CA 1
ATOM 2600 C C . GLY A 1 328 ? -7.320 9.527 -23.621 1.00 93.06 328 GLY A C 1
ATOM 2601 O O . GLY A 1 328 ? -6.940 9.916 -22.520 1.00 93.06 328 GLY A O 1
ATOM 2602 N N . ILE A 1 329 ? -8.610 9.328 -23.901 1.00 96.31 329 ILE A N 1
ATOM 2603 C CA . ILE A 1 329 ? -9.673 9.167 -22.902 1.00 96.31 329 ILE A CA 1
ATOM 2604 C C . ILE A 1 329 ? -10.188 7.731 -23.024 1.00 96.31 329 ILE A C 1
ATOM 2606 O O . ILE A 1 329 ? -11.023 7.416 -23.870 1.00 96.31 329 ILE A O 1
ATOM 2610 N N . THR A 1 330 ? -9.635 6.844 -22.211 1.00 95.69 330 THR A N 1
ATOM 2611 C CA . THR A 1 330 ? -9.739 5.389 -22.360 1.00 95.69 330 THR A CA 1
ATOM 2612 C C . THR A 1 330 ? -10.617 4.709 -21.321 1.00 95.69 330 THR A C 1
ATOM 2614 O O . THR A 1 330 ? -11.054 3.583 -21.548 1.00 95.69 330 THR A O 1
ATOM 2617 N N . ASN A 1 331 ? -10.909 5.390 -20.215 1.00 93.69 331 ASN A N 1
ATOM 2618 C CA . ASN A 1 331 ? -11.663 4.863 -19.081 1.00 93.69 331 ASN A CA 1
ATOM 2619 C C . ASN A 1 331 ? -12.516 5.954 -18.412 1.00 93.69 331 ASN A C 1
ATOM 2621 O O . ASN A 1 331 ? -12.385 7.146 -18.713 1.00 93.69 331 ASN A O 1
ATOM 2625 N N . TRP A 1 332 ? -13.410 5.547 -17.508 1.00 92.94 332 TRP A N 1
ATOM 2626 C CA . TRP A 1 332 ? -14.311 6.470 -16.806 1.00 92.94 332 TRP A CA 1
ATOM 2627 C C . TRP A 1 332 ? -13.566 7.524 -15.984 1.00 92.94 332 TRP A C 1
ATOM 2629 O O . TRP A 1 332 ? -13.992 8.677 -15.949 1.00 92.94 332 TRP A O 1
ATOM 2639 N N . THR A 1 333 ? -12.426 7.176 -15.385 1.00 89.12 333 THR A N 1
ATOM 2640 C CA . THR A 1 333 ? -11.597 8.108 -14.609 1.00 89.12 333 THR A CA 1
ATOM 2641 C C . THR A 1 333 ? -11.081 9.250 -15.486 1.00 89.12 333 THR A C 1
ATOM 2643 O O . THR A 1 333 ? -11.292 10.420 -15.166 1.00 89.12 333 THR A O 1
ATOM 2646 N N . GLU A 1 334 ? -10.495 8.939 -16.641 1.00 91.75 334 GLU A N 1
ATOM 2647 C CA . GLU A 1 334 ? -10.013 9.932 -17.609 1.00 91.75 334 GLU A CA 1
ATOM 2648 C C . GLU A 1 334 ? -11.149 10.775 -18.197 1.00 91.75 334 GLU A C 1
ATOM 2650 O O . GLU A 1 334 ? -10.990 11.983 -18.411 1.00 91.75 334 GLU A O 1
ATOM 2655 N N . LEU A 1 335 ? -12.310 10.161 -18.441 1.00 93.56 335 LEU A N 1
ATOM 2656 C CA . LEU A 1 335 ? -13.490 10.871 -18.930 1.00 93.56 335 LEU A CA 1
ATOM 2657 C C . LEU A 1 335 ? -14.037 11.834 -17.865 1.00 93.56 335 LEU A C 1
ATOM 2659 O O . LEU A 1 335 ? -14.351 12.980 -18.182 1.00 93.56 335 LEU A O 1
ATOM 2663 N N . SER A 1 336 ? -14.079 11.413 -16.600 1.00 93.12 336 SER A N 1
ATOM 2664 C CA . SER A 1 336 ? -14.541 12.241 -15.482 1.00 93.12 336 SER A CA 1
ATOM 2665 C C . SER A 1 336 ? -13.639 13.453 -15.226 1.00 93.12 336 SER A C 1
ATOM 2667 O O . SER A 1 336 ? -14.129 14.546 -14.950 1.00 93.12 336 SER A O 1
ATOM 2669 N N . ALA A 1 337 ? -12.325 13.287 -15.400 1.00 90.81 337 ALA A N 1
ATOM 2670 C CA . ALA A 1 337 ? -11.340 14.356 -15.265 1.00 90.81 337 ALA A CA 1
ATOM 2671 C C . ALA A 1 337 ? -11.289 15.293 -16.489 1.00 90.81 337 ALA A C 1
ATOM 2673 O O . ALA A 1 337 ? -10.636 16.340 -16.458 1.00 90.81 337 ALA A O 1
ATOM 2674 N N . SER A 1 338 ? -11.952 14.933 -17.591 1.00 91.75 338 SER A N 1
ATOM 2675 C CA . SER A 1 338 ? -11.910 15.707 -18.828 1.00 91.75 338 SER A CA 1
ATOM 2676 C C . SER A 1 338 ? -12.867 16.896 -18.789 1.00 91.75 338 SER A C 1
ATOM 2678 O O . SER A 1 338 ? -14.054 16.773 -18.490 1.00 91.75 338 SER A O 1
ATOM 2680 N N . SER A 1 339 ? -12.346 18.074 -19.146 1.00 93.19 339 SER A N 1
ATOM 2681 C CA . SER A 1 339 ? -13.142 19.301 -19.219 1.00 93.19 339 SER A CA 1
ATOM 2682 C C . SER A 1 339 ? -14.092 19.300 -20.419 1.00 93.19 339 SER A C 1
ATOM 2684 O O . SER A 1 339 ? -13.748 18.816 -21.500 1.00 93.19 339 SER A O 1
ATOM 2686 N N . ILE A 1 340 ? -15.244 19.965 -20.278 1.00 93.62 340 ILE A N 1
ATOM 2687 C CA . ILE A 1 340 ? -16.218 20.165 -21.368 1.00 93.62 340 ILE A CA 1
ATOM 2688 C C . ILE A 1 340 ? -15.536 20.758 -22.613 1.00 93.62 340 ILE A C 1
ATOM 2690 O O . ILE A 1 340 ? -15.823 20.349 -23.737 1.00 93.62 340 ILE A O 1
ATOM 2694 N N . LYS A 1 341 ? -14.585 21.686 -22.425 1.00 95.00 341 LYS A N 1
ATOM 2695 C CA . LYS A 1 341 ? -13.804 22.285 -23.518 1.00 95.00 341 LYS A CA 1
ATOM 2696 C C . LYS A 1 341 ? -12.995 21.236 -24.289 1.00 95.00 341 LYS A C 1
ATOM 2698 O O . LYS A 1 341 ? -13.000 21.267 -25.518 1.00 95.00 341 LYS A O 1
ATOM 2703 N N . ARG A 1 342 ? -12.327 20.309 -23.589 1.00 96.38 342 ARG A N 1
ATOM 2704 C CA . ARG A 1 342 ? -11.579 19.205 -24.214 1.00 96.38 342 ARG A CA 1
ATOM 2705 C C . ARG A 1 342 ? -12.524 18.295 -24.996 1.00 96.38 342 ARG A C 1
ATOM 2707 O O . ARG A 1 342 ? -12.293 18.071 -26.180 1.00 96.38 342 ARG A O 1
ATOM 2714 N N . LEU A 1 343 ? -13.614 17.852 -24.367 1.00 95.69 343 LEU A N 1
ATOM 2715 C CA . LEU A 1 343 ? -14.589 16.949 -24.989 1.00 95.69 343 LEU A CA 1
ATOM 2716 C C . LEU A 1 343 ? -15.196 17.562 -26.263 1.00 95.69 343 LEU A C 1
ATOM 2718 O O . LEU A 1 343 ? -15.167 16.937 -27.322 1.00 95.69 343 LEU A O 1
ATOM 2722 N N . LYS A 1 344 ? -15.644 18.827 -26.207 1.00 95.94 344 LYS A N 1
ATOM 2723 C CA . LYS A 1 344 ? -16.140 19.560 -27.389 1.00 95.94 344 LYS A CA 1
ATOM 2724 C C . LYS A 1 344 ? -15.074 19.717 -28.475 1.00 95.94 344 LYS A C 1
ATOM 2726 O O . LYS A 1 344 ? -15.399 19.626 -29.659 1.00 95.94 344 LYS A O 1
ATOM 2731 N N . GLY A 1 345 ? -13.813 19.935 -28.095 1.00 95.62 345 GLY A N 1
ATOM 2732 C CA . GLY A 1 345 ? -12.688 20.022 -29.029 1.00 95.62 345 GLY A CA 1
ATOM 2733 C C . GLY A 1 345 ? -12.488 18.735 -29.833 1.00 95.62 345 GLY A C 1
ATOM 2734 O O . GLY A 1 345 ? -12.366 18.794 -31.058 1.00 95.62 345 GLY A O 1
ATOM 2735 N N . ILE A 1 346 ? -12.540 17.579 -29.164 1.00 95.75 346 ILE A N 1
ATOM 2736 C CA . ILE A 1 346 ? -12.404 16.260 -29.802 1.00 95.75 346 ILE A CA 1
ATOM 2737 C C . ILE A 1 346 ? -13.561 16.010 -30.777 1.00 95.75 346 ILE A C 1
ATOM 2739 O O . ILE A 1 346 ? -13.329 15.682 -31.943 1.00 95.75 346 ILE A O 1
ATOM 2743 N N . LEU A 1 347 ? -14.804 16.245 -30.340 1.00 95.06 347 LEU A N 1
ATOM 2744 C CA . LEU A 1 347 ? -15.991 16.094 -31.193 1.00 95.06 347 LEU A CA 1
ATOM 2745 C C . LEU A 1 347 ? -15.934 17.017 -32.419 1.00 95.06 347 LEU A C 1
ATOM 2747 O O . LEU A 1 347 ? -16.250 16.605 -33.535 1.00 95.06 347 LEU A O 1
ATOM 2751 N N . SER A 1 348 ? -15.472 18.257 -32.237 1.00 94.00 348 SER A N 1
ATOM 2752 C CA . SER A 1 348 ? -15.356 19.234 -33.325 1.00 94.00 348 SER A CA 1
ATOM 2753 C C . SER A 1 348 ? -14.326 18.812 -34.371 1.00 94.00 348 SER A C 1
ATOM 2755 O O . SER A 1 348 ? -14.613 18.893 -35.567 1.00 94.00 348 SER A O 1
ATOM 2757 N N . LYS A 1 349 ? -13.166 18.308 -33.926 1.00 95.06 349 LYS A N 1
ATOM 2758 C CA . LYS A 1 349 ? -12.089 17.787 -34.784 1.00 95.06 349 LYS A CA 1
ATOM 2759 C C . LYS A 1 349 ? -12.531 16.561 -35.590 1.00 95.06 349 LYS A C 1
ATOM 2761 O O . LYS A 1 349 ? -12.091 16.387 -36.722 1.00 95.06 349 LYS A O 1
ATOM 2766 N N . ALA A 1 350 ? -13.425 15.742 -35.036 1.00 92.12 350 ALA A N 1
ATOM 2767 C CA . ALA A 1 350 ? -13.939 14.536 -35.682 1.00 92.12 350 ALA A CA 1
ATOM 2768 C C . ALA A 1 350 ? -14.988 14.803 -36.786 1.00 92.12 350 ALA A C 1
ATOM 2770 O O . ALA A 1 350 ? -15.310 13.901 -37.566 1.00 92.12 350 ALA A O 1
ATOM 2771 N N . GLY A 1 351 ? -15.517 16.030 -36.870 1.00 91.56 351 GLY A N 1
ATOM 2772 C CA . GLY A 1 351 ? -16.388 16.499 -37.950 1.00 91.56 351 GLY A CA 1
ATOM 2773 C C . GLY A 1 351 ? -17.826 16.821 -37.528 1.00 91.56 351 GLY A C 1
ATOM 2774 O O . GLY A 1 351 ? -18.287 16.453 -36.450 1.00 91.56 351 GLY A O 1
ATOM 2775 N N . LYS A 1 352 ? -18.564 17.500 -38.423 1.00 90.88 352 LYS A N 1
ATOM 2776 C CA . LYS A 1 352 ? -19.901 18.078 -38.154 1.00 90.88 352 LYS A CA 1
ATOM 2777 C C . LYS A 1 352 ? -20.909 17.095 -37.552 1.00 90.88 352 LYS A C 1
ATOM 2779 O O . LYS A 1 352 ? -21.684 17.482 -36.688 1.00 90.88 352 LYS A O 1
ATOM 2784 N N . ARG A 1 353 ? -20.868 15.822 -37.958 1.00 90.00 353 ARG A N 1
ATOM 2785 C CA . ARG A 1 353 ? -21.782 14.780 -37.460 1.00 90.00 353 ARG A CA 1
ATOM 2786 C C . ARG A 1 353 ? -21.675 14.517 -35.953 1.00 90.00 353 ARG A C 1
ATOM 2788 O O . ARG A 1 353 ? -22.618 14.005 -35.379 1.00 90.00 353 ARG A O 1
ATOM 2795 N N . PHE A 1 354 ? -20.548 14.848 -35.319 1.00 90.81 354 PHE A N 1
ATOM 2796 C CA . PHE A 1 354 ? -20.350 14.646 -33.880 1.00 90.81 354 PHE A CA 1
ATOM 2797 C C . PHE A 1 354 ? -20.624 15.907 -33.053 1.00 90.81 354 PHE A C 1
ATOM 2799 O O . PHE A 1 354 ? -20.792 15.820 -31.843 1.00 90.81 354 PHE A O 1
ATOM 2806 N N . GLN A 1 355 ? -20.701 17.075 -33.698 1.00 89.12 355 GLN A N 1
ATOM 2807 C CA . GLN A 1 355 ? -20.913 18.367 -33.032 1.00 89.12 355 GLN A CA 1
ATOM 2808 C C . GLN A 1 355 ? -22.336 18.534 -32.483 1.00 89.12 355 GLN A C 1
ATOM 2810 O O . GLN A 1 355 ? -22.561 19.400 -31.646 1.00 89.12 355 GLN A O 1
ATOM 2815 N N . MET A 1 356 ? -23.283 17.710 -32.942 1.00 86.75 356 MET A N 1
ATOM 2816 C CA . MET A 1 356 ? -24.657 17.678 -32.429 1.00 86.75 356 MET A CA 1
ATOM 2817 C C . MET A 1 356 ? -24.779 17.045 -31.034 1.00 86.75 356 MET A C 1
ATOM 2819 O O . MET A 1 356 ? -25.812 17.208 -30.396 1.00 86.75 356 MET A O 1
ATOM 2823 N N . HIS A 1 357 ? -23.759 16.317 -30.565 1.00 89.25 357 HIS A N 1
ATOM 2824 C CA . HIS A 1 357 ? -23.765 15.720 -29.232 1.00 89.25 357 HIS A CA 1
ATOM 2825 C C . HIS A 1 357 ? -23.324 16.737 -28.179 1.00 89.25 357 HIS A C 1
ATOM 2827 O O . HIS A 1 357 ? -22.330 17.443 -28.370 1.00 89.25 357 HIS A O 1
ATOM 2833 N N . ASP A 1 358 ? -24.032 16.774 -27.050 1.00 89.69 358 ASP A N 1
ATOM 2834 C CA . ASP A 1 358 ? -23.698 17.649 -25.930 1.00 89.69 358 ASP A CA 1
ATOM 2835 C C . ASP A 1 358 ? -22.934 16.889 -24.828 1.00 89.69 358 ASP A C 1
ATOM 2837 O O . ASP A 1 358 ? -23.523 16.054 -24.141 1.00 89.69 358 ASP A O 1
ATOM 2841 N N . PRO A 1 359 ? -21.636 17.178 -24.610 1.00 93.88 359 PRO A N 1
ATOM 2842 C CA . PRO A 1 359 ? -20.840 16.512 -23.585 1.00 93.88 359 PRO A CA 1
ATOM 2843 C C . PRO A 1 359 ? -21.060 17.043 -22.161 1.00 93.88 359 PRO A C 1
ATOM 2845 O O . PRO A 1 359 ? -20.335 16.641 -21.252 1.00 93.88 359 PRO A O 1
ATOM 2848 N N . THR A 1 360 ? -22.000 17.969 -21.943 1.00 92.81 360 THR A N 1
ATOM 2849 C CA . THR A 1 360 ? -22.170 18.677 -20.658 1.00 92.81 360 THR A CA 1
ATOM 2850 C C . THR A 1 360 ? -22.398 17.737 -19.467 1.00 92.81 360 THR A C 1
ATOM 2852 O O . THR A 1 360 ? -21.930 18.025 -18.366 1.00 92.81 360 THR A O 1
ATOM 2855 N N . THR A 1 361 ? -23.047 16.589 -19.671 1.00 94.19 361 THR A N 1
ATOM 2856 C CA . THR A 1 361 ? -23.352 15.626 -18.597 1.00 94.19 361 THR A CA 1
ATOM 2857 C C . THR A 1 361 ? -22.339 14.481 -18.495 1.00 94.19 361 THR A C 1
ATOM 2859 O O . THR A 1 361 ? -22.306 13.783 -17.482 1.00 94.19 361 THR A O 1
ATOM 2862 N N . TRP A 1 362 ? -21.482 14.283 -19.503 1.00 95.56 362 TRP A N 1
ATOM 2863 C CA . TRP A 1 362 ? -20.640 13.084 -19.620 1.00 95.56 362 TRP A CA 1
ATOM 2864 C C . TRP A 1 362 ? -19.614 12.961 -18.502 1.00 95.56 362 TRP A C 1
ATOM 2866 O O . TRP A 1 362 ? -19.461 11.881 -17.939 1.00 95.56 362 TRP A O 1
ATOM 2876 N N . SER A 1 363 ? -18.958 14.061 -18.122 1.00 93.50 363 SER A N 1
ATOM 2877 C CA . SER A 1 363 ? -17.982 14.037 -17.027 1.00 93.50 363 SER A CA 1
ATOM 2878 C C . SER A 1 363 ? -18.642 13.649 -15.698 1.00 93.50 363 SER A C 1
ATOM 2880 O O . SER A 1 363 ? -18.079 12.857 -14.952 1.00 93.50 363 SER A O 1
ATOM 2882 N N . LYS A 1 364 ? -19.864 14.139 -15.429 1.00 93.12 364 LYS A N 1
ATOM 2883 C CA . LYS A 1 364 ? -20.633 13.831 -14.209 1.00 93.12 364 LYS A CA 1
ATOM 2884 C C . LYS A 1 364 ? -21.047 12.359 -14.166 1.00 93.12 364 LYS A C 1
ATOM 2886 O O . LYS A 1 364 ? -20.834 11.699 -13.154 1.00 93.12 364 LYS A O 1
ATOM 2891 N N . GLN A 1 365 ? -21.596 11.841 -15.264 1.00 95.38 365 GLN A N 1
ATOM 2892 C CA . GLN A 1 365 ? -21.941 10.424 -15.385 1.00 95.38 365 GLN A CA 1
ATOM 2893 C C . GLN A 1 365 ? -20.699 9.535 -15.212 1.00 95.38 365 GLN A C 1
ATOM 2895 O O . GLN A 1 365 ? -20.728 8.560 -14.466 1.00 95.38 365 GLN A O 1
ATOM 2900 N N . ALA A 1 366 ? -19.578 9.914 -15.832 1.00 94.00 366 ALA A N 1
ATOM 2901 C CA . ALA A 1 366 ? -18.317 9.193 -15.707 1.00 94.00 366 ALA A CA 1
ATOM 2902 C C . ALA A 1 366 ? -17.771 9.227 -14.275 1.00 94.00 366 ALA A C 1
ATOM 2904 O O . ALA A 1 366 ? -17.199 8.242 -13.827 1.00 94.00 366 ALA A O 1
ATOM 2905 N N . THR A 1 367 ? -17.995 10.311 -13.523 1.00 90.38 367 THR A N 1
ATOM 2906 C CA . THR A 1 367 ? -17.699 10.354 -12.084 1.00 90.38 367 THR A CA 1
ATOM 2907 C C . THR A 1 367 ? -18.536 9.342 -11.304 1.00 90.38 367 THR A C 1
ATOM 2909 O O . THR A 1 367 ? -18.003 8.688 -10.415 1.00 90.38 367 THR A O 1
ATOM 2912 N N . LEU A 1 368 ? -19.833 9.207 -11.593 1.00 88.94 368 LEU A N 1
ATOM 2913 C CA . LEU A 1 368 ? -20.686 8.227 -10.906 1.00 88.94 368 LEU A CA 1
ATOM 2914 C C . LEU A 1 368 ? -20.243 6.793 -11.232 1.00 88.94 368 LEU A C 1
ATOM 2916 O O . LEU A 1 368 ? -20.081 5.990 -10.318 1.00 88.94 368 LEU A O 1
ATOM 2920 N N . ALA A 1 369 ? -19.939 6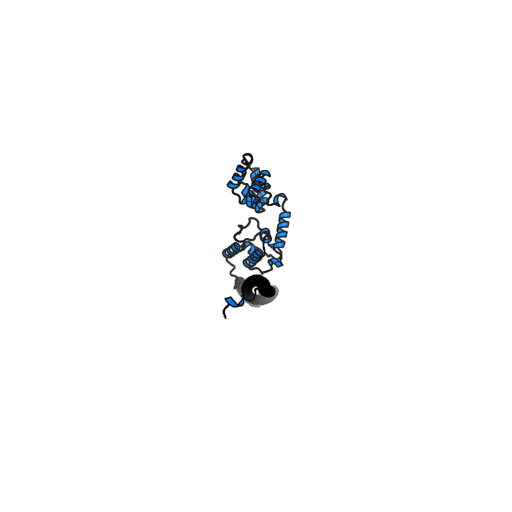.516 -12.503 1.00 89.00 369 ALA A N 1
ATOM 2921 C CA . ALA A 1 369 ? -19.412 5.229 -12.953 1.00 89.00 369 ALA A CA 1
ATOM 2922 C C . ALA A 1 369 ? -18.043 4.885 -12.343 1.00 89.00 369 ALA A C 1
ATOM 2924 O O . ALA A 1 369 ? -17.865 3.801 -11.800 1.00 89.00 369 ALA A O 1
ATOM 2925 N N . ALA A 1 370 ? -17.082 5.815 -12.378 1.00 86.06 370 ALA A N 1
ATOM 2926 C CA . ALA A 1 370 ? -15.748 5.619 -11.804 1.00 86.06 370 ALA A CA 1
ATOM 2927 C C . ALA A 1 370 ? -15.783 5.384 -10.286 1.00 86.06 370 ALA A C 1
ATOM 2929 O O . ALA A 1 370 ? -14.879 4.767 -9.740 1.00 86.06 370 ALA A O 1
ATOM 2930 N N . ASN A 1 371 ? -16.833 5.860 -9.612 1.00 80.06 371 ASN A N 1
ATOM 2931 C CA . ASN A 1 371 ? -17.054 5.641 -8.187 1.00 80.06 371 ASN A CA 1
ATOM 2932 C C . ASN A 1 371 ? -17.966 4.437 -7.892 1.00 80.06 371 ASN A C 1
ATOM 2934 O O . ASN A 1 371 ? -18.405 4.301 -6.759 1.00 80.06 371 ASN A O 1
ATOM 2938 N N . GLY A 1 372 ? -18.339 3.616 -8.878 1.00 82.94 372 GLY A N 1
ATOM 2939 C CA . GLY A 1 372 ? -19.210 2.457 -8.649 1.00 82.94 372 GLY A CA 1
ATOM 2940 C C . GLY A 1 372 ? -20.634 2.797 -8.182 1.00 82.94 372 GLY A C 1
ATOM 2941 O O . GLY A 1 372 ? -21.340 1.938 -7.659 1.00 82.94 372 GLY A O 1
ATOM 2942 N N . LYS A 1 373 ? -21.084 4.046 -8.353 1.00 85.31 373 LYS A N 1
ATOM 2943 C CA . LYS A 1 373 ? -22.398 4.528 -7.898 1.00 85.31 373 LYS A CA 1
ATOM 2944 C C . LYS A 1 373 ? -23.479 4.221 -8.930 1.00 85.31 373 LYS A C 1
ATOM 2946 O O . LYS A 1 373 ? -24.067 5.126 -9.518 1.00 85.31 373 LYS A O 1
ATOM 2951 N N . TRP A 1 374 ? -23.700 2.934 -9.181 1.00 88.25 374 TRP A N 1
ATOM 2952 C CA . TRP A 1 374 ? -24.541 2.453 -10.280 1.00 88.25 374 TRP A CA 1
ATOM 2953 C C . TRP A 1 374 ? -26.002 2.890 -10.165 1.00 88.25 374 TRP A C 1
ATOM 2955 O O . TRP A 1 374 ? -26.577 3.311 -11.160 1.00 88.25 374 TRP A O 1
ATOM 2965 N N . GLU A 1 375 ? -26.565 2.866 -8.957 1.00 87.00 375 GLU A N 1
ATOM 2966 C CA . GLU A 1 375 ? -27.945 3.300 -8.695 1.00 87.00 375 GLU A CA 1
ATOM 2967 C C . GLU A 1 375 ? -28.117 4.815 -8.900 1.00 87.00 375 GLU A C 1
ATOM 2969 O O . GLU A 1 375 ? -29.058 5.260 -9.553 1.00 87.00 375 GLU A O 1
ATOM 2974 N N . GLU A 1 376 ? -27.168 5.625 -8.412 1.00 89.75 376 GLU A N 1
ATOM 2975 C CA . GLU A 1 376 ? -27.175 7.076 -8.649 1.00 89.75 376 GLU A CA 1
ATOM 2976 C C . GLU A 1 376 ? -26.980 7.407 -10.133 1.00 89.75 376 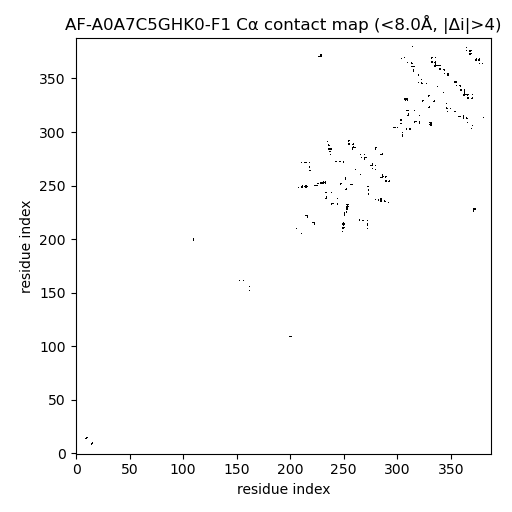GLU A C 1
ATOM 2978 O O . GLU A 1 376 ? -27.583 8.356 -10.630 1.00 89.75 376 GLU A O 1
ATOM 2983 N N . LEU A 1 377 ? -26.137 6.644 -10.840 1.00 92.19 377 LEU A N 1
ATOM 2984 C CA . LEU A 1 377 ? -25.927 6.797 -12.277 1.00 92.19 377 LEU A CA 1
ATOM 2985 C C . LEU A 1 377 ? -27.213 6.506 -13.049 1.00 92.19 377 LEU A C 1
ATOM 2987 O O . LEU A 1 377 ? -27.596 7.320 -13.881 1.00 92.19 377 LEU A O 1
ATOM 2991 N N . GLU A 1 378 ? -27.866 5.381 -12.765 1.00 91.19 378 GLU A N 1
ATOM 2992 C CA . GLU A 1 378 ? -29.103 4.974 -13.434 1.00 91.19 378 GLU A CA 1
ATOM 2993 C C . GLU A 1 378 ? -30.211 6.002 -13.195 1.00 91.19 378 GLU A C 1
ATOM 2995 O O . GLU A 1 378 ? -30.776 6.525 -14.151 1.00 91.19 378 GLU A O 1
ATOM 3000 N N . LYS A 1 379 ? -30.407 6.427 -11.944 1.00 92.44 379 LYS A N 1
ATOM 3001 C CA . LYS A 1 379 ? -31.356 7.494 -11.612 1.00 92.44 379 LYS A CA 1
ATOM 3002 C C . LYS A 1 379 ? -31.041 8.810 -12.330 1.00 92.44 379 LYS A C 1
ATOM 3004 O O . LYS A 1 379 ? -31.936 9.469 -12.851 1.00 92.44 379 LYS A O 1
ATOM 3009 N N . TYR A 1 380 ? -29.769 9.207 -12.374 1.00 92.75 380 TYR A N 1
ATOM 3010 C CA . TYR A 1 380 ? -29.361 10.424 -13.075 1.00 92.75 380 TYR A CA 1
ATOM 3011 C C . TYR A 1 380 ? -29.605 10.321 -14.588 1.00 92.75 380 TYR A C 1
ATOM 3013 O O . TYR A 1 380 ? -29.970 11.308 -15.218 1.00 92.75 380 TYR A O 1
ATOM 3021 N N . GLN A 1 381 ? -29.433 9.138 -15.179 1.00 92.81 381 GLN A N 1
ATOM 3022 C CA . GLN A 1 381 ? -29.729 8.887 -16.591 1.00 92.81 381 GLN A CA 1
ATOM 3023 C C . GLN A 1 381 ? -31.234 8.931 -16.878 1.00 92.81 381 GLN A C 1
ATOM 3025 O O . GLN A 1 381 ? -31.640 9.567 -17.847 1.00 92.81 381 GLN A O 1
ATOM 3030 N N . GLU A 1 382 ? -32.063 8.362 -16.003 1.00 90.19 382 GLU A N 1
ATOM 3031 C CA . GLU A 1 382 ? -33.525 8.448 -16.100 1.00 90.19 382 GLU A CA 1
ATOM 3032 C C . GLU A 1 382 ? -34.026 9.901 -16.063 1.00 90.19 382 GLU A C 1
ATOM 3034 O O . GLU A 1 382 ? -34.909 10.273 -16.837 1.00 90.19 382 GLU A O 1
ATOM 3039 N N . GLU A 1 383 ? -33.438 10.750 -15.214 1.00 89.19 383 GLU A N 1
ATOM 3040 C CA . GLU A 1 383 ? -33.754 12.185 -15.158 1.00 89.19 383 GLU A CA 1
ATOM 3041 C C . GLU A 1 383 ? -33.377 12.923 -16.456 1.00 89.19 383 GLU A C 1
ATOM 3043 O O . GLU A 1 383 ? -34.091 13.835 -16.881 1.00 89.19 383 GLU A O 1
ATOM 3048 N N . LEU A 1 384 ? -32.274 12.531 -17.104 1.00 85.44 384 LEU A N 1
ATOM 3049 C CA . LEU A 1 384 ? -31.838 13.113 -18.377 1.00 85.44 384 LEU A CA 1
ATOM 3050 C C . LEU A 1 384 ? -32.735 12.692 -19.547 1.00 85.44 384 LEU A C 1
ATOM 3052 O O . LEU A 1 384 ? -33.033 13.519 -20.411 1.00 85.44 384 LEU A O 1
ATOM 3056 N N . ASP A 1 385 ? -33.178 11.436 -19.568 1.00 71.25 385 ASP A N 1
ATOM 3057 C CA . ASP A 1 385 ? -34.071 10.912 -20.604 1.00 71.25 385 ASP A CA 1
ATOM 3058 C C . ASP A 1 385 ? -35.526 11.372 -20.421 1.00 71.25 385 ASP A C 1
ATOM 3060 O O . ASP A 1 385 ? -36.222 11.629 -21.407 1.00 71.25 385 ASP A O 1
ATOM 3064 N N . GLY A 1 386 ? -35.981 11.536 -19.174 1.00 57.25 386 GLY A N 1
ATOM 3065 C CA . GLY A 1 386 ? -37.326 12.006 -18.820 1.00 57.25 386 GLY A CA 1
ATOM 3066 C C . GLY A 1 386 ? -37.554 13.514 -18.989 1.00 57.25 386 GLY A C 1
ATOM 3067 O O . GLY A 1 386 ? -38.687 13.973 -18.846 1.00 57.25 386 GLY A O 1
ATOM 3068 N N . GLY A 1 387 ? -36.502 14.283 -19.292 1.00 49.00 387 GLY A N 1
ATOM 3069 C CA . GLY A 1 387 ? -36.530 15.738 -19.489 1.00 49.00 387 GLY A CA 1
ATOM 3070 C C . GLY A 1 387 ? -36.537 16.212 -20.950 1.00 49.00 387 GLY A C 1
ATOM 3071 O O . GLY A 1 387 ? -36.19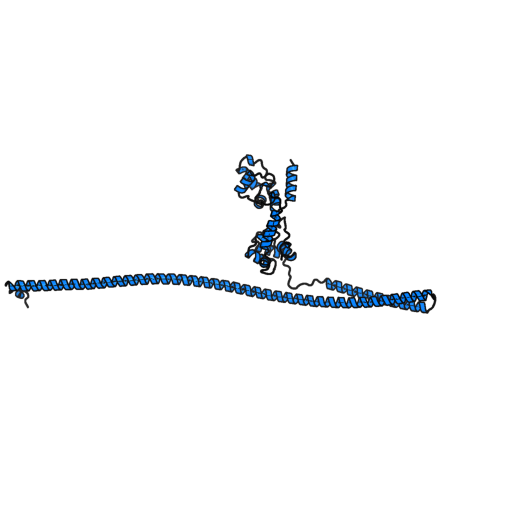7 17.371 -21.196 1.00 49.00 387 GLY A O 1
ATOM 3072 N N . ARG A 1 388 ? -36.858 15.334 -21.911 1.00 41.84 388 ARG A N 1
ATOM 3073 C CA . ARG A 1 388 ? -36.978 15.679 -23.341 1.00 41.84 388 ARG A CA 1
ATOM 3074 C C . ARG A 1 388 ? -38.236 16.463 -23.695 1.00 41.84 388 ARG A C 1
ATOM 3076 O O . ARG A 1 388 ? -39.327 16.095 -23.208 1.00 41.84 388 ARG A O 1
#

Nearest PDB structures (foldseek):
  8i21-assembly1_A  TM=2.989E-01  e=4.151E+00  Saccharomyces cerevisiae S288C

Secondary structure (DSSP, 8-state):
--GGGSSTT--SHHHHHHHHHHHHHHHHHHHHHHHHHHHHHHHHHHHHHHHHHHHHHHHHHHHHHHHHHHHHHHHHHHHHHHHHHHHHHHHHHHHHHHHHHHHHHHHHHHHHHHHHHHHHHHHHHHHHHHHHHHHHHHHHHHHHHHHHHHHHHTT-S--HHHHHHHHHHHHHHHHHHHHHHHHHHHHHHHHHHSSS----TT-----HHHHHHHHHHHTTT------SS---GGGSTT--HHHHHHHHHTT--SHHHHHT--HHHHHHHHHHTTPPTTHHHHTTHHHHHHHHHHHHHHHS-GGGS-TT-GGGSTT--HHHHHHHHHTT--SHHHHHT--HHHHHHHHHHH-GGGTTS-GGGHHHHHHHHHTT-HHHHHHHHHHHHTT-

Radius of gyration: 54.41 Å; Cα contacts (8 Å, |Δi|>4): 201; chains: 1; bounding box: 167×42×143 Å

Foldseek 3Di:
DDVVPVCPVQPDPVSVVVVVVVVVVVVVVVVVVVVVVVVVVVVVVVVVVVVVVVVVVVVVVVVVVVVVVVVVVVVVVVVVVVVVVVVVVVVVVVVVVVVVVVVVVLVVVLVVVVVVVVVVVVVLVVVLVVLVVVLVVLVVVLVVLVVVLVVVCVVPVDDPVNVVSVVVNVVSVVVSVVSVVVSVVSVVVVVVVVPPPPPSPPPPPDPLVVLCVLLCVLVVNPLDPQQPAFDPLCQQPPQDPLNQVSCVSSRHGALVVLLPDDPSSLVSSCVSSVHDPPSCVVSVSNVSSVVVVVVVLVPDDPCLNDQQNLVLFPQQDPVLSVLCVVVPNRGLVSQLPDDQVRSCVSQVVVHDVSNPTRCPCSNVLSSCSVSVVVVVSVVVVCVVVVPD

pLDDT: mean 81.48, std 14.06, range [38.53, 97.25]